Protein 3OA3 (pdb70)

Structure (mmCIF, N/CA/C/O backbone):
data_3OA3
#
_entry.id   3OA3
#
_cell.length_a   47.690
_cell.length_b   80.810
_cell.length_c   71.670
_cell.angle_alpha   90.000
_cell.angle_beta   102.990
_cell.angle_gamma   90.000
#
_symmetry.space_group_name_H-M   'P 1 21 1'
#
loop_
_entity.id
_entity.type
_entity.pdbx_description
1 polymer aldolase
2 non-polymer 'ACETATE ION'
3 water water
#
loop_
_atom_site.group_PDB
_atom_site.id
_atom_site.type_symbol
_atom_site.label_atom_id
_atom_site.label_alt_id
_atom_site.label_comp_id
_atom_site.label_asym_id
_atom_site.label_entity_id
_atom_site.label_seq_id
_atom_site.pdbx_PDB_ins_code
_atom_site.Cartn_x
_atom_site.Cartn_y
_atom_site.Cartn_z
_atom_site.occupancy
_atom_site.B_iso_or_equiv
_atom_site.auth_seq_id
_atom_site.auth_comp_id
_atom_site.auth_asym_id
_atom_site.auth_atom_id
_atom_site.pdbx_PDB_model_num
ATOM 1 N N . MET A 1 22 ? 21.464 47.610 15.901 1.00 36.46 1 MET A N 1
ATOM 2 C CA . MET A 1 22 ? 22.197 47.848 14.621 1.00 35.83 1 MET A CA 1
ATOM 3 C C . MET A 1 22 ? 21.266 48.141 13.436 1.00 35.53 1 MET A C 1
ATOM 4 O O . MET A 1 22 ? 21.479 49.113 12.709 1.00 35.43 1 MET A O 1
ATOM 6 N N . SER A 1 23 ? 20.239 47.310 13.245 1.00 35.09 2 SER A N 1
ATOM 7 C CA . SER A 1 23 ? 19.284 47.502 12.137 1.00 34.34 2 SER A CA 1
ATOM 8 C C . SER A 1 23 ? 18.464 48.801 12.249 1.00 33.49 2 SER A C 1
ATOM 9 O O . SER A 1 23 ? 17.923 49.296 11.253 1.00 33.96 2 SER A O 1
ATOM 12 N N . SER A 1 24 ? 18.396 49.351 13.461 1.00 32.05 3 SER A N 1
ATOM 13 C CA . SER A 1 24 ? 17.654 50.577 13.743 1.00 30.63 3 SER A CA 1
ATOM 14 C C . SER A 1 24 ? 18.306 51.847 13.169 1.00 28.27 3 SER A C 1
ATOM 15 O O . SER A 1 24 ? 17.612 52.818 12.871 1.00 28.51 3 SER A O 1
ATOM 18 N N . LEU A 1 25 ? 19.630 51.831 13.005 1.00 25.30 4 LEU A N 1
ATOM 19 C CA . LEU A 1 25 ? 20.414 53.064 12.755 1.00 21.97 4 LEU A CA 1
ATOM 20 C C . LEU A 1 25 ? 20.248 53.703 11.363 1.00 20.20 4 LEU A C 1
ATOM 21 O O . LEU A 1 25 ? 20.280 53.004 10.348 1.00 19.11 4 LEU A O 1
ATOM 26 N N . ASN A 1 26 ? 20.089 55.036 11.327 1.00 18.30 5 ASN A N 1
ATOM 27 C CA . ASN A 1 26 ? 20.155 55.813 10.071 1.00 16.65 5 ASN A CA 1
ATOM 28 C C . ASN A 1 26 ? 21.626 56.121 9.704 1.00 15.76 5 ASN A C 1
ATOM 29 O O . ASN A 1 26 ? 22.535 55.759 10.467 1.00 14.43 5 ASN A O 1
ATOM 34 N N . ASN A 1 27 ? 21.873 56.753 8.552 1.00 15.06 6 ASN A N 1
ATOM 35 C CA . ASN A 1 27 ? 23.264 56.985 8.091 1.00 15.19 6 ASN A CA 1
ATOM 36 C C . ASN A 1 27 ? 24.101 57.879 9.019 1.00 15.77 6 ASN A C 1
ATOM 37 O O . ASN A 1 27 ? 25.309 57.636 9.214 1.00 14.93 6 ASN A O 1
ATOM 42 N N . GLU A 1 28 ? 23.469 58.918 9.577 1.00 16.68 7 GLU A N 1
ATOM 43 C CA . GLU A 1 28 ? 24.129 59.809 10.536 1.00 17.47 7 GLU A CA 1
ATOM 44 C C . GLU A 1 28 ? 24.506 59.074 11.849 1.00 17.00 7 GLU A C 1
ATOM 45 O O . GLU A 1 28 ? 25.602 59.271 12.390 1.00 16.76 7 GLU A O 1
ATOM 51 N N . GLU A 1 29 ? 23.612 58.212 12.338 1.00 16.27 8 GLU A N 1
ATOM 52 C CA . GLU A 1 29 ? 23.893 57.381 13.517 1.00 16.63 8 GLU A CA 1
ATOM 53 C C . GLU A 1 29 ? 25.037 56.374 13.276 1.00 16.01 8 GLU A C 1
ATOM 54 O O . GLU A 1 29 ? 25.874 56.186 14.161 1.00 16.49 8 GLU A O 1
ATOM 60 N N . TRP A 1 30 ? 25.074 55.743 12.096 1.00 15.77 9 TRP A N 1
ATOM 61 C CA . TRP A 1 30 ? 26.231 54.893 11.712 1.00 14.84 9 TRP A CA 1
ATOM 62 C C . TRP A 1 30 ? 27.551 55.696 11.698 1.00 15.19 9 TRP A C 1
ATOM 63 O O . TRP A 1 30 ? 28.574 55.219 12.202 1.00 14.32 9 TRP A O 1
ATOM 74 N N . ASP A 1 31 ? 27.515 56.914 11.142 1.00 15.03 10 ASP A N 1
ATOM 75 C CA . ASP A 1 31 ? 28.712 57.791 11.062 1.00 16.07 10 ASP A CA 1
ATOM 76 C C . ASP A 1 31 ? 29.270 58.098 12.464 1.00 16.60 10 ASP A C 1
ATOM 77 O O . ASP A 1 31 ? 30.491 58.013 12.687 1.00 16.41 10 ASP A O 1
ATOM 82 N N . LEU A 1 32 ? 28.378 58.410 13.412 1.00 16.82 11 LEU A N 1
ATOM 83 C CA . LEU A 1 32 ? 28.773 58.672 14.810 1.00 17.60 11 LEU A CA 1
ATOM 84 C C . LEU A 1 32 ? 29.352 57.434 15.510 1.00 17.22 11 LEU A C 1
ATOM 85 O O . LEU A 1 32 ? 30.362 57.540 16.241 1.00 17.60 11 LEU A O 1
ATOM 90 N N . LEU A 1 33 ? 28.741 56.259 15.278 1.00 17.08 12 LEU A N 1
ATOM 91 C CA A LEU A 1 33 ? 29.234 55.003 15.844 0.50 17.10 12 LEU A CA 1
ATOM 92 C CA B LEU A 1 33 ? 29.239 55.013 15.855 0.50 17.25 12 LEU A CA 1
ATOM 93 C C . LEU A 1 33 ? 30.646 54.685 15.339 1.00 16.92 12 LEU A C 1
ATOM 94 O O . LEU A 1 33 ? 31.533 54.337 16.127 1.00 17.10 12 LEU A O 1
ATOM 103 N N . ILE A 1 34 ? 30.841 54.794 14.024 1.00 16.08 13 ILE A N 1
ATOM 104 C CA . ILE A 1 34 ? 32.147 54.531 13.398 1.00 16.04 13 ILE A CA 1
ATOM 105 C C . ILE A 1 34 ? 33.251 55.485 13.908 1.00 16.23 13 ILE A C 1
ATOM 106 O O . ILE A 1 34 ? 34.367 55.021 14.217 1.00 15.40 13 ILE A O 1
ATOM 111 N N . SER A 1 35 ? 32.942 56.783 14.022 1.00 16.59 14 SER A N 1
ATOM 112 C CA A SER A 1 35 ? 33.888 57.804 14.530 0.70 17.11 14 SER A CA 1
ATOM 113 C CA B SER A 1 35 ? 33.936 57.750 14.505 0.30 16.82 14 SER A CA 1
ATOM 114 C C . SER A 1 35 ? 34.314 57.469 15.961 1.00 17.29 14 SER A C 1
ATOM 115 O O . SER A 1 35 ? 35.486 57.655 16.355 1.00 17.28 14 SER A O 1
ATOM 120 N N . GLY A 1 36 ? 33.348 56.997 16.751 1.00 17.57 15 GLY A N 1
ATOM 121 C CA . GLY A 1 36 ? 33.614 56.543 18.124 1.00 18.75 15 GLY A CA 1
ATOM 122 C C . GLY A 1 36 ? 34.595 55.378 18.194 1.00 18.93 15 GLY A C 1
ATOM 123 O O . GLY A 1 36 ? 35.486 55.366 19.051 1.00 19.76 15 GLY A O 1
ATOM 124 N N . LYS A 1 37 ? 34.457 54.407 17.283 1.00 18.52 16 LYS A N 1
ATOM 125 C CA . LYS A 1 37 ? 35.396 53.283 17.213 1.00 18.43 16 LYS A CA 1
ATOM 126 C C . LYS A 1 37 ? 36.805 53.738 16.778 1.00 18.13 16 LYS A C 1
ATOM 127 O O . LYS A 1 37 ? 37.804 53.267 17.342 1.00 18.66 16 LYS A O 1
ATOM 133 N N . LYS A 1 38 ? 36.897 54.649 15.800 1.00 17.28 17 LYS A N 1
ATOM 134 C CA . LYS A 1 38 ? 38.206 55.216 15.392 1.00 17.20 17 LYS A CA 1
ATOM 135 C C . LYS A 1 38 ? 38.951 55.878 16.573 1.00 18.26 17 LYS A C 1
ATOM 136 O O . LYS A 1 38 ? 40.190 55.759 16.703 1.00 17.68 17 LYS A O 1
ATOM 142 N N . ALA A 1 39 ? 38.178 56.555 17.427 1.00 18.72 18 ALA A N 1
ATOM 143 C CA . ALA A 1 39 ? 38.726 57.295 18.579 1.00 19.86 18 ALA A CA 1
ATOM 144 C C . ALA A 1 39 ? 39.432 56.412 19.623 1.00 20.74 18 ALA A C 1
ATOM 145 O O . ALA A 1 39 ? 40.233 56.936 20.416 1.00 22.17 18 ALA A O 1
ATOM 147 N N . THR A 1 40 ? 39.160 55.101 19.611 1.00 20.48 19 THR A N 1
ATOM 148 C CA A THR A 1 40 ? 39.788 54.134 20.531 0.50 21.03 19 THR A CA 1
ATOM 149 C CA B THR A 1 40 ? 39.826 54.193 20.559 0.50 21.34 19 THR A CA 1
ATOM 150 C C . THR A 1 40 ? 41.137 53.582 20.042 1.00 20.88 19 THR A C 1
ATOM 151 O O . THR A 1 40 ? 41.866 52.928 20.804 1.00 21.71 19 THR A O 1
ATOM 158 N N . LEU A 1 41 ? 41.462 53.813 18.766 1.00 19.99 20 LEU A N 1
ATOM 159 C CA . LEU A 1 41 ? 42.681 53.233 18.164 1.00 19.41 20 LEU A CA 1
ATOM 160 C C . LEU A 1 41 ? 43.961 53.993 18.524 1.00 19.57 20 LEU A C 1
ATOM 161 O O . LEU A 1 41 ? 43.946 55.219 18.640 1.00 20.66 20 LEU A O 1
ATOM 166 N N . GLN A 1 42 ? 45.063 53.256 18.682 1.00 19.64 21 GLN A N 1
ATOM 167 C CA . GLN A 1 42 ? 46.385 53.851 18.876 1.00 20.48 21 GLN A CA 1
ATOM 168 C C . GLN A 1 42 ? 47.002 54.293 17.535 1.00 19.96 21 GLN A C 1
ATOM 169 O O . GLN A 1 42 ? 47.129 53.478 16.623 1.00 19.18 21 GLN A O 1
ATOM 175 N N . TYR A 1 43 ? 47.376 55.576 17.425 1.00 20.19 22 TYR A N 1
ATOM 176 C CA . TYR A 1 43 ? 48.080 56.098 16.229 1.00 20.74 22 TYR A CA 1
ATOM 177 C C . TYR A 1 43 ? 49.488 56.596 16.586 1.00 21.52 22 TYR A C 1
ATOM 178 O O . TYR A 1 43 ? 49.672 57.191 17.656 1.00 23.66 22 TYR A O 1
ATOM 187 N N . PRO A 1 44 ? 50.484 56.349 15.707 1.00 21.96 23 PRO A N 1
ATOM 188 C CA . PRO A 1 44 ? 50.391 55.582 14.454 1.00 21.18 23 PRO A CA 1
ATOM 189 C C . PRO A 1 44 ? 50.026 54.101 14.712 1.00 20.61 23 PRO A C 1
ATOM 190 O O . PRO A 1 44 ? 50.400 53.557 15.754 1.00 20.78 23 PRO A O 1
ATOM 194 N N . ILE A 1 45 ? 49.270 53.491 13.792 1.00 20.09 24 ILE A N 1
ATOM 195 C CA A ILE A 1 45 ? 48.828 52.085 13.920 0.70 19.75 24 ILE A CA 1
ATOM 196 C CA B ILE A 1 45 ? 48.834 52.094 13.935 0.30 19.98 24 ILE A CA 1
ATOM 197 C C . ILE A 1 45 ? 50.037 51.154 14.119 1.00 20.10 24 ILE A C 1
ATOM 198 O O . ILE A 1 45 ? 50.964 51.163 13.305 1.00 20.50 24 ILE A O 1
ATOM 207 N N . PRO A 1 46 ? 50.035 50.338 15.208 1.00 20.33 25 PRO A N 1
ATOM 208 C CA . PRO A 1 46 ? 51.158 49.412 15.404 1.00 20.97 25 PRO A CA 1
ATOM 209 C C . PRO A 1 46 ? 51.185 48.290 14.361 1.00 20.39 25 PRO A C 1
ATOM 210 O O . PRO A 1 46 ? 50.142 47.685 14.065 1.00 20.53 25 PRO A O 1
ATOM 214 N N . LEU A 1 47 ? 52.368 48.043 13.799 1.00 20.58 26 LEU A N 1
ATOM 215 C CA . LEU A 1 47 ? 52.539 47.092 12.696 1.00 20.26 26 LEU A CA 1
ATOM 216 C C . LEU A 1 47 ? 53.242 45.800 13.103 1.00 20.87 26 LEU A C 1
ATOM 217 O O . LEU A 1 47 ? 54.187 45.825 13.898 1.00 21.21 26 LEU A O 1
ATOM 222 N N . LEU A 1 48 ? 52.798 44.677 12.531 1.00 20.40 27 LEU A N 1
ATOM 223 C CA . LEU A 1 48 ? 53.458 43.360 12.704 1.00 21.13 27 LEU A CA 1
ATOM 224 C C . LEU A 1 48 ? 53.430 42.850 14.156 1.00 21.75 27 LEU A C 1
ATOM 225 O O . LEU A 1 48 ? 54.440 42.366 14.689 1.00 23.03 27 LEU A O 1
ATOM 230 N N . CYS A 1 49 ? 52.251 42.911 14.765 1.00 22.39 28 CYS A N 1
ATOM 231 C CA . CYS A 1 49 ? 52.075 42.600 16.189 1.00 22.99 28 CYS A CA 1
ATOM 232 C C . CYS A 1 49 ? 52.045 41.107 16.568 1.00 23.56 28 CYS A C 1
ATOM 233 O O . CYS A 1 49 ? 52.307 40.754 17.727 1.00 24.93 28 CYS A O 1
ATOM 236 N N . TYR A 1 50 ? 51.756 40.234 15.603 1.00 21.94 29 TYR A N 1
ATOM 237 C CA . TYR A 1 50 ? 51.400 38.836 15.891 1.00 22.41 29 TYR A CA 1
ATOM 238 C C . TYR A 1 50 ? 52.542 37.849 15.597 1.00 21.61 29 TYR A C 1
ATOM 239 O O . TYR A 1 50 ? 53.435 38.160 14.801 1.00 20.37 29 TYR A O 1
ATOM 248 N N . PRO A 1 51 ? 52.525 36.649 16.231 1.00 21.69 30 PRO A N 1
ATOM 249 C CA . PRO A 1 51 ? 53.625 35.707 15.968 1.00 22.00 30 PRO A CA 1
ATOM 250 C C . PRO A 1 51 ? 53.670 35.124 14.547 1.00 21.74 30 PRO A C 1
ATOM 251 O O . PRO A 1 51 ? 52.652 35.067 13.849 1.00 21.47 30 PRO A O 1
ATOM 255 N N . ALA A 1 52 ? 54.862 34.699 14.140 1.00 21.94 31 ALA A N 1
ATOM 256 C CA . ALA A 1 52 ? 55.066 33.995 12.871 1.00 21.97 31 ALA A CA 1
ATOM 257 C C . ALA A 1 52 ? 54.327 32.653 12.834 1.00 22.31 31 ALA A C 1
ATOM 258 O O . ALA A 1 52 ? 54.146 32.017 13.885 1.00 22.96 31 ALA A O 1
ATOM 260 N N . PRO A 1 53 ? 53.892 32.212 11.631 1.00 22.10 32 PRO A N 1
ATOM 261 C CA . PRO A 1 53 ? 53.263 30.891 11.525 1.00 22.60 32 PRO A CA 1
ATOM 262 C C . PRO A 1 53 ? 54.308 29.768 11.548 1.00 23.77 32 PRO A C 1
ATOM 263 O O . PRO A 1 53 ? 55.492 30.021 11.305 1.00 24.12 32 PRO A O 1
ATOM 267 N N . GLU A 1 54 ? 53.868 28.544 11.838 1.00 25.12 33 GLU A N 1
ATOM 268 C CA . GLU A 1 54 ? 54.718 27.364 11.655 1.00 26.53 33 GLU A CA 1
ATOM 269 C C . GLU A 1 54 ? 54.773 27.032 10.156 1.00 25.99 33 GLU A C 1
ATOM 270 O O . GLU A 1 54 ? 53.780 26.558 9.592 1.00 25.20 33 GLU A O 1
ATOM 276 N N . VAL A 1 55 ? 55.917 27.287 9.519 1.00 26.04 34 VAL A N 1
ATOM 277 C CA . VAL A 1 55 ? 56.005 27.227 8.048 1.00 26.19 34 VAL A CA 1
ATOM 278 C C . VAL A 1 55 ? 55.751 25.847 7.436 1.00 26.38 34 VAL A C 1
ATOM 279 O O . VAL A 1 55 ? 55.183 25.747 6.351 1.00 26.38 34 VAL A O 1
ATOM 283 N N . VAL A 1 56 ? 56.166 24.782 8.119 1.00 26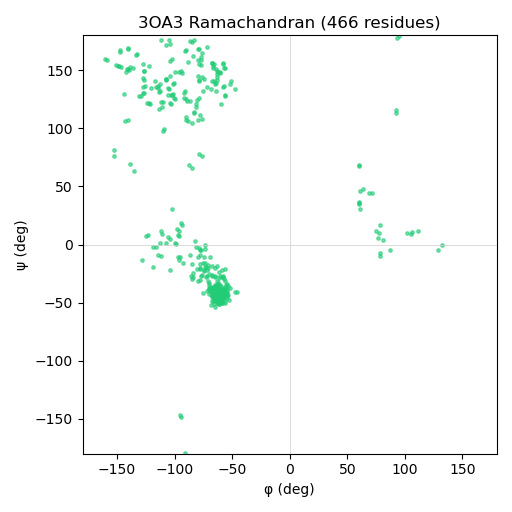.83 35 VAL A N 1
ATOM 284 C CA . VAL A 1 56 ? 55.920 23.427 7.595 1.00 26.99 35 VAL A CA 1
ATOM 285 C C . VAL A 1 56 ? 54.427 23.071 7.435 1.00 25.74 35 VAL A C 1
ATOM 286 O O . VAL A 1 56 ? 54.088 22.220 6.604 1.00 26.29 35 VAL A O 1
ATOM 290 N N . SER A 1 57 ? 53.556 23.747 8.198 1.00 24.62 36 SER A N 1
ATOM 291 C CA A SER A 1 57 ? 52.113 23.496 8.201 0.70 23.86 36 SER A CA 1
ATOM 292 C CA B SER A 1 57 ? 52.116 23.468 8.141 0.30 23.42 36 SER A CA 1
ATOM 293 C C . SER A 1 57 ? 51.308 24.604 7.503 1.00 22.40 36 SER A C 1
ATOM 294 O O . SER A 1 57 ? 50.086 24.702 7.700 1.00 22.14 36 SER A O 1
ATOM 299 N N . ILE A 1 58 ? 51.986 25.426 6.698 1.00 20.60 37 ILE A N 1
ATOM 300 C CA . ILE A 1 58 ? 51.358 26.612 6.066 1.00 19.06 37 ILE A CA 1
ATOM 301 C C . ILE A 1 58 ? 50.149 26.278 5.171 1.00 17.76 37 ILE A C 1
ATOM 302 O O . ILE A 1 58 ? 49.234 27.103 5.024 1.00 16.83 37 ILE A O 1
ATOM 307 N N . ALA A 1 59 ? 50.120 25.080 4.591 1.00 16.86 38 ALA A N 1
ATOM 308 C CA . ALA A 1 59 ? 48.992 24.699 3.713 1.00 15.80 38 ALA A CA 1
ATOM 309 C C . ALA A 1 59 ? 47.618 24.825 4.389 1.00 15.74 38 ALA A C 1
ATOM 310 O O . ALA A 1 59 ? 46.627 25.177 3.731 1.00 14.56 38 ALA A O 1
ATOM 312 N N . GLN A 1 60 ? 47.558 24.542 5.696 1.00 16.20 39 GLN A N 1
ATOM 313 C CA A GLN A 1 60 ? 46.307 24.497 6.469 0.70 16.87 39 GLN A CA 1
ATOM 314 C CA B GLN A 1 60 ? 46.266 24.487 6.389 0.30 16.28 39 GLN A CA 1
ATOM 315 C C . GLN A 1 60 ? 45.568 25.845 6.568 1.00 15.88 39 GLN A C 1
ATOM 316 O O . GLN A 1 60 ? 44.393 25.881 6.958 1.00 16.55 39 GLN A O 1
ATOM 327 N N . ILE A 1 61 ? 46.268 26.948 6.255 1.00 14.93 40 ILE A N 1
ATOM 328 C CA . ILE A 1 61 ? 45.646 28.296 6.250 1.00 14.00 40 ILE A CA 1
ATOM 329 C C . ILE A 1 61 ? 45.478 28.937 4.854 1.00 13.00 40 ILE A C 1
ATOM 330 O O . ILE A 1 61 ? 45.103 30.121 4.759 1.00 12.42 40 ILE A O 1
ATOM 335 N N . ILE A 1 62 ? 45.731 28.167 3.786 1.00 12.63 41 ILE A N 1
ATOM 336 C CA . ILE A 1 62 ? 45.608 28.671 2.383 1.00 12.12 41 ILE A CA 1
ATOM 337 C C . ILE A 1 62 ? 44.303 28.228 1.676 1.00 12.01 41 ILE A C 1
ATOM 338 O O . ILE A 1 62 ? 43.959 27.042 1.687 1.00 11.80 41 ILE A O 1
ATOM 343 N N . ASP A 1 63 ? 43.594 29.200 1.090 1.00 10.90 42 ASP A N 1
ATOM 344 C CA . ASP A 1 63 ? 42.489 28.961 0.140 1.00 10.49 42 ASP A CA 1
ATOM 345 C C . ASP A 1 63 ? 43.094 28.915 -1.293 1.00 10.30 42 ASP A C 1
ATOM 346 O O . ASP A 1 63 ? 43.532 29.957 -1.836 1.00 10.56 42 ASP A O 1
ATOM 351 N N . HIS A 1 64 ? 43.115 27.713 -1.896 1.00 10.06 43 HIS A N 1
ATOM 352 C CA . HIS A 1 64 ? 43.809 27.424 -3.195 1.00 10.72 43 HIS A CA 1
ATOM 353 C C . HIS A 1 64 ? 42.891 27.819 -4.366 1.00 10.74 43 HIS A C 1
ATOM 354 O O . HIS A 1 64 ? 41.830 27.195 -4.572 1.00 10.90 43 HIS A O 1
ATOM 361 N N . THR A 1 65 ? 43.305 28.853 -5.121 1.00 10.62 44 THR A N 1
ATOM 362 C CA . THR A 1 65 ? 42.364 29.643 -5.950 1.00 11.06 44 THR A CA 1
ATOM 363 C C . THR A 1 65 ? 42.585 29.577 -7.477 1.00 11.59 44 THR A C 1
ATOM 364 O O . THR A 1 65 ? 43.719 29.688 -7.941 1.00 12.62 44 THR A O 1
ATOM 368 N N . GLN A 1 66 ? 41.489 29.420 -8.241 1.00 11.60 45 GLN A N 1
ATOM 369 C CA . GLN A 1 66 ? 41.500 29.564 -9.721 1.00 12.55 45 GLN A CA 1
ATOM 370 C C . GLN A 1 66 ? 40.188 30.216 -10.169 1.00 12.28 45 GLN A C 1
ATOM 371 O O . GLN A 1 66 ? 39.136 29.573 -10.156 1.00 13.10 45 GLN A O 1
ATOM 377 N N . LEU A 1 67 ? 40.277 31.492 -10.552 1.00 12.15 46 LEU A N 1
ATOM 378 C CA . LEU A 1 67 ? 39.099 32.316 -10.928 1.00 12.41 46 LEU A CA 1
ATOM 379 C C . LEU A 1 67 ? 39.160 32.924 -12.338 1.00 13.06 46 LEU A C 1
ATOM 380 O O . LEU A 1 67 ? 38.276 33.720 -12.699 1.00 13.21 46 LEU A O 1
ATOM 385 N N . SER A 1 68 ? 40.154 32.548 -13.154 1.00 12.97 47 SER A N 1
ATOM 386 C CA A SER A 1 68 ? 40.238 33.046 -14.538 0.51 13.33 47 SER A CA 1
ATOM 387 C CA B SER A 1 68 ? 40.227 33.053 -14.529 0.30 13.40 47 SER A CA 1
ATOM 388 C CA C SER A 1 68 ? 40.222 33.066 -14.525 0.19 13.36 47 SER A CA 1
ATOM 389 C C . SER A 1 68 ? 38.979 32.676 -15.331 1.00 13.42 47 SER A C 1
ATOM 390 O O . SER A 1 68 ? 38.486 31.545 -15.231 1.00 13.71 47 SER A O 1
ATOM 397 N N . LEU A 1 69 ? 38.477 33.619 -16.144 1.00 13.92 48 LEU A N 1
ATOM 398 C CA . LEU A 1 69 ? 37.290 33.328 -16.985 1.00 14.60 48 LEU A CA 1
ATOM 399 C C . LEU A 1 69 ? 37.538 32.125 -17.908 1.00 14.78 48 LEU A C 1
ATOM 400 O O . LEU A 1 69 ? 36.645 31.286 -18.102 1.00 15.36 48 LEU A O 1
ATOM 405 N N . SER A 1 70 ? 38.761 32.027 -18.435 1.00 15.24 49 SER A N 1
ATOM 406 C CA . SER A 1 70 ? 39.149 30.966 -19.380 1.00 15.61 49 SER A CA 1
ATOM 407 C C . SER A 1 70 ? 39.374 29.553 -18.798 1.00 15.26 49 SER A C 1
ATOM 408 O O . SER A 1 70 ? 39.530 28.604 -19.565 1.00 14.92 49 SER A O 1
ATOM 411 N N . ALA A 1 71 ? 39.418 29.423 -17.466 1.00 14.82 50 ALA A N 1
ATOM 412 C CA . ALA A 1 71 ? 39.736 28.136 -16.814 1.00 14.86 50 ALA A CA 1
ATOM 413 C C . ALA A 1 71 ? 38.781 27.012 -17.255 1.00 15.06 50 ALA A C 1
ATOM 414 O O . ALA A 1 71 ? 37.557 27.194 -17.210 1.00 15.54 50 ALA A O 1
ATOM 416 N N . THR A 1 72 ? 39.342 25.874 -17.689 1.00 15.68 51 THR A N 1
ATOM 417 C CA . THR A 1 72 ? 38.554 24.701 -18.152 1.00 16.28 51 THR A CA 1
ATOM 418 C C . THR A 1 72 ? 38.217 23.708 -17.015 1.00 15.91 51 THR A C 1
ATOM 419 O O . THR A 1 72 ? 38.789 23.779 -15.923 1.00 15.27 51 THR A O 1
ATOM 423 N N . GLY A 1 73 ? 37.304 22.769 -17.280 1.00 16.40 52 GLY A N 1
ATOM 424 C CA . GLY A 1 73 ? 37.023 21.685 -16.326 1.00 16.35 52 GLY A CA 1
ATOM 425 C C . GLY A 1 73 ? 38.262 20.884 -15.909 1.00 16.57 52 GLY A C 1
ATOM 426 O O . GLY A 1 73 ? 38.433 20.565 -14.720 1.00 15.78 52 GLY A O 1
ATOM 427 N N . SER A 1 74 ? 39.133 20.578 -16.875 1.00 16.72 53 SER A N 1
ATOM 428 C CA . SER A 1 74 ? 40.400 19.872 -16.574 1.00 17.38 53 SER A CA 1
ATOM 429 C C . SER A 1 74 ? 41.319 20.655 -15.627 1.00 16.27 53 SER A C 1
ATOM 430 O O . SER A 1 74 ? 41.950 20.056 -14.752 1.00 15.88 53 SER A O 1
ATOM 433 N N . GLN A 1 75 ? 41.377 21.982 -15.792 1.00 15.77 54 GLN A N 1
ATOM 434 C CA . GLN A 1 75 ? 42.160 22.843 -14.895 1.00 14.54 54 GLN A CA 1
ATOM 435 C C . GLN A 1 75 ? 41.594 22.837 -13.467 1.00 14.29 54 GLN A C 1
ATOM 436 O O . GLN A 1 75 ? 42.359 22.821 -12.487 1.00 13.65 54 GLN A O 1
ATOM 442 N N . ILE A 1 76 ? 40.266 22.852 -13.348 1.00 13.64 55 ILE A N 1
ATOM 443 C CA . ILE A 1 76 ? 39.611 22.715 -12.037 1.00 13.65 55 ILE A CA 1
ATOM 444 C C . ILE A 1 76 ? 39.873 21.342 -11.376 1.00 13.76 55 ILE A C 1
ATOM 445 O O . ILE A 1 76 ? 40.095 21.263 -10.158 1.00 13.08 55 ILE A O 1
ATOM 450 N N . ASP A 1 77 ? 39.871 20.267 -12.171 1.00 13.96 56 ASP A N 1
ATOM 451 C CA . ASP A 1 77 ? 40.229 18.938 -11.656 1.00 14.38 56 ASP A CA 1
ATOM 452 C C . ASP A 1 77 ? 41.650 18.916 -11.051 1.00 13.87 56 ASP A C 1
ATOM 453 O O . ASP A 1 77 ? 41.858 18.347 -9.963 1.00 13.70 56 ASP A O 1
ATOM 458 N N . VAL A 1 78 ? 42.606 19.558 -11.736 1.00 13.69 57 VAL A N 1
ATOM 459 C CA . VAL A 1 78 ? 44.005 19.661 -11.236 1.00 13.69 57 VAL A CA 1
ATOM 460 C C . VAL A 1 78 ? 44.094 20.472 -9.923 1.00 12.81 57 VAL A C 1
ATOM 461 O O . VAL A 1 78 ? 44.771 20.042 -8.969 1.00 12.78 57 VAL A O 1
ATOM 465 N N . LEU A 1 79 ? 43.387 21.612 -9.859 1.00 11.79 58 LEU A N 1
ATOM 466 C CA . LEU A 1 79 ? 43.276 22.403 -8.620 1.00 11.23 58 LEU A CA 1
ATOM 467 C C . LEU A 1 79 ? 42.807 21.540 -7.423 1.00 11.62 58 LEU A C 1
ATOM 468 O O . LEU A 1 79 ? 43.414 21.579 -6.339 1.00 11.74 58 LEU A O 1
ATOM 473 N N . CYS A 1 80 ? 41.744 20.753 -7.638 1.00 11.59 59 CYS A N 1
ATOM 474 C CA . CYS A 1 80 ? 41.201 19.862 -6.599 1.00 12.14 59 CYS A CA 1
ATOM 475 C C . CYS A 1 80 ? 42.174 18.728 -6.186 1.00 12.70 59 CYS A C 1
ATOM 476 O O . CYS A 1 80 ? 42.333 18.455 -4.987 1.00 13.43 59 CYS A O 1
ATOM 479 N N . ALA A 1 81 ? 42.852 18.118 -7.166 1.00 12.84 60 ALA A N 1
ATOM 480 C CA . ALA A 1 81 ? 43.866 17.088 -6.874 1.00 13.65 60 ALA A CA 1
ATOM 481 C C . ALA A 1 81 ? 45.013 17.643 -6.003 1.00 13.72 60 ALA A C 1
ATOM 482 O O . ALA A 1 81 ? 45.442 16.988 -5.023 1.00 14.28 60 ALA A O 1
ATOM 484 N N . GLU A 1 82 ? 45.476 18.858 -6.334 1.00 13.45 61 GLU A N 1
ATOM 485 C CA . GLU A 1 82 ? 46.545 19.535 -5.568 1.00 13.22 61 GLU A CA 1
ATOM 486 C C . GLU A 1 82 ? 46.100 19.821 -4.117 1.00 13.47 61 GLU A C 1
ATOM 487 O O . GLU A 1 82 ? 46.879 19.645 -3.179 1.00 13.92 61 GLU A O 1
ATOM 493 N N . ALA A 1 83 ? 44.852 20.256 -3.927 1.00 13.40 62 ALA A N 1
ATOM 494 C CA . ALA A 1 83 ? 44.330 20.540 -2.580 1.00 13.10 62 ALA A CA 1
ATOM 495 C C . ALA A 1 83 ? 44.224 19.285 -1.701 1.00 14.33 62 ALA A C 1
ATOM 496 O O . ALA A 1 83 ? 44.603 19.320 -0.522 1.00 14.58 62 ALA A O 1
ATOM 498 N N . LYS A 1 84 ? 43.748 18.182 -2.286 1.00 14.97 63 LYS A N 1
ATOM 499 C CA . LYS A 1 84 ? 43.696 16.874 -1.586 1.00 16.68 63 LYS A CA 1
ATOM 500 C C . LYS A 1 84 ? 45.107 16.385 -1.176 1.00 17.48 63 LYS A C 1
ATOM 501 O O . LYS A 1 84 ? 45.302 15.867 -0.062 1.00 18.94 63 LYS A O 1
ATOM 507 N N . GLU A 1 85 ? 46.074 16.543 -2.079 1.00 16.82 64 GLU A N 1
ATOM 508 C CA . GLU A 1 85 ? 47.482 16.133 -1.871 1.00 17.44 64 GLU A CA 1
ATOM 509 C C . GLU A 1 85 ? 48.201 16.931 -0.768 1.00 17.19 64 GLU A C 1
ATOM 510 O O . GLU A 1 85 ? 48.831 16.350 0.132 1.00 18.41 64 GLU A O 1
ATOM 516 N N . TYR A 1 86 ? 48.134 18.260 -0.862 1.00 15.61 65 TYR A N 1
ATOM 517 C CA . TYR A 1 86 ? 48.846 19.175 0.045 1.00 15.17 65 TYR A CA 1
ATOM 518 C C . TYR A 1 86 ? 48.093 19.476 1.347 1.00 15.39 65 TYR A C 1
ATOM 519 O O . TYR A 1 86 ? 48.691 19.977 2.310 1.00 16.39 65 TYR A O 1
ATOM 528 N N . GLY A 1 87 ?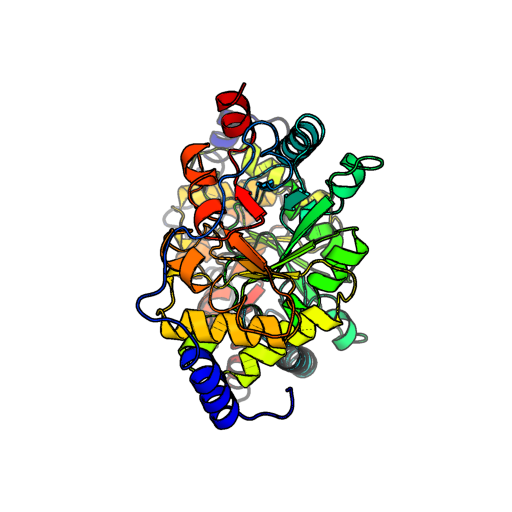 46.793 19.192 1.376 1.00 15.45 66 GLY A N 1
ATOM 529 C CA . GLY A 1 87 ? 45.934 19.578 2.503 1.00 15.39 66 GLY A CA 1
ATOM 530 C C . GLY A 1 87 ? 45.647 21.074 2.698 1.00 15.10 66 GLY A C 1
ATOM 531 O O . GLY A 1 87 ? 45.694 21.577 3.835 1.00 16.06 66 GLY A O 1
ATOM 532 N N . PHE A 1 88 ? 45.345 21.784 1.607 1.00 14.01 67 PHE A N 1
ATOM 533 C CA . PHE A 1 88 ? 44.911 23.193 1.705 1.00 13.11 67 PHE A CA 1
ATOM 534 C C . PHE A 1 88 ? 43.537 23.281 2.427 1.00 13.38 67 PHE A C 1
ATOM 535 O O . PHE A 1 88 ? 42.765 22.295 2.448 1.00 14.37 67 PHE A O 1
ATOM 543 N N . ALA A 1 89 ? 43.246 24.431 3.043 1.00 13.31 68 ALA A N 1
ATOM 544 C CA . ALA A 1 89 ? 41.972 24.608 3.791 1.00 13.26 68 ALA A CA 1
ATOM 545 C C . ALA A 1 89 ? 40.724 24.403 2.899 1.00 12.93 68 ALA A C 1
ATOM 546 O O . ALA A 1 89 ? 39.776 23.665 3.274 1.00 13.81 68 ALA A O 1
ATOM 548 N N . THR A 1 90 ? 40.720 25.090 1.753 1.00 12.87 69 THR A N 1
ATOM 549 C CA . THR A 1 90 ? 39.634 25.002 0.750 1.00 12.40 69 THR A CA 1
ATOM 550 C C . THR A 1 90 ? 40.208 25.178 -0.671 1.00 12.07 69 THR A C 1
ATOM 551 O O . THR A 1 90 ? 41.369 25.600 -0.836 1.00 12.07 69 THR A O 1
ATOM 555 N N . VAL A 1 91 ? 39.408 24.829 -1.688 1.00 11.69 70 VAL A N 1
ATOM 556 C CA . VAL A 1 91 ? 39.559 25.405 -3.054 1.00 11.65 70 VAL A CA 1
ATOM 557 C C . VAL A 1 91 ? 38.586 26.584 -3.209 1.00 11.31 70 VAL A C 1
ATOM 558 O O . VAL A 1 91 ? 37.504 26.575 -2.593 1.00 11.81 70 VAL A O 1
ATOM 562 N N . CYS A 1 92 ? 38.970 27.591 -4.006 1.00 10.80 71 CYS A N 1
ATOM 563 C CA A CYS A 1 92 ? 38.105 28.756 -4.253 0.80 10.56 71 CYS A CA 1
ATOM 564 C CA B CYS A 1 92 ? 38.153 28.789 -4.271 0.20 11.45 71 CYS A CA 1
ATOM 565 C C . CYS A 1 92 ? 37.834 28.906 -5.757 1.00 11.02 71 CYS A C 1
ATOM 566 O O . CYS A 1 92 ? 38.774 29.041 -6.571 1.00 11.70 71 CYS A O 1
ATOM 571 N N . VAL A 1 93 ? 36.534 28.871 -6.109 1.00 10.70 72 VAL A N 1
ATOM 572 C CA . VAL A 1 93 ? 36.049 28.803 -7.523 1.00 11.15 72 VAL A CA 1
ATOM 573 C C . VAL A 1 93 ? 34.794 29.671 -7.779 1.00 11.02 72 VAL A C 1
ATOM 574 O O . VAL A 1 93 ? 34.150 30.162 -6.824 1.00 10.95 72 VAL A O 1
ATOM 578 N N . ARG A 1 94 ? 34.441 29.837 -9.058 1.00 11.52 73 ARG A N 1
ATOM 579 C CA . ARG A 1 94 ? 33.208 30.550 -9.465 1.00 11.65 73 ARG A CA 1
ATOM 580 C C . ARG A 1 94 ? 31.938 29.656 -9.336 1.00 12.35 73 ARG A C 1
ATOM 581 O O . ARG A 1 94 ? 32.054 28.415 -9.310 1.00 12.73 73 ARG A O 1
ATOM 589 N N . PRO A 1 95 ? 30.728 30.266 -9.241 1.00 12.55 74 PRO A N 1
ATOM 590 C CA . PRO A 1 95 ? 29.465 29.484 -9.083 1.00 13.20 74 PRO A CA 1
ATOM 591 C C . PRO A 1 95 ? 29.272 28.262 -10.002 1.00 14.09 74 PRO A C 1
ATOM 592 O O . PRO A 1 95 ? 28.805 27.192 -9.539 1.00 13.63 74 PRO A O 1
ATOM 596 N N . ASP A 1 96 ? 29.639 28.380 -11.279 1.00 14.51 75 ASP A N 1
ATOM 597 C CA . ASP A 1 96 ? 29.431 27.265 -12.220 1.00 15.67 75 ASP A CA 1
ATOM 598 C C . ASP A 1 96 ? 30.384 26.045 -12.074 1.00 14.93 75 ASP A C 1
ATOM 599 O O . ASP A 1 96 ? 30.207 25.030 -12.770 1.00 15.99 75 ASP A O 1
ATOM 604 N N . TYR A 1 97 ? 31.366 26.133 -11.167 1.00 14.10 76 TYR A N 1
ATOM 605 C CA . TYR A 1 97 ? 32.281 25.007 -10.881 1.00 13.53 76 TYR A CA 1
ATOM 606 C C . TYR A 1 97 ? 32.106 24.418 -9.447 1.00 13.29 76 TYR A C 1
ATOM 607 O O . TYR A 1 97 ? 32.816 23.462 -9.071 1.00 13.02 76 TYR A O 1
ATOM 616 N N . VAL A 1 98 ? 31.159 24.951 -8.652 1.00 12.66 77 VAL A N 1
ATOM 617 C CA . VAL A 1 98 ? 30.938 24.441 -7.271 1.00 12.76 77 VAL A CA 1
ATOM 618 C C . VAL A 1 98 ? 30.577 22.934 -7.206 1.00 13.08 77 VAL A C 1
ATOM 619 O O . VAL A 1 98 ? 31.199 22.176 -6.450 1.00 13.22 77 VAL A O 1
ATOM 623 N N . SER A 1 99 ? 29.591 22.511 -8.002 1.00 13.78 78 SER A N 1
ATOM 624 C CA A SER A 1 99 ? 29.148 21.107 -8.049 0.50 14.58 78 SER A CA 1
ATOM 625 C CA B SER A 1 99 ? 29.150 21.103 -7.993 0.50 14.47 78 SER A CA 1
ATOM 626 C C . SER A 1 99 ? 30.261 20.117 -8.421 1.00 14.71 78 SER A C 1
ATOM 627 O O . SER A 1 99 ? 30.405 19.059 -7.798 1.00 15.75 78 SER A O 1
ATOM 632 N N . ARG A 1 100 ? 31.045 20.468 -9.445 1.00 14.55 79 ARG A N 1
ATOM 633 C CA . ARG A 1 100 ? 32.218 19.661 -9.892 1.00 15.48 79 ARG A CA 1
ATOM 634 C C . ARG A 1 100 ? 33.263 19.486 -8.763 1.00 15.07 79 ARG A C 1
ATOM 635 O O . ARG A 1 100 ? 33.742 18.362 -8.493 1.00 15.95 79 ARG A O 1
ATOM 643 N N . ALA A 1 101 ? 33.594 20.593 -8.084 1.00 14.10 80 ALA A N 1
ATOM 644 C CA . ALA A 1 101 ? 34.591 20.587 -7.010 1.00 14.04 80 ALA A CA 1
ATOM 645 C C . ALA A 1 101 ? 34.125 19.796 -5.772 1.00 14.41 80 ALA A C 1
ATOM 646 O O . ALA A 1 101 ? 34.909 19.025 -5.186 1.00 14.72 80 ALA A O 1
ATOM 648 N N . VAL A 1 102 ? 32.859 19.987 -5.372 1.00 14.34 81 VAL A N 1
ATOM 649 C CA . VAL A 1 102 ? 32.249 19.215 -4.274 1.00 15.61 81 VAL A CA 1
ATOM 650 C C . VAL A 1 102 ? 32.293 17.684 -4.542 1.00 16.14 81 VAL A C 1
ATOM 651 O O . VAL A 1 102 ? 32.671 16.908 -3.656 1.00 16.20 81 VAL A O 1
ATOM 655 N N . GLN A 1 103 ? 31.948 17.266 -5.762 1.00 16.82 82 GLN A N 1
ATOM 656 C CA . GLN A 1 103 ? 32.041 15.845 -6.150 1.00 17.51 82 GLN A CA 1
ATOM 657 C C . GLN A 1 103 ? 33.483 15.316 -6.060 1.00 17.65 82 GLN A C 1
ATOM 658 O O . GLN A 1 103 ? 33.724 14.225 -5.504 1.00 18.85 82 GLN A O 1
ATOM 664 N N . TYR A 1 104 ? 34.435 16.093 -6.584 1.00 16.98 83 TYR A N 1
ATOM 665 C CA . TYR A 1 104 ? 35.843 15.683 -6.599 1.00 17.25 83 TYR A CA 1
ATOM 666 C C . TYR A 1 104 ? 36.389 15.451 -5.179 1.00 17.37 83 TYR A C 1
ATOM 667 O O . TYR A 1 104 ? 37.158 14.501 -4.948 1.00 19.35 83 TYR A O 1
ATOM 676 N N . LEU A 1 105 ? 35.967 16.295 -4.231 1.00 17.25 84 LEU A N 1
ATOM 677 C CA . LEU A 1 105 ? 36.532 16.296 -2.874 1.00 17.37 84 LEU A CA 1
ATOM 678 C C . LEU A 1 105 ? 35.754 15.491 -1.800 1.00 19.34 84 LEU A C 1
ATOM 679 O O . LEU A 1 105 ? 36.063 15.585 -0.604 1.00 19.02 84 LEU A O 1
ATOM 684 N N . GLN A 1 106 ? 34.782 14.680 -2.222 1.00 20.81 85 GLN A N 1
ATOM 685 C CA . GLN A 1 106 ? 34.039 13.828 -1.277 1.00 23.24 85 GLN A CA 1
ATOM 686 C C . GLN A 1 106 ? 34.983 12.909 -0.496 1.00 24.00 85 GLN A C 1
ATOM 687 O O . GLN A 1 106 ? 35.914 12.325 -1.069 1.00 24.36 85 GLN A O 1
ATOM 693 N N . GLY A 1 107 ? 34.737 12.797 0.810 1.00 25.15 86 GLY A N 1
ATOM 694 C CA . GLY A 1 107 ? 35.534 11.930 1.690 1.00 25.94 86 GLY A CA 1
ATOM 695 C C . GLY A 1 107 ? 36.788 12.563 2.279 1.00 25.96 86 GLY A C 1
ATOM 696 O O . GLY A 1 107 ? 37.485 11.929 3.084 1.00 27.19 86 GLY A O 1
ATOM 697 N N . THR A 1 108 ? 37.090 13.799 1.873 1.00 24.61 87 THR A N 1
ATOM 698 C CA . THR A 1 108 ? 38.271 14.524 2.358 1.00 23.70 87 THR A CA 1
ATOM 699 C C . THR A 1 108 ? 37.889 15.612 3.365 1.00 23.45 87 THR A C 1
ATOM 700 O O . THR A 1 108 ? 36.712 15.859 3.607 1.00 24.63 87 THR A O 1
ATOM 704 N N . GLN A 1 109 ? 38.893 16.273 3.933 1.00 23.44 88 GLN A N 1
ATOM 705 C CA . GLN A 1 109 ? 38.653 17.411 4.828 1.00 23.09 88 GLN A CA 1
ATOM 706 C C . GLN A 1 109 ? 38.793 18.779 4.135 1.00 21.32 88 GLN A C 1
ATOM 707 O O . GLN A 1 109 ? 38.857 19.813 4.813 1.00 22.10 88 GLN A O 1
ATOM 713 N N . VAL A 1 110 ? 38.826 18.787 2.800 1.00 19.01 89 VAL A N 1
ATOM 714 C CA . VAL A 1 110 ? 38.978 20.039 2.020 1.00 16.82 89 VAL A CA 1
ATOM 715 C C . VAL A 1 110 ? 37.594 20.645 1.717 1.00 15.94 89 VAL A C 1
ATOM 716 O O . VAL A 1 110 ? 36.743 19.978 1.116 1.00 16.54 89 VAL A O 1
ATOM 720 N N . GLY A 1 111 ? 37.372 21.900 2.125 1.00 14.37 90 GLY A N 1
ATOM 721 C CA . GLY A 1 111 ? 36.098 22.597 1.812 1.00 13.55 90 GLY A CA 1
ATOM 722 C C . GLY A 1 111 ? 36.074 23.274 0.444 1.00 12.84 90 GLY A C 1
ATOM 723 O O . GLY A 1 111 ? 37.087 23.285 -0.262 1.00 12.94 90 GLY A O 1
ATOM 724 N N . VAL A 1 112 ? 34.909 23.815 0.062 1.00 12.70 91 VAL A N 1
ATOM 725 C CA . VAL A 1 112 ? 34.734 24.583 -1.191 1.00 12.28 91 VAL A CA 1
ATOM 726 C C . VAL A 1 112 ? 34.224 26.002 -0.873 1.00 12.31 91 VAL A C 1
ATOM 727 O O . VAL A 1 112 ? 33.164 26.161 -0.243 1.00 13.00 91 VAL A O 1
ATOM 731 N N . THR A 1 113 ? 35.002 27.010 -1.296 1.00 11.88 92 THR A N 1
ATOM 732 C CA . THR A 1 113 ? 34.640 28.437 -1.189 1.00 11.48 92 THR A CA 1
ATOM 733 C C . THR A 1 113 ? 34.121 28.935 -2.555 1.00 11.12 92 THR A C 1
ATOM 734 O O . THR A 1 113 ? 34.817 28.750 -3.572 1.00 12.09 92 THR A O 1
ATOM 738 N N . CYS A 1 114 ? 32.916 29.531 -2.585 1.00 10.78 93 CYS A N 1
ATOM 739 C CA . CYS A 1 114 ? 32.342 30.145 -3.810 1.00 10.97 93 CYS A CA 1
ATOM 740 C C . CYS A 1 114 ? 32.414 31.670 -3.734 1.00 11.00 93 CYS A C 1
ATOM 741 O O . CYS A 1 114 ? 32.021 32.253 -2.713 1.00 11.23 93 CYS A O 1
ATOM 744 N N . VAL A 1 115 ? 32.868 32.318 -4.816 1.00 10.43 94 VAL A N 1
ATOM 745 C CA . VAL A 1 115 ? 32.810 33.809 -4.893 1.00 10.05 94 VAL A CA 1
ATOM 746 C C . VAL A 1 115 ? 31.393 34.338 -5.253 1.00 10.25 94 VAL A C 1
ATOM 747 O O . VAL A 1 115 ? 30.703 33.739 -6.090 1.00 11.18 94 VAL A O 1
ATOM 751 N N . ILE A 1 116 ? 30.979 35.448 -4.616 1.00 10.17 95 ILE A N 1
ATOM 752 C CA . ILE A 1 116 ? 29.602 36.010 -4.757 1.00 11.01 95 ILE A CA 1
ATOM 753 C C . ILE A 1 116 ? 29.648 37.503 -5.160 1.00 11.02 95 ILE A C 1
ATOM 754 O O . ILE A 1 116 ? 30.365 38.290 -4.531 1.00 11.31 95 ILE A O 1
ATOM 759 N N . GLY A 1 117 ? 28.890 37.885 -6.198 1.00 10.95 96 GLY A N 1
ATOM 760 C CA . GLY A 1 117 ? 28.944 39.271 -6.740 1.00 11.58 96 GLY A CA 1
ATOM 761 C C . GLY A 1 117 ? 30.317 39.699 -7.264 1.00 11.49 96 GLY A C 1
ATOM 762 O O . GLY A 1 117 ? 30.712 40.871 -7.135 1.00 11.67 96 GLY A O 1
ATOM 763 N N . PHE A 1 118 ? 31.034 38.752 -7.873 1.00 11.70 97 PHE A N 1
ATOM 764 C CA . PHE A 1 118 ? 32.475 38.873 -8.197 1.00 11.66 97 PHE A CA 1
ATOM 765 C C . PHE A 1 118 ? 32.699 39.226 -9.680 1.00 12.23 97 PHE A C 1
ATOM 766 O O . PHE A 1 118 ? 32.006 38.659 -10.550 1.00 13.54 97 PHE A O 1
ATOM 774 N N . HIS A 1 119 ? 33.642 40.122 -10.027 1.00 11.85 98 HIS A N 1
ATOM 775 C CA . HIS A 1 119 ? 34.528 40.903 -9.115 1.00 11.84 98 HIS A CA 1
ATOM 776 C C . HIS A 1 119 ? 34.017 42.316 -8.761 1.00 11.91 98 HIS A C 1
ATOM 777 O O . HIS A 1 119 ? 34.562 42.960 -7.854 1.00 11.45 98 HIS A O 1
ATOM 784 N N . GLU A 1 120 ? 32.976 42.775 -9.459 1.00 12.54 99 GLU A N 1
ATOM 785 C CA . GLU A 1 120 ? 32.566 44.199 -9.448 1.00 12.54 99 GLU A CA 1
ATOM 786 C C . GLU A 1 120 ? 31.941 44.701 -8.134 1.00 12.17 99 GLU A C 1
ATOM 787 O O . GLU A 1 120 ? 32.084 45.896 -7.790 1.00 12.91 99 GLU A O 1
ATOM 793 N N . GLY A 1 121 ? 31.215 43.835 -7.420 1.00 11.72 100 GLY A N 1
ATOM 794 C CA . GLY A 1 121 ? 30.546 44.262 -6.176 1.00 11.76 100 GLY A CA 1
ATOM 795 C C . GLY A 1 121 ? 29.244 45.045 -6.307 1.00 11.62 100 GLY A C 1
ATOM 796 O O . GLY A 1 121 ? 28.549 45.245 -5.304 1.00 12.66 100 GLY A O 1
ATOM 797 N N . THR A 1 122 ? 28.895 45.473 -7.528 1.00 12.56 101 THR A N 1
ATOM 798 C CA . THR A 1 122 ? 27.735 46.366 -7.739 1.00 13.22 101 THR A CA 1
ATOM 799 C C . THR A 1 122 ? 26.468 45.619 -8.217 1.00 13.04 101 THR A C 1
ATOM 800 O O . THR A 1 122 ? 25.432 46.248 -8.477 1.00 13.97 101 THR A O 1
ATOM 804 N N . TYR A 1 123 ? 26.561 44.290 -8.352 1.00 13.29 102 TYR A N 1
ATOM 805 C CA . TYR A 1 123 ? 25.368 43.432 -8.539 1.00 13.40 102 TYR A CA 1
ATOM 806 C C . TYR A 1 123 ? 24.333 43.744 -7.450 1.00 13.68 102 TYR A C 1
ATOM 807 O O . TYR A 1 123 ? 24.708 43.969 -6.282 1.00 14.24 102 TYR A O 1
ATOM 816 N N . SER A 1 124 ? 23.048 43.760 -7.820 1.00 13.63 103 SER A N 1
ATOM 817 C CA . SER A 1 124 ? 21.964 44.018 -6.845 1.00 13.53 103 SER A CA 1
ATOM 818 C C . SER A 1 124 ? 21.968 43.014 -5.693 1.00 13.53 103 SER A C 1
ATOM 819 O O . SER A 1 124 ? 22.450 41.885 -5.848 1.00 13.14 103 SER A O 1
ATOM 822 N N . THR A 1 125 ? 21.414 43.422 -4.548 1.00 13.10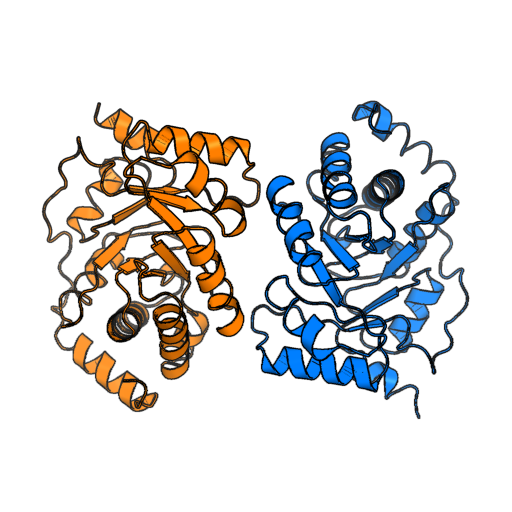 104 THR A N 1
ATOM 823 C CA . THR A 1 125 ? 21.210 42.485 -3.424 1.00 13.02 104 THR A CA 1
ATOM 824 C C . THR A 1 125 ? 20.425 41.212 -3.834 1.00 13.29 104 THR A C 1
ATOM 825 O O . THR A 1 125 ? 20.822 40.095 -3.467 1.00 13.29 104 THR A O 1
ATOM 829 N N . ASP A 1 126 ? 19.358 41.360 -4.628 1.00 13.76 105 ASP A N 1
ATOM 830 C CA . ASP A 1 126 ? 18.585 40.194 -5.111 1.00 14.37 105 ASP A CA 1
ATOM 831 C C . ASP A 1 126 ? 19.442 39.159 -5.877 1.00 14.25 105 ASP A C 1
ATOM 832 O O . ASP A 1 126 ? 19.277 37.938 -5.687 1.00 14.13 105 ASP A O 1
ATOM 837 N N . GLN A 1 127 ? 20.360 39.644 -6.723 1.00 13.79 106 GLN A N 1
ATOM 838 C CA . GLN A 1 127 ? 21.281 38.754 -7.454 1.00 13.67 106 GLN A CA 1
ATOM 839 C C . GLN A 1 127 ? 22.292 38.047 -6.531 1.00 13.26 106 GLN A C 1
ATOM 840 O O . GLN A 1 127 ? 22.511 36.830 -6.669 1.00 12.87 106 GLN A O 1
ATOM 846 N N . LYS A 1 128 ? 22.873 38.788 -5.578 1.00 12.51 107 LYS A N 1
ATOM 847 C CA . LYS A 1 128 ? 23.819 38.208 -4.599 1.00 11.83 107 LYS A CA 1
ATOM 848 C C . LYS A 1 128 ? 23.163 37.091 -3.755 1.00 11.90 107 LYS A C 1
ATOM 849 O O . LYS A 1 128 ? 23.774 36.040 -3.519 1.00 12.04 107 LYS A O 1
ATOM 855 N N . VAL A 1 129 ? 21.922 37.327 -3.312 1.00 11.96 108 VAL A N 1
ATOM 856 C CA . VAL A 1 129 ? 21.131 36.334 -2.540 1.00 12.80 108 VAL A CA 1
ATOM 857 C C . VAL A 1 129 ? 20.836 35.050 -3.357 1.00 13.16 108 VAL A C 1
ATOM 858 O O . VAL A 1 129 ? 20.988 33.924 -2.830 1.00 13.05 108 VAL A O 1
ATOM 862 N N . SER A 1 130 ? 20.431 35.212 -4.626 1.00 13.96 109 SER A N 1
ATOM 863 C CA A SER A 1 130 ? 20.203 34.068 -5.535 0.70 14.44 109 SER A CA 1
ATOM 864 C CA B SER A 1 130 ? 20.201 34.067 -5.514 0.30 13.98 109 SER A CA 1
ATOM 865 C C . SER A 1 130 ? 21.458 33.200 -5.668 1.00 14.08 109 SER A C 1
ATOM 866 O O . SER A 1 130 ? 21.378 31.948 -5.575 1.00 14.45 109 SER A O 1
ATOM 871 N N . GLU A 1 131 ? 22.616 33.848 -5.888 1.00 13.87 110 GLU A N 1
ATOM 872 C CA . GLU A 1 131 ? 23.916 33.135 -5.975 1.00 13.85 110 GLU A CA 1
ATOM 873 C C . GLU A 1 131 ? 24.288 32.390 -4.684 1.00 13.47 110 GLU A C 1
ATOM 874 O O . GLU A 1 131 ? 24.739 31.227 -4.741 1.00 13.48 110 GLU A O 1
ATOM 880 N N . ALA A 1 132 ? 24.096 33.044 -3.528 1.00 12.81 111 ALA A N 1
ATOM 881 C CA . ALA A 1 132 ? 24.414 32.442 -2.223 1.00 12.84 111 ALA A CA 1
ATOM 882 C C . ALA A 1 132 ? 23.583 31.177 -1.973 1.00 13.58 111 ALA A C 1
ATOM 883 O O . ALA A 1 132 ? 24.132 30.134 -1.573 1.00 13.55 111 ALA A O 1
ATOM 885 N N . LYS A 1 133 ? 22.278 31.255 -2.245 1.00 13.71 112 LYS A N 1
ATOM 886 C CA . LYS A 1 133 ? 21.384 30.098 -2.054 1.00 13.71 112 LYS A CA 1
ATOM 887 C C . LYS A 1 133 ? 21.775 28.912 -2.948 1.00 13.64 112 LYS A C 1
ATOM 888 O O . LYS A 1 133 ? 21.849 27.760 -2.474 1.00 13.79 112 LYS A O 1
ATOM 894 N N . ARG A 1 134 ? 22.044 29.190 -4.225 1.00 13.56 113 ARG A N 1
ATOM 895 C CA . ARG A 1 134 ? 22.479 28.131 -5.168 1.00 13.60 113 ARG A CA 1
ATOM 896 C C . ARG A 1 134 ? 23.803 27.465 -4.741 1.00 13.54 113 ARG A C 1
ATOM 897 O O . ARG A 1 134 ? 23.938 26.220 -4.792 1.00 13.15 113 ARG A O 1
ATOM 905 N N . ALA A 1 135 ? 24.768 28.272 -4.296 1.00 12.88 114 ALA A N 1
ATOM 906 C CA . ALA A 1 135 ? 26.059 27.713 -3.841 1.00 13.15 114 ALA A CA 1
ATOM 907 C C . ALA A 1 135 ? 25.921 26.758 -2.642 1.00 13.38 114 ALA A C 1
ATOM 908 O O . ALA A 1 135 ? 26.549 25.688 -2.620 1.00 13.89 114 ALA A O 1
ATOM 910 N N . MET A 1 136 ? 25.116 27.146 -1.645 1.00 13.80 115 MET A N 1
ATOM 911 C CA . MET A 1 136 ? 24.893 26.282 -0.477 1.00 14.48 115 MET A CA 1
ATOM 912 C C . MET A 1 136 ? 24.152 24.996 -0.869 1.00 15.13 115 MET A C 1
ATOM 913 O O . MET A 1 136 ? 24.502 23.912 -0.379 1.00 16.01 115 MET A O 1
ATOM 918 N N . GLN A 1 137 ? 23.162 25.106 -1.760 1.00 15.57 116 GLN A N 1
ATOM 919 C CA A GLN A 1 137 ? 22.427 23.937 -2.272 0.70 16.65 116 GLN A CA 1
ATOM 920 C CA B GLN A 1 137 ? 22.450 23.908 -2.219 0.30 16.26 116 GLN A CA 1
ATOM 921 C C . GLN A 1 137 ? 23.369 22.962 -2.990 1.00 16.75 116 GLN A C 1
ATOM 922 O O . GLN A 1 137 ? 23.174 21.734 -2.939 1.00 17.93 116 GLN A O 1
ATOM 933 N N . ASN A 1 138 ? 24.383 23.515 -3.668 1.00 15.74 117 ASN A N 1
ATOM 934 C CA . ASN A 1 138 ? 25.394 22.707 -4.396 1.00 16.06 117 ASN A CA 1
ATOM 935 C C . ASN A 1 138 ? 26.523 22.144 -3.496 1.00 16.17 117 ASN A C 1
ATOM 936 O O . ASN A 1 138 ? 27.400 21.421 -3.982 1.00 17.11 117 ASN A O 1
ATOM 941 N N . GLY A 1 139 ? 26.511 22.472 -2.198 1.00 15.38 118 GLY A N 1
ATOM 942 C CA . GLY A 1 139 ? 27.468 21.892 -1.231 1.00 15.41 118 GLY A CA 1
ATOM 943 C C . GLY A 1 139 ? 28.669 22.735 -0.784 1.00 14.58 118 GLY A C 1
ATOM 944 O O . GLY A 1 139 ? 29.569 22.206 -0.107 1.00 15.35 118 GLY A O 1
ATOM 945 N N . ALA A 1 140 ? 28.693 24.026 -1.130 1.00 14.62 119 ALA A N 1
ATOM 946 C CA . ALA A 1 140 ? 29.763 24.920 -0.656 1.00 13.46 119 ALA A CA 1
ATOM 947 C C . ALA A 1 140 ? 29.769 25.010 0.880 1.00 13.67 119 ALA A C 1
ATOM 948 O O . ALA A 1 140 ? 28.693 24.931 1.512 1.00 14.68 119 ALA A O 1
ATOM 950 N N . SER A 1 141 ? 30.960 25.186 1.468 1.00 13.02 120 SER A N 1
ATOM 951 C CA A SER A 1 141 ? 31.082 25.386 2.917 0.70 12.67 120 SER A CA 1
ATOM 952 C CA B SER A 1 141 ? 31.093 25.383 2.916 0.30 13.07 120 SER A CA 1
ATOM 953 C C . SER A 1 141 ? 31.372 26.838 3.304 1.00 12.44 120 SER A C 1
ATOM 954 O O . SER A 1 141 ? 31.126 27.226 4.457 1.00 12.96 120 SER A O 1
ATOM 959 N N . GLU A 1 142 ? 31.902 27.627 2.359 1.00 11.56 121 GLU A N 1
ATOM 960 C CA . GLU A 1 142 ? 32.268 29.060 2.598 1.00 11.25 121 GLU A CA 1
ATOM 961 C C . GLU A 1 142 ? 31.873 29.954 1.411 1.00 11.07 121 GLU A C 1
ATOM 962 O O . GLU A 1 142 ? 31.794 29.469 0.282 1.00 10.83 121 GLU A O 1
ATOM 968 N N . LEU A 1 143 ? 31.608 31.244 1.681 1.00 11.14 122 LEU A N 1
ATOM 969 C CA . LEU A 1 143 ? 31.249 32.235 0.634 1.00 10.73 122 LEU A CA 1
ATOM 970 C C . LEU A 1 143 ? 32.138 33.479 0.784 1.00 10.93 122 LEU A C 1
ATOM 971 O O . LEU A 1 143 ? 32.238 34.013 1.895 1.00 12.21 122 LEU A O 1
ATOM 976 N N . ASP A 1 144 ? 32.796 33.920 -0.302 1.00 10.85 123 ASP A N 1
ATOM 977 C CA . ASP A 1 144 ? 33.576 35.196 -0.319 1.00 10.44 123 ASP A CA 1
ATOM 978 C C . ASP A 1 144 ? 32.802 36.210 -1.204 1.00 10.15 123 ASP A C 1
ATOM 979 O O . ASP A 1 144 ? 32.868 36.131 -2.448 1.00 10.13 123 ASP A O 1
ATOM 984 N N . MET A 1 145 ? 32.035 37.116 -0.576 1.00 10.15 124 MET A N 1
ATOM 985 C CA . MET A 1 145 ? 31.223 38.119 -1.322 1.00 10.73 124 MET A CA 1
ATOM 986 C C . MET A 1 145 ? 31.992 39.437 -1.481 1.00 11.04 124 MET A C 1
ATOM 987 O O . MET A 1 145 ? 32.775 39.801 -0.603 1.00 11.73 124 MET A O 1
ATOM 992 N N . VAL A 1 146 ? 31.767 40.156 -2.585 1.00 10.64 125 VAL A N 1
ATOM 993 C CA . VAL A 1 146 ? 32.345 41.512 -2.769 1.00 10.89 125 VAL A CA 1
ATOM 994 C C . VAL A 1 146 ? 31.388 42.591 -2.218 1.00 11.08 125 VAL A C 1
ATOM 995 O O . VAL A 1 146 ? 30.213 42.625 -2.623 1.00 12.66 125 VAL A O 1
ATOM 999 N N . MET A 1 147 ? 31.884 43.456 -1.312 1.00 11.49 126 MET A N 1
ATOM 1000 C CA . MET A 1 147 ? 31.105 44.639 -0.815 1.00 11.99 126 MET A CA 1
ATOM 1001 C C . MET A 1 147 ? 30.747 45.580 -1.975 1.00 12.30 126 MET A C 1
ATOM 1002 O O . MET A 1 147 ? 31.496 45.661 -2.950 1.00 11.81 126 MET A O 1
ATOM 1007 N N . ASN A 1 148 ? 29.594 46.257 -1.874 1.00 12.00 127 ASN A N 1
ATOM 1008 C CA . ASN A 1 148 ? 29.268 47.395 -2.757 1.00 13.21 127 ASN A CA 1
ATOM 1009 C C . ASN A 1 148 ? 30.082 48.622 -2.281 1.00 13.43 127 ASN A C 1
ATOM 1010 O O . ASN A 1 148 ? 29.573 49.531 -1.607 1.00 13.24 127 ASN A O 1
ATOM 1015 N N . TYR A 1 149 ? 31.370 48.611 -2.616 1.00 14.46 128 TYR A N 1
ATOM 1016 C CA . TYR A 1 149 ? 32.309 49.638 -2.118 1.00 14.87 128 TYR A CA 1
ATOM 1017 C C . TYR A 1 149 ? 32.062 51.071 -2.651 1.00 15.34 128 TYR A C 1
ATOM 1018 O O . TYR A 1 149 ? 32.409 52.039 -1.943 1.00 15.28 128 TYR A O 1
ATOM 1027 N N . PRO A 1 150 ? 31.462 51.234 -3.861 1.00 15.18 129 PRO A N 1
ATOM 1028 C CA . PRO A 1 150 ? 31.058 52.617 -4.201 1.00 15.77 129 PRO A CA 1
ATOM 1029 C C . PRO A 1 150 ? 30.041 53.231 -3.216 1.00 16.64 129 PRO A C 1
ATOM 1030 O O . PRO A 1 150 ? 30.155 54.426 -2.887 1.00 16.76 129 PRO A O 1
ATOM 1034 N N . TRP A 1 151 ? 29.069 52.449 -2.742 1.00 16.83 130 TRP A N 1
ATOM 1035 C CA . TRP A 1 151 ? 28.125 52.945 -1.717 1.00 17.73 130 TRP A CA 1
ATOM 1036 C C . TRP A 1 151 ? 28.865 53.335 -0.435 1.00 18.18 130 TRP A C 1
ATOM 1037 O O . TRP A 1 151 ? 28.518 54.326 0.248 1.00 17.82 130 TRP A O 1
ATOM 1048 N N . LEU A 1 152 ? 29.873 52.533 -0.083 1.00 18.43 131 LEU A N 1
ATOM 1049 C CA . LEU A 1 152 ? 30.661 52.773 1.117 1.00 19.22 131 LEU A CA 1
ATOM 1050 C C . LEU A 1 152 ? 31.314 54.163 1.081 1.00 20.10 131 LEU A C 1
ATOM 1051 O O . LEU A 1 152 ? 31.247 54.904 2.067 1.00 20.86 131 LEU A O 1
ATOM 1056 N N . SER A 1 153 ? 31.875 54.530 -0.078 1.00 21.37 132 SER A N 1
ATOM 1057 C CA A SER A 1 153 ? 32.516 55.842 -0.276 0.70 22.14 132 SER A CA 1
ATOM 1058 C CA B SER A 1 153 ? 32.519 55.833 -0.264 0.30 21.65 132 SER A CA 1
ATOM 1059 C C . SER A 1 153 ? 31.531 57.005 -0.226 1.00 22.51 132 SER A C 1
ATOM 1060 O O . SER A 1 153 ? 31.882 58.105 0.218 1.00 23.03 132 SER A O 1
ATOM 1065 N N . GLU A 1 154 ? 30.299 56.767 -0.688 1.00 22.38 133 GLU A N 1
ATOM 1066 C CA . GLU A 1 154 ? 29.208 57.761 -0.649 1.00 22.31 133 GLU A CA 1
ATOM 1067 C C . GLU A 1 154 ? 28.527 57.904 0.732 1.00 21.13 133 GLU A C 1
ATOM 1068 O O . GLU A 1 154 ? 27.628 58.738 0.898 1.00 21.50 133 GLU A O 1
ATOM 1074 N N . LYS A 1 155 ? 28.943 57.085 1.702 1.00 19.70 134 LYS A N 1
ATOM 1075 C CA . LYS A 1 155 ? 28.323 57.000 3.045 1.00 18.54 134 LYS A CA 1
ATOM 1076 C C . LYS A 1 155 ? 26.838 56.583 3.028 1.00 17.61 134 LYS A C 1
ATOM 1077 O O . LYS A 1 155 ? 26.030 57.014 3.869 1.00 17.86 134 LYS A O 1
ATOM 1083 N N . ARG A 1 156 ? 26.505 55.707 2.075 1.00 16.72 135 ARG A N 1
ATOM 1084 C CA . ARG A 1 156 ? 25.198 55.027 2.029 1.00 15.60 135 ARG A CA 1
ATOM 1085 C C . ARG A 1 156 ? 25.254 53.773 2.926 1.00 14.78 135 ARG A C 1
ATOM 1086 O O . ARG A 1 156 ? 25.163 52.615 2.454 1.00 14.78 135 ARG A O 1
ATOM 1094 N N . TYR A 1 157 ? 25.399 54.028 4.227 1.00 13.84 136 TYR A N 1
ATOM 1095 C CA . TYR A 1 157 ? 25.739 52.992 5.209 1.00 13.38 136 TYR A CA 1
ATOM 1096 C C . TYR A 1 157 ? 24.595 51.983 5.429 1.00 13.98 136 TYR A C 1
ATOM 1097 O O . TYR A 1 157 ? 24.865 50.770 5.583 1.00 13.58 136 TYR A O 1
ATOM 1106 N N . THR A 1 158 ? 23.341 52.454 5.424 1.00 14.21 137 THR A N 1
ATOM 1107 C CA . THR A 1 158 ? 22.195 51.531 5.574 1.00 14.91 137 THR A CA 1
ATOM 1108 C C . THR A 1 158 ? 22.079 50.549 4.388 1.00 14.88 137 THR A C 1
ATOM 1109 O O . THR A 1 158 ? 21.685 49.392 4.576 1.00 15.67 137 THR A O 1
ATOM 1113 N N . ASP A 1 159 ? 22.416 51.012 3.184 1.00 14.57 138 ASP A N 1
ATOM 1114 C CA . ASP A 1 159 ? 22.428 50.156 1.979 1.00 14.66 138 ASP A CA 1
ATOM 1115 C C . ASP A 1 159 ? 23.541 49.085 2.061 1.00 14.11 138 ASP A C 1
ATOM 1116 O O . ASP A 1 159 ? 23.288 47.910 1.774 1.00 14.29 138 ASP A O 1
ATOM 1121 N N . VAL A 1 160 ? 24.753 49.478 2.473 1.00 13.47 139 VAL A N 1
ATOM 1122 C CA . VAL A 1 160 ? 25.878 48.514 2.653 1.00 12.84 139 VAL A CA 1
ATOM 1123 C C . VAL A 1 160 ? 25.529 47.434 3.696 1.00 13.05 139 VAL A C 1
ATOM 1124 O O . VAL A 1 160 ? 25.750 46.228 3.453 1.00 12.98 139 VAL A O 1
ATOM 1128 N N . PHE A 1 161 ? 24.992 47.867 4.838 1.00 13.02 140 PHE A N 1
ATOM 1129 C CA . PHE A 1 161 ? 24.589 46.972 5.934 1.00 13.11 140 PHE A CA 1
ATOM 1130 C C . PHE A 1 161 ? 23.523 45.951 5.498 1.00 13.08 140 PHE A C 1
ATOM 1131 O O . PHE A 1 161 ? 23.662 44.744 5.756 1.00 13.14 140 PHE A O 1
ATOM 1139 N N . GLN A 1 162 ? 22.469 46.438 4.844 1.00 13.32 141 GLN A N 1
ATOM 1140 C CA . GLN A 1 162 ? 21.373 45.569 4.411 1.00 14.45 141 GLN A CA 1
ATOM 1141 C C . GLN A 1 162 ? 21.808 44.537 3.348 1.00 14.07 141 GLN A C 1
ATOM 1142 O O . GLN A 1 162 ? 21.318 43.397 3.350 1.00 13.49 141 GLN A O 1
ATOM 1148 N N . ASP A 1 163 ? 22.715 44.935 2.452 1.00 13.52 142 ASP A N 1
ATOM 1149 C CA . ASP A 1 163 ? 23.283 44.045 1.418 1.00 12.91 142 ASP A CA 1
ATOM 1150 C C . ASP A 1 163 ? 24.016 42.845 2.065 1.00 12.57 142 ASP A C 1
ATOM 1151 O O . ASP A 1 163 ? 23.780 41.685 1.695 1.00 13.24 142 ASP A O 1
ATOM 1156 N N . ILE A 1 164 ? 24.880 43.116 3.043 1.00 11.97 143 ILE A N 1
ATOM 1157 C CA . ILE A 1 164 ? 25.582 42.039 3.787 1.00 12.05 143 ILE A CA 1
ATOM 1158 C C . ILE A 1 164 ? 24.626 41.178 4.654 1.00 12.40 143 ILE A C 1
ATOM 1159 O O . ILE A 1 164 ? 24.734 39.932 4.657 1.00 12.40 143 ILE A O 1
ATOM 1164 N N . ARG A 1 165 ? 23.699 41.820 5.373 1.00 12.58 144 ARG A N 1
ATOM 1165 C CA A ARG A 1 165 ? 22.722 41.095 6.213 0.70 12.77 144 ARG A CA 1
ATOM 1166 C CA B ARG A 1 165 ? 22.735 41.098 6.211 0.30 12.62 144 ARG A CA 1
ATOM 1167 C C . ARG A 1 165 ? 21.895 40.102 5.398 1.00 12.62 144 ARG A C 1
ATOM 1168 O O . ARG A 1 165 ? 21.615 38.990 5.862 1.00 12.45 144 ARG A O 1
ATOM 1183 N N . ALA A 1 166 ? 21.489 40.501 4.191 1.00 11.82 145 ALA A N 1
ATOM 1184 C CA . ALA A 1 166 ? 20.654 39.628 3.339 1.00 12.12 145 ALA A CA 1
ATOM 1185 C C . ALA A 1 166 ? 21.375 38.337 2.936 1.00 12.64 145 ALA A C 1
ATOM 1186 O O . ALA A 1 166 ? 20.784 37.235 2.955 1.00 12.94 145 ALA A O 1
ATOM 1188 N N . VAL A 1 167 ? 22.655 38.461 2.574 1.00 12.08 146 VAL A N 1
ATOM 1189 C CA . VAL A 1 167 ? 23.480 37.284 2.255 1.00 12.03 146 VAL A CA 1
ATOM 1190 C C . VAL A 1 167 ? 23.691 36.418 3.518 1.00 12.30 146 VAL A C 1
ATOM 1191 O O . VAL A 1 167 ? 23.561 35.191 3.467 1.00 12.80 146 VAL A O 1
ATOM 1195 N N . ARG A 1 168 ? 23.997 37.061 4.651 1.00 11.86 147 ARG A N 1
ATOM 1196 C CA . ARG A 1 168 ? 24.211 36.355 5.937 1.00 12.58 147 ARG A CA 1
ATOM 1197 C C . ARG A 1 168 ? 23.010 35.473 6.336 1.00 13.11 147 ARG A C 1
ATOM 1198 O O . ARG A 1 168 ? 23.201 34.322 6.787 1.00 13.97 147 ARG A O 1
ATOM 1206 N N . LEU A 1 169 ? 21.797 36.010 6.160 1.00 14.41 148 LEU A N 1
ATOM 1207 C CA . LEU A 1 169 ? 20.547 35.299 6.513 1.00 15.68 148 LEU A CA 1
ATOM 1208 C C . LEU A 1 169 ? 20.140 34.223 5.502 1.00 16.24 148 LEU A C 1
ATOM 1209 O O . LEU A 1 169 ? 19.457 33.255 5.870 1.00 17.55 148 LEU A O 1
ATOM 1214 N N . ALA A 1 170 ? 20.539 34.391 4.241 1.00 16.28 149 ALA A N 1
ATOM 1215 C CA . ALA A 1 170 ? 20.273 33.396 3.195 1.00 17.31 149 ALA A CA 1
ATOM 1216 C C . ALA A 1 170 ? 21.177 32.160 3.318 1.00 17.74 149 ALA A C 1
ATOM 1217 O O . ALA A 1 170 ? 20.834 31.083 2.812 1.00 19.40 149 ALA A O 1
ATOM 1219 N N . ALA A 1 171 ? 22.322 32.317 3.988 1.00 17.30 150 ALA A N 1
ATOM 1220 C CA . ALA A 1 171 ? 23.336 31.257 4.149 1.00 17.02 150 ALA A CA 1
ATOM 1221 C C . ALA A 1 171 ? 23.855 31.178 5.597 1.00 17.35 150 ALA A C 1
ATOM 1222 O O . ALA A 1 171 ? 25.047 31.400 5.863 1.00 16.38 150 ALA A O 1
ATOM 1224 N N . LYS A 1 172 ? 22.959 30.852 6.532 1.00 18.42 151 LYS A N 1
ATOM 1225 C CA . LYS A 1 172 ? 23.279 30.886 7.976 1.00 19.29 151 LYS A CA 1
ATOM 1226 C C . LYS A 1 172 ? 24.416 29.958 8.434 1.00 19.41 151 LYS A C 1
ATOM 1227 O O . LYS A 1 172 ? 25.074 30.258 9.432 1.00 19.58 151 LYS A O 1
ATOM 1233 N N . ASP A 1 173 ? 24.620 28.852 7.701 1.00 19.19 152 ASP A N 1
ATOM 1234 C CA A ASP A 1 173 ? 25.623 27.843 8.065 0.70 19.86 152 ASP A CA 1
ATOM 1235 C CA B ASP A 1 173 ? 25.611 27.826 8.036 0.30 19.26 152 ASP A CA 1
ATOM 1236 C C . ASP A 1 173 ? 26.994 28.017 7.388 1.00 18.72 152 ASP A C 1
ATOM 1237 O O . ASP A 1 173 ? 27.943 27.282 7.694 1.00 19.87 152 ASP A O 1
ATOM 1246 N N . ALA A 1 174 ? 27.119 28.984 6.483 1.00 16.75 153 ALA A N 1
ATOM 1247 C CA . ALA A 1 174 ? 28.421 29.226 5.820 1.00 15.36 153 ALA A CA 1
ATOM 1248 C C . ALA A 1 174 ? 29.427 29.979 6.710 1.00 14.80 153 ALA A C 1
ATOM 1249 O O . ALA A 1 174 ? 29.030 30.724 7.611 1.00 14.67 153 ALA A O 1
ATOM 1251 N N . ILE A 1 175 ? 30.723 29.784 6.444 1.00 14.10 154 ILE A N 1
ATOM 1252 C CA A ILE A 1 175 ? 31.740 30.770 6.830 0.50 13.57 154 ILE A CA 1
ATOM 1253 C CA B ILE A 1 175 ? 31.727 30.775 6.843 0.50 13.57 154 ILE A CA 1
ATOM 1254 C C . ILE A 1 175 ? 31.630 31.898 5.794 1.00 12.95 154 ILE A C 1
ATOM 1255 O O . ILE A 1 175 ? 31.877 31.659 4.599 1.00 13.39 154 ILE A O 1
ATOM 1264 N N . LEU A 1 176 ? 31.240 33.107 6.230 1.00 11.72 155 LEU A N 1
ATOM 1265 C CA . LEU A 1 176 ? 31.038 34.274 5.332 1.00 11.05 155 LEU A CA 1
ATOM 1266 C C . LEU A 1 176 ? 32.204 35.283 5.415 1.00 10.57 155 LEU A C 1
ATOM 1267 O O . LEU A 1 176 ? 32.493 35.822 6.505 1.00 10.95 155 LEU A O 1
ATOM 1272 N N . LYS A 1 177 ? 32.863 35.531 4.273 1.00 9.98 156 LYS A N 1
ATOM 1273 C CA . LYS A 1 177 ? 33.952 36.536 4.179 1.00 9.65 156 LYS A CA 1
ATOM 1274 C C . LYS A 1 177 ? 33.492 37.710 3.284 1.00 9.66 156 LYS A C 1
ATOM 1275 O O . LYS A 1 177 ? 32.858 37.478 2.255 1.00 10.58 156 LYS A O 1
ATOM 1281 N N . VAL A 1 178 ? 33.790 38.958 3.677 1.00 9.56 157 VAL A N 1
ATOM 1282 C CA . VAL A 1 178 ? 33.406 40.168 2.886 1.00 9.27 157 VAL A CA 1
ATOM 1283 C C . VAL A 1 178 ? 34.664 40.877 2.334 1.00 9.07 157 VAL A C 1
ATOM 1284 O O . VAL A 1 178 ? 35.511 41.347 3.126 1.00 9.53 157 VAL A O 1
ATOM 1288 N N . ILE A 1 179 ? 34.790 40.932 0.997 1.00 9.58 158 ILE A N 1
ATOM 1289 C CA . ILE A 1 179 ? 35.932 41.592 0.301 1.00 10.43 158 ILE A CA 1
ATOM 1290 C C . ILE A 1 179 ? 35.737 43.127 0.202 1.00 10.25 158 ILE A C 1
ATOM 1291 O O . ILE A 1 179 ? 34.781 43.588 -0.438 1.00 10.86 158 ILE A O 1
ATOM 1296 N N . LEU A 1 180 ? 36.641 43.907 0.809 1.00 10.16 159 LEU A N 1
ATOM 1297 C CA . LEU A 1 180 ? 36.520 45.381 0.807 1.00 10.19 159 LEU A CA 1
ATOM 1298 C C . LEU A 1 180 ? 36.962 46.060 -0.515 1.00 10.60 159 LEU A C 1
ATOM 1299 O O . LEU A 1 180 ? 36.425 47.114 -0.881 1.00 10.89 159 LEU A O 1
ATOM 1304 N N . GLU A 1 181 ? 37.931 45.441 -1.211 1.00 10.57 160 GLU A N 1
ATOM 1305 C CA . GLU A 1 181 ? 38.712 46.063 -2.324 1.00 11.11 160 GLU A CA 1
ATOM 1306 C C . GLU A 1 181 ? 39.495 47.315 -1.866 1.00 11.19 160 GLU A C 1
ATOM 1307 O O . GLU A 1 181 ? 39.199 48.454 -2.275 1.00 12.17 160 GLU A O 1
ATOM 1313 N N . THR A 1 182 ? 40.497 47.070 -1.012 1.00 11.84 161 THR A N 1
ATOM 1314 C CA . THR A 1 182 ? 41.280 48.132 -0.346 1.00 12.86 161 THR A CA 1
ATOM 1315 C C . THR A 1 182 ? 41.973 49.098 -1.323 1.00 13.40 161 THR A C 1
ATOM 1316 O O . THR A 1 182 ? 42.191 50.270 -0.977 1.00 13.80 161 THR A O 1
ATOM 1320 N N . SER A 1 183 ? 42.302 48.630 -2.533 1.00 14.00 162 SER A N 1
ATOM 1321 C CA . SER A 1 183 ? 42.891 49.499 -3.576 1.00 15.13 162 SER A CA 1
ATOM 1322 C C . SER A 1 183 ? 42.048 50.734 -3.940 1.00 15.29 162 SER A C 1
ATOM 1323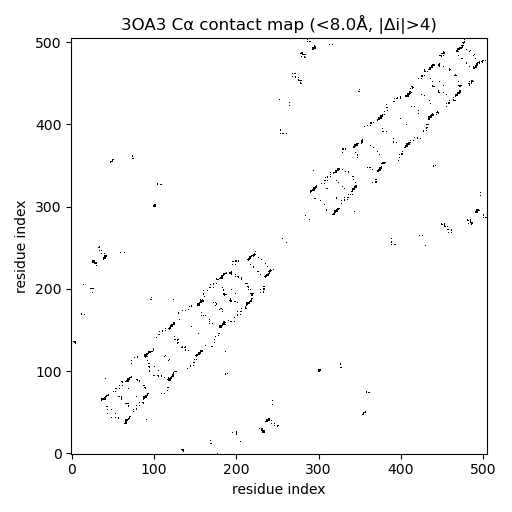 O O . SER A 1 183 ? 42.583 51.727 -4.479 1.00 16.65 162 SER A O 1
ATOM 1326 N N . GLN A 1 184 ? 40.746 50.673 -3.647 1.00 14.65 163 GLN A N 1
ATOM 1327 C CA . GLN A 1 184 ? 39.791 51.730 -4.001 1.00 14.85 163 GLN A CA 1
ATOM 1328 C C . GLN A 1 184 ? 39.351 52.588 -2.794 1.00 14.61 163 GLN A C 1
ATOM 1329 O O . GLN A 1 184 ? 38.472 53.465 -2.945 1.00 16.36 163 GLN A O 1
ATOM 1335 N N . LEU A 1 185 ? 39.967 52.365 -1.621 1.00 13.96 164 LEU A N 1
ATOM 1336 C CA . LEU A 1 185 ? 39.497 52.965 -0.348 1.00 14.00 164 LEU A CA 1
ATOM 1337 C C . LEU A 1 185 ? 40.568 53.741 0.441 1.00 14.07 164 LEU A C 1
ATOM 1338 O O . LEU A 1 185 ? 41.762 53.395 0.399 1.00 15.24 164 LEU A O 1
ATOM 1343 N N . THR A 1 186 ? 40.134 54.772 1.169 1.00 14.16 165 THR A N 1
ATOM 1344 C CA . THR A 1 186 ? 40.969 55.429 2.193 1.00 14.44 165 THR A CA 1
ATOM 1345 C C . THR A 1 186 ? 40.983 54.624 3.508 1.00 14.20 165 THR A C 1
ATOM 1346 O O . THR A 1 186 ? 40.145 53.727 3.715 1.00 12.94 165 THR A O 1
ATOM 1350 N N . ALA A 1 187 ? 41.883 54.972 4.432 1.00 13.60 166 ALA A N 1
ATOM 1351 C CA . ALA A 1 187 ? 41.884 54.303 5.746 1.00 13.59 166 ALA A CA 1
ATOM 1352 C C . ALA A 1 187 ? 40.572 54.498 6.527 1.00 13.94 166 ALA A C 1
ATOM 1353 O O . ALA A 1 187 ? 40.069 53.539 7.139 1.00 14.59 166 ALA A O 1
ATOM 1355 N N . ASP A 1 188 ? 40.013 55.718 6.499 1.00 14.61 167 ASP A N 1
ATOM 1356 C CA . ASP A 1 188 ? 38.692 55.989 7.123 1.00 14.38 167 ASP A CA 1
ATOM 1357 C C . ASP A 1 188 ? 37.576 55.073 6.557 1.00 13.94 167 ASP A C 1
ATOM 1358 O O . ASP A 1 188 ? 36.742 54.553 7.314 1.00 14.15 167 ASP A O 1
ATOM 1363 N N . GLU A 1 189 ? 37.588 54.870 5.235 1.00 13.16 168 GLU A N 1
ATOM 1364 C CA . GLU A 1 189 ? 36.625 53.976 4.549 1.00 13.31 168 GLU A CA 1
ATOM 1365 C C . GLU A 1 189 ? 36.835 52.484 4.930 1.00 13.01 168 GLU A C 1
ATOM 1366 O O . GLU A 1 189 ? 35.845 51.733 5.110 1.00 12.51 168 GLU A O 1
ATOM 1372 N N . ILE A 1 190 ? 38.100 52.050 5.048 1.00 12.84 169 ILE A N 1
ATOM 1373 C CA . ILE A 1 190 ? 38.433 50.703 5.544 1.00 12.28 169 ILE A CA 1
ATOM 1374 C C . ILE A 1 190 ? 37.882 50.457 6.977 1.00 12.21 169 ILE A C 1
ATOM 1375 O O . ILE A 1 190 ? 37.288 49.381 7.239 1.00 12.14 169 ILE A O 1
ATOM 1380 N N . ILE A 1 191 ? 38.058 51.433 7.889 1.00 11.86 170 ILE A N 1
ATOM 1381 C CA . ILE A 1 191 ? 37.479 51.342 9.252 1.00 12.59 170 ILE A CA 1
ATOM 1382 C C . ILE A 1 191 ? 35.951 51.134 9.182 1.00 11.92 170 ILE A C 1
ATOM 1383 O O . ILE A 1 191 ? 35.411 50.192 9.804 1.00 12.44 170 ILE A O 1
ATOM 1388 N N . ALA A 1 192 ? 35.264 51.976 8.405 1.00 12.11 171 ALA A N 1
ATOM 1389 C CA . ALA A 1 192 ? 33.800 51.860 8.225 1.00 11.85 171 ALA A CA 1
ATOM 1390 C C . ALA A 1 192 ? 33.386 50.481 7.694 1.00 11.63 171 ALA A C 1
ATOM 1391 O O . ALA A 1 192 ? 32.426 49.862 8.193 1.00 11.69 171 ALA A O 1
ATOM 1393 N N . GLY A 1 193 ? 34.102 50.000 6.679 1.00 11.15 172 GLY A N 1
ATOM 1394 C CA . GLY A 1 193 ? 33.821 48.670 6.096 1.00 11.54 172 GLY A CA 1
ATOM 1395 C C . GLY A 1 193 ? 33.980 47.506 7.082 1.00 11.54 172 GLY A C 1
ATOM 1396 O O . GLY A 1 193 ? 33.168 46.568 7.070 1.00 12.12 172 GLY A O 1
ATOM 1397 N N . CYS A 1 194 ? 35.015 47.559 7.933 1.00 11.67 173 CYS A N 1
ATOM 1398 C CA . CYS A 1 194 ? 35.233 46.535 8.986 1.00 12.08 173 CYS A CA 1
ATOM 1399 C C . CYS A 1 194 ? 34.102 46.543 10.033 1.00 12.10 173 CYS A C 1
ATOM 1400 O O . CYS A 1 194 ? 33.581 45.482 10.416 1.00 12.37 173 CYS A O 1
ATOM 1403 N N . VAL A 1 195 ? 33.706 47.742 10.474 1.00 12.22 174 VAL A N 1
ATOM 1404 C CA . VAL A 1 195 ? 32.640 47.883 11.492 1.00 12.61 174 VAL A CA 1
ATOM 1405 C C . VAL A 1 195 ? 31.289 47.351 10.968 1.00 12.44 174 VAL A C 1
ATOM 1406 O O . VAL A 1 195 ? 30.633 46.539 11.651 1.00 13.09 174 VAL A O 1
ATOM 1410 N N . LEU A 1 196 ? 30.894 47.767 9.760 1.00 12.61 175 LEU A N 1
ATOM 1411 C CA . LEU A 1 196 ? 29.621 47.314 9.165 1.00 12.40 175 LEU A CA 1
ATOM 1412 C C . LEU A 1 196 ? 29.606 45.801 8.894 1.00 12.40 175 LEU A C 1
ATOM 1413 O O . LEU A 1 196 ? 28.598 45.124 9.183 1.00 12.96 175 LEU A O 1
ATOM 1418 N N . SER A 1 197 ? 30.715 45.262 8.376 1.00 12.15 176 SER A N 1
ATOM 1419 C CA . SER A 1 197 ? 30.803 43.811 8.116 1.00 12.67 176 SER A CA 1
ATOM 1420 C C . SER A 1 197 ? 30.684 42.966 9.397 1.00 12.93 176 SER A C 1
ATOM 1421 O O . SER A 1 197 ? 29.913 41.968 9.457 1.00 13.63 176 SER A O 1
ATOM 1424 N N . SER A 1 198 ? 31.422 43.368 10.436 1.00 12.97 177 SER A N 1
ATOM 1425 C CA . SER A 1 198 ? 31.425 42.624 11.707 1.00 14.34 177 SER A CA 1
ATOM 1426 C C . SER A 1 198 ? 30.051 42.652 12.396 1.00 14.88 177 SER A C 1
ATOM 1427 O O . SER A 1 198 ? 29.556 41.612 12.860 1.00 14.98 177 SER A O 1
ATOM 1430 N N . LEU A 1 199 ? 29.430 43.834 12.454 1.00 15.27 178 LEU A N 1
ATOM 1431 C CA . LEU A 1 199 ? 28.123 43.957 13.127 1.00 16.24 178 LEU A CA 1
ATOM 1432 C C . LEU A 1 199 ? 26.972 43.302 12.352 1.00 16.78 178 LEU A C 1
ATOM 1433 O O . LEU A 1 199 ? 25.937 42.949 12.947 1.00 17.94 178 LEU A O 1
ATOM 1438 N N . ALA A 1 200 ? 27.161 43.094 11.047 1.00 15.42 179 ALA A N 1
ATOM 1439 C CA . ALA A 1 200 ? 26.195 42.346 10.225 1.00 15.17 179 ALA A CA 1
ATOM 1440 C C . ALA A 1 200 ? 26.316 40.813 10.368 1.00 15.22 179 ALA A C 1
ATOM 1441 O O . ALA A 1 200 ? 25.452 40.080 9.885 1.00 16.11 179 ALA A O 1
ATOM 1443 N N . GLY A 1 201 ? 27.385 40.345 11.010 1.00 14.76 180 GLY A N 1
ATOM 1444 C CA . GLY A 1 201 ? 27.591 38.899 11.241 1.00 15.41 180 GLY A CA 1
ATOM 1445 C C . GLY A 1 201 ? 28.654 38.177 10.410 1.00 14.75 180 GLY A C 1
ATOM 1446 O O . GLY A 1 201 ? 28.716 36.936 10.442 1.00 14.80 180 GLY A O 1
ATOM 1447 N N . ALA A 1 202 ? 29.492 38.916 9.676 1.00 13.99 181 ALA A N 1
ATOM 1448 C CA . ALA A 1 202 ? 30.579 38.274 8.889 1.00 13.36 181 ALA A CA 1
ATOM 1449 C C . ALA A 1 202 ? 31.606 37.545 9.770 1.00 13.32 181 ALA A C 1
ATOM 1450 O O . ALA A 1 202 ? 31.962 38.027 10.860 1.00 14.18 181 ALA A O 1
ATOM 1452 N N . ASP A 1 203 ? 32.112 36.414 9.268 1.00 12.36 182 ASP A N 1
ATOM 1453 C CA . ASP A 1 203 ? 33.170 35.645 9.950 1.00 12.84 182 ASP A CA 1
ATOM 1454 C C . ASP A 1 203 ? 34.588 36.172 9.637 1.00 12.27 182 ASP A C 1
ATOM 1455 O O . ASP A 1 203 ? 35.499 36.048 10.485 1.00 12.83 182 ASP A O 1
ATOM 1460 N N . TYR A 1 204 ? 34.750 36.753 8.438 1.00 11.69 183 TYR A N 1
ATOM 1461 C CA . TYR A 1 204 ? 36.014 37.375 7.957 1.00 11.25 183 TYR A CA 1
ATOM 1462 C C . TYR A 1 204 ? 35.768 38.681 7.188 1.00 11.27 183 TYR A C 1
ATOM 1463 O O . TYR A 1 204 ? 34.727 38.833 6.531 1.00 11.36 183 TYR A O 1
ATOM 1472 N N . VAL A 1 205 ? 36.745 39.599 7.259 1.00 11.02 184 VAL A N 1
ATOM 1473 C CA . VAL A 1 205 ? 36.945 40.646 6.234 1.00 11.28 184 VAL A CA 1
ATOM 1474 C C . VAL A 1 205 ? 38.199 40.325 5.399 1.00 11.17 184 VAL A C 1
ATOM 1475 O O . VAL A 1 205 ? 39.194 39.850 5.954 1.00 11.71 184 VAL A O 1
ATOM 1479 N N . LYS A 1 206 ? 38.156 40.587 4.083 1.00 11.08 185 LYS A N 1
ATOM 1480 C CA . LYS A 1 206 ? 39.206 40.152 3.138 1.00 11.25 185 LYS A CA 1
ATOM 1481 C C . LYS A 1 206 ? 39.691 41.367 2.322 1.00 11.53 185 LYS A C 1
ATOM 1482 O O . LYS A 1 206 ? 38.891 42.249 2.000 1.00 11.60 185 LYS A O 1
ATOM 1488 N N . THR A 1 207 ? 40.988 41.443 1.998 1.00 11.30 186 THR A N 1
ATOM 1489 C CA . THR A 1 207 ? 41.513 42.667 1.367 1.00 11.52 186 THR A CA 1
ATOM 1490 C C . THR A 1 207 ? 41.040 42.956 -0.078 1.00 11.24 186 THR A C 1
ATOM 1491 O O . THR A 1 207 ? 40.555 44.079 -0.353 1.00 11.52 186 THR A O 1
ATOM 1495 N N . SER A 1 208 ? 41.170 41.978 -0.986 1.00 12.03 187 SER A N 1
ATOM 1496 C CA . SER A 1 208 ? 41.231 42.276 -2.439 1.00 11.80 187 SER A CA 1
ATOM 1497 C C . SER A 1 208 ? 40.651 41.184 -3.343 1.00 12.04 187 SER A C 1
ATOM 1498 O O . SER A 1 208 ? 40.659 40.011 -2.970 1.00 12.74 187 SER A O 1
ATOM 1501 N N . THR A 1 209 ? 40.175 41.556 -4.538 1.00 12.03 188 THR A N 1
ATOM 1502 C CA . THR A 1 209 ? 39.749 40.541 -5.549 1.00 12.09 188 THR A CA 1
ATOM 1503 C C . THR A 1 209 ? 40.877 39.974 -6.425 1.00 13.27 188 THR A C 1
ATOM 1504 O O . THR A 1 209 ? 40.752 38.862 -6.987 1.00 12.54 188 THR A O 1
ATOM 1508 N N . GLY A 1 210 ? 41.959 40.742 -6.578 1.00 13.54 189 GLY A N 1
ATOM 1509 C CA . GLY A 1 210 ? 42.981 40.453 -7.591 1.00 15.23 189 GLY A CA 1
ATOM 1510 C C . GLY A 1 210 ? 42.601 40.834 -9.023 1.00 16.06 189 GLY A C 1
ATOM 1511 O O . GLY A 1 210 ? 43.373 40.541 -9.963 1.00 18.19 189 GLY A O 1
ATOM 1512 N N . PHE A 1 211 ? 41.441 41.492 -9.206 1.00 15.99 190 PHE A N 1
ATOM 1513 C CA . PHE A 1 211 ? 40.919 41.896 -10.543 1.00 16.15 190 PHE A CA 1
ATOM 1514 C C . PHE A 1 211 ? 40.760 43.428 -10.721 1.00 16.52 190 PHE A C 1
ATOM 1515 O O . PHE A 1 211 ? 40.370 43.901 -11.814 1.00 17.36 190 PHE A O 1
ATOM 1523 N N . ASN A 1 212 ? 41.051 44.209 -9.670 1.00 16.03 191 ASN A N 1
ATOM 1524 C CA . ASN A 1 212 ? 40.926 45.681 -9.718 1.00 17.05 191 ASN A CA 1
ATOM 1525 C C . ASN A 1 212 ? 41.889 46.394 -8.748 1.00 17.40 191 ASN A C 1
ATOM 1526 O O . ASN A 1 212 ? 41.494 46.807 -7.646 1.00 18.65 191 ASN A O 1
ATOM 1531 N N . GLY A 1 213 ? 43.141 46.544 -9.172 1.00 17.41 192 GLY A N 1
ATOM 1532 C CA . GLY A 1 213 ? 44.158 47.280 -8.406 1.00 17.51 192 GLY A CA 1
ATOM 1533 C C . GLY A 1 213 ? 45.003 46.411 -7.490 1.00 16.64 192 GLY A C 1
ATOM 1534 O O . GLY A 1 213 ? 44.778 45.196 -7.398 1.00 17.13 192 GLY A O 1
ATOM 1535 N N . PRO A 1 214 ? 45.986 47.025 -6.797 1.00 16.45 193 PRO A N 1
ATOM 1536 C CA . PRO A 1 214 ? 46.910 46.314 -5.896 1.00 16.33 193 PRO A CA 1
ATOM 1537 C C . PRO A 1 214 ? 46.228 45.516 -4.775 1.00 15.87 193 PRO A C 1
ATOM 1538 O O . PRO A 1 214 ? 45.112 45.863 -4.343 1.00 16.14 193 PRO A O 1
ATOM 1542 N N . GLY A 1 215 ? 46.904 44.457 -4.328 1.00 15.84 194 GLY A N 1
ATOM 1543 C CA . GLY A 1 215 ? 46.391 43.560 -3.271 1.00 14.61 194 GLY A CA 1
ATOM 1544 C C . GLY A 1 215 ? 46.835 43.872 -1.844 1.00 14.15 194 GLY A C 1
ATOM 1545 O O . GLY A 1 215 ? 47.033 45.032 -1.483 1.00 14.79 194 GLY A O 1
ATOM 1546 N N . ALA A 1 216 ? 46.973 42.830 -1.020 1.00 13.27 195 ALA A N 1
ATOM 1547 C CA . ALA A 1 216 ? 47.297 42.993 0.416 1.00 13.35 195 ALA A CA 1
ATOM 1548 C C . ALA A 1 216 ? 48.606 43.762 0.693 1.00 13.71 195 ALA A C 1
ATOM 1549 O O . ALA A 1 216 ? 49.627 43.519 0.025 1.00 13.89 195 ALA A O 1
ATOM 1551 N N . SER A 1 217 ? 48.551 44.685 1.658 1.00 13.81 196 SER A N 1
ATOM 1552 C CA . SER A 1 217 ? 49.742 45.352 2.236 1.00 14.11 196 SER A CA 1
ATOM 1553 C C . SER A 1 217 ? 49.810 45.122 3.755 1.00 14.43 196 SER A C 1
ATOM 1554 O O . SER A 1 217 ? 48.769 44.930 4.397 1.00 14.28 196 SER A O 1
ATOM 1557 N N . ILE A 1 218 ? 51.017 45.168 4.332 1.00 15.12 197 ILE A N 1
ATOM 1558 C CA . ILE A 1 218 ? 51.149 45.016 5.797 1.00 15.80 197 ILE A CA 1
ATOM 1559 C C . ILE A 1 218 ? 50.408 46.155 6.545 1.00 15.08 197 ILE A C 1
ATOM 1560 O O . ILE A 1 218 ? 49.803 45.921 7.604 1.00 14.74 197 ILE A O 1
ATOM 1565 N N . GLU A 1 219 ? 50.387 47.353 5.957 1.00 15.37 198 GLU A N 1
ATOM 1566 C CA . GLU A 1 219 ? 49.658 48.496 6.542 1.00 15.90 198 GLU A CA 1
ATOM 1567 C C . GLU A 1 219 ? 48.135 48.266 6.632 1.00 15.10 198 GLU A C 1
ATOM 1568 O O . GLU A 1 219 ? 47.522 48.490 7.701 1.00 14.40 198 GLU A O 1
ATOM 1574 N N . ASN A 1 220 ? 47.523 47.817 5.529 1.00 14.04 199 ASN A N 1
ATOM 1575 C CA . ASN A 1 220 ? 46.060 47.589 5.531 1.00 13.50 199 ASN A CA 1
ATOM 1576 C C . ASN A 1 220 ? 45.629 46.391 6.392 1.00 13.06 199 ASN A C 1
ATOM 1577 O O . ASN A 1 220 ? 44.604 46.469 7.089 1.00 12.20 199 ASN A O 1
ATOM 1582 N N . VAL A 1 221 ? 46.405 45.301 6.367 1.00 12.29 200 VAL A N 1
ATOM 1583 C CA . VAL A 1 221 ? 46.124 44.130 7.231 1.00 12.77 200 VAL A CA 1
ATOM 1584 C C . VAL A 1 221 ? 46.233 44.466 8.738 1.00 12.87 200 VAL A C 1
ATOM 1585 O O . VAL A 1 221 ? 45.358 44.065 9.535 1.00 13.73 200 VAL A O 1
ATOM 1589 N N . SER A 1 222 ? 47.283 45.209 9.118 1.00 13.77 201 SER A N 1
ATOM 1590 C CA . SER A 1 222 ? 47.460 45.654 10.512 1.00 13.74 201 SER A CA 1
ATOM 1591 C C . SER A 1 222 ? 46.283 46.545 10.983 1.00 13.97 201 SER A C 1
ATOM 1592 O O . SER A 1 222 ? 45.781 46.380 12.109 1.00 14.30 201 SER A O 1
ATOM 1595 N N . LEU A 1 223 ? 45.813 47.449 10.116 1.00 13.19 202 LEU A N 1
ATOM 1596 C CA . LEU A 1 223 ? 44.654 48.306 10.446 1.00 13.07 202 LEU A CA 1
ATOM 1597 C C . LEU A 1 223 ? 43.352 47.484 10.599 1.00 12.77 202 LEU A C 1
ATOM 1598 O O . LEU A 1 223 ? 42.602 47.676 11.560 1.00 13.00 202 LEU A O 1
ATOM 1603 N N . MET A 1 224 ? 43.087 46.582 9.641 1.00 12.67 203 MET A N 1
ATOM 1604 C CA . MET A 1 224 ? 41.892 45.713 9.699 1.00 12.29 203 MET A CA 1
ATOM 1605 C C . MET A 1 224 ? 41.858 44.861 10.982 1.00 13.06 203 MET A C 1
ATOM 1606 O O . MET A 1 224 ? 40.794 44.716 11.605 1.00 13.27 203 MET A O 1
ATOM 1611 N N . SER A 1 225 ? 43.022 44.328 11.378 1.00 13.71 204 SER A N 1
ATOM 1612 C CA A SER A 1 225 ? 43.146 43.516 12.597 0.50 14.40 204 SER A CA 1
ATOM 1613 C CA B SER A 1 225 ? 43.112 43.510 12.590 0.50 14.47 204 SER A CA 1
ATOM 1614 C C . SER A 1 225 ? 42.862 44.335 13.857 1.00 14.83 204 SER A C 1
ATOM 1615 O O . SER A 1 225 ? 42.157 43.869 14.780 1.00 15.38 204 SER A O 1
ATOM 1620 N N . ALA A 1 226 ? 43.415 45.555 13.898 1.00 14.97 205 ALA A N 1
ATOM 1621 C CA . ALA A 1 226 ? 43.213 46.489 15.022 1.00 15.60 205 ALA A CA 1
ATOM 1622 C C . ALA A 1 226 ? 41.733 46.832 15.240 1.00 15.85 205 ALA A C 1
ATOM 1623 O O . ALA A 1 226 ? 41.253 46.849 16.392 1.00 17.07 205 ALA A O 1
ATOM 1625 N N . VAL A 1 227 ? 41.006 47.075 14.149 1.00 15.27 206 VAL A N 1
ATOM 1626 C CA . VAL A 1 227 ? 39.567 47.383 14.224 1.00 15.88 206 VAL A CA 1
ATOM 1627 C C . VAL A 1 227 ? 38.772 46.156 14.701 1.00 16.78 206 VAL A C 1
ATOM 1628 O O . VAL A 1 227 ? 37.952 46.260 15.621 1.00 16.79 206 VAL A O 1
ATOM 1632 N N . CYS A 1 228 ? 39.022 44.994 14.094 1.00 17.62 207 CYS A N 1
ATOM 1633 C CA . CYS A 1 228 ? 38.273 43.783 14.439 1.00 19.66 207 CYS A CA 1
ATOM 1634 C C . CYS A 1 228 ? 38.493 43.364 15.897 1.00 21.11 207 CYS A C 1
ATOM 1635 O O . CYS A 1 228 ? 37.547 42.962 16.590 1.00 21.64 207 CYS A O 1
ATOM 1638 N N . ASP A 1 229 ? 39.724 43.509 16.381 1.00 22.82 208 ASP A N 1
ATOM 1639 C CA . ASP A 1 229 ? 40.049 43.056 17.732 1.00 25.77 208 ASP A CA 1
ATOM 1640 C C . ASP A 1 229 ? 39.431 43.952 18.810 1.00 26.79 208 ASP A C 1
ATOM 1641 O O . ASP A 1 229 ? 39.225 43.511 19.947 1.00 28.36 208 ASP A O 1
ATOM 1646 N N . SER A 1 230 ? 39.108 45.190 18.441 1.00 27.07 209 SER A N 1
ATOM 1647 C CA . SER A 1 230 ? 38.490 46.151 19.364 1.00 28.32 209 SER A CA 1
ATOM 1648 C C . SER A 1 230 ? 36.976 45.949 19.538 1.00 28.76 209 SER A C 1
ATOM 1649 O O . SER A 1 230 ? 36.396 46.390 20.540 1.00 29.61 209 SER A O 1
ATOM 1652 N N . LEU A 1 231 ? 36.347 45.288 18.568 1.00 28.74 210 LEU A N 1
ATOM 1653 C CA . LEU A 1 231 ? 34.906 45.006 18.597 1.00 29.46 210 LEU A CA 1
ATOM 1654 C C . LEU A 1 231 ? 34.573 43.739 19.400 1.00 30.66 210 LEU A C 1
ATOM 1655 O O . LEU A 1 231 ? 35.447 42.902 19.657 1.00 31.49 210 LEU A O 1
ATOM 1660 N N . GLN A 1 232 ? 33.306 43.604 19.791 1.00 32.06 211 GLN A N 1
ATOM 1661 C CA . GLN A 1 232 ? 32.845 42.460 20.596 1.00 33.84 211 GLN A CA 1
ATOM 1662 C C . GLN A 1 232 ? 32.635 41.181 19.778 1.00 34.40 211 GLN A C 1
ATOM 1663 O O . GLN A 1 232 ? 32.614 40.082 20.337 1.00 35.79 211 GLN A O 1
ATOM 1665 N N . SER A 1 233 ? 32.475 41.334 18.462 1.00 34.32 212 SER A N 1
ATOM 1666 C CA . SER A 1 233 ? 32.257 40.214 17.535 1.00 33.65 212 SER A CA 1
ATOM 1667 C C . SER A 1 233 ? 33.534 39.374 17.325 1.00 32.88 212 SER A C 1
ATOM 1668 O O . SER A 1 233 ? 34.626 39.771 17.764 1.00 33.74 212 SER A O 1
ATOM 1671 N N . GLU A 1 234 ? 33.400 38.223 16.662 1.00 30.94 213 GLU A N 1
ATOM 1672 C CA . GLU A 1 234 ? 34.527 37.289 16.476 1.00 28.83 213 GLU A CA 1
ATOM 1673 C C . GLU A 1 234 ? 35.192 37.308 15.077 1.00 26.51 213 GLU A C 1
ATOM 1674 O O . GLU A 1 234 ? 35.743 36.288 14.629 1.00 27.16 213 GLU A O 1
ATOM 1676 N N . THR A 1 235 ? 35.180 38.468 14.417 1.00 22.69 214 THR A N 1
ATOM 1677 C CA . THR A 1 235 ? 35.586 38.593 13.001 1.00 18.85 214 THR A CA 1
ATOM 1678 C C . THR A 1 235 ? 37.120 38.534 12.819 1.00 17.72 214 THR A C 1
ATOM 1679 O O . THR A 1 235 ? 37.865 39.216 13.538 1.00 18.51 214 THR A O 1
ATOM 1683 N N . ARG A 1 236 ? 37.569 37.710 11.861 1.00 15.48 215 ARG A N 1
ATOM 1684 C CA . ARG A 1 236 ? 39.012 37.505 11.541 1.00 14.58 215 ARG A CA 1
ATOM 1685 C C . ARG A 1 236 ? 39.403 38.177 10.209 1.00 13.38 215 ARG A C 1
ATOM 1686 O O . ARG A 1 236 ? 38.522 38.650 9.491 1.00 13.04 215 ARG A O 1
ATOM 1694 N N . VAL A 1 237 ? 40.706 38.211 9.886 1.00 12.56 216 VAL A N 1
ATOM 1695 C CA . VAL A 1 237 ? 41.216 38.867 8.654 1.00 11.97 216 VAL A CA 1
ATOM 1696 C C . VAL A 1 237 ? 41.827 37.864 7.630 1.00 11.97 216 VAL A C 1
ATOM 1697 O O . VAL A 1 237 ? 42.617 36.988 8.023 1.00 12.87 216 VAL A O 1
ATOM 1701 N N . LYS A 1 238 ? 41.421 37.960 6.350 1.00 11.03 217 LYS A N 1
ATOM 1702 C CA . LYS A 1 238 ? 42.063 37.217 5.228 1.00 10.72 217 LYS A CA 1
ATOM 1703 C C . LYS A 1 238 ? 42.840 38.163 4.282 1.00 10.89 217 LYS A C 1
ATOM 1704 O O . LYS A 1 238 ? 42.267 39.127 3.739 1.00 11.50 217 LYS A O 1
ATOM 1710 N N . ALA A 1 239 ? 44.143 37.903 4.112 1.00 10.76 218 ALA A N 1
ATOM 1711 C CA . ALA A 1 239 ? 44.982 38.642 3.156 1.00 10.78 218 ALA A CA 1
ATOM 1712 C C . ALA A 1 239 ? 45.001 37.960 1.776 1.00 11.47 218 ALA A C 1
ATOM 1713 O O . ALA A 1 239 ? 45.219 36.748 1.701 1.00 12.35 218 ALA A O 1
ATOM 1715 N N . SER A 1 240 ? 44.784 38.738 0.708 1.00 11.58 219 SER A N 1
ATOM 1716 C CA . SER A 1 240 ? 44.665 38.208 -0.665 1.00 12.15 219 SER A CA 1
ATOM 1717 C C . SER A 1 240 ? 45.180 39.203 -1.723 1.00 12.37 219 SER A C 1
ATOM 1718 O O . SER A 1 240 ? 45.152 40.420 -1.502 1.00 12.32 219 SER A O 1
ATOM 1721 N N . GLY A 1 241 ? 45.631 38.674 -2.863 1.00 12.95 220 GLY A N 1
ATOM 1722 C CA . GLY A 1 241 ? 46.113 39.484 -3.995 1.00 14.06 220 GLY A CA 1
ATOM 1723 C C . GLY A 1 241 ? 47.611 39.685 -3.892 1.00 14.56 220 GLY A C 1
ATOM 1724 O O . GLY A 1 241 ? 48.102 40.292 -2.929 1.00 15.57 220 GLY A O 1
ATOM 1725 N N . GLY A 1 242 ? 48.353 39.150 -4.860 1.00 15.28 221 GLY A N 1
ATOM 1726 C CA . GLY A 1 242 ? 49.810 39.276 -4.879 1.00 15.68 221 GLY A CA 1
ATOM 1727 C C . GLY A 1 242 ? 50.671 38.450 -3.925 1.00 15.95 221 GLY A C 1
ATOM 1728 O O . GLY A 1 242 ? 51.869 38.712 -3.791 1.00 16.80 221 GLY A O 1
ATOM 1729 N N . ILE A 1 243 ? 50.076 37.460 -3.257 1.00 15.29 222 ILE A N 1
ATOM 1730 C CA . ILE A 1 243 ? 50.826 36.587 -2.340 1.00 15.66 222 ILE A CA 1
ATOM 1731 C C . ILE A 1 243 ? 51.482 35.429 -3.122 1.00 15.80 222 ILE A C 1
ATOM 1732 O O . ILE A 1 243 ? 50.796 34.482 -3.556 1.00 15.99 222 ILE A O 1
ATOM 1737 N N . ARG A 1 244 ? 52.800 35.527 -3.320 1.00 15.58 223 ARG A N 1
ATOM 1738 C CA . ARG A 1 244 ? 53.523 34.649 -4.256 1.00 16.66 223 ARG A CA 1
ATOM 1739 C C . ARG A 1 244 ? 54.619 33.770 -3.631 1.00 16.71 223 ARG A C 1
ATOM 1740 O O . ARG A 1 244 ? 55.030 32.779 -4.248 1.00 18.49 223 ARG A O 1
ATOM 1748 N N . THR A 1 245 ? 55.104 34.136 -2.436 1.00 16.72 224 THR A N 1
ATOM 1749 C CA . THR A 1 245 ? 56.258 33.479 -1.792 1.00 16.56 224 THR A CA 1
ATOM 1750 C C . THR A 1 245 ? 56.009 33.154 -0.305 1.00 16.55 224 THR A C 1
ATOM 1751 O O . THR A 1 245 ? 55.088 33.709 0.317 1.00 15.34 224 THR A O 1
ATOM 1755 N N . ILE A 1 246 ? 56.834 32.270 0.268 1.00 16.33 225 ILE A N 1
ATOM 1756 C CA . ILE A 1 246 ? 56.754 31.995 1.714 1.00 16.72 225 ILE A CA 1
ATOM 1757 C C . ILE A 1 246 ? 57.002 33.256 2.569 1.00 16.68 225 ILE A C 1
ATOM 1758 O O . ILE A 1 246 ? 56.352 33.443 3.618 1.00 15.93 225 ILE A O 1
ATOM 1763 N N . GLU A 1 247 ? 57.906 34.126 2.112 1.00 17.13 226 GLU A N 1
ATOM 1764 C CA . GLU A 1 247 ? 58.167 35.395 2.818 1.00 16.88 226 GLU A CA 1
ATOM 1765 C C . GLU A 1 247 ? 56.901 36.276 2.872 1.00 16.06 226 GLU A C 1
ATOM 1766 O O . GLU A 1 247 ? 56.603 36.874 3.926 1.00 16.52 226 GLU A O 1
ATOM 1772 N N . ASP A 1 248 ? 56.157 36.344 1.763 1.00 15.30 227 ASP A N 1
ATOM 1773 C CA . ASP A 1 248 ? 54.882 37.085 1.720 1.00 14.54 227 ASP A CA 1
ATOM 1774 C C . ASP A 1 248 ? 53.882 36.505 2.746 1.00 13.68 227 ASP A C 1
ATOM 1775 O O . ASP A 1 248 ? 53.197 37.263 3.449 1.00 13.14 227 ASP A O 1
ATOM 1780 N N . CYS A 1 249 ? 53.776 35.167 2.807 1.00 13.75 228 CYS A N 1
ATOM 1781 C CA . CYS A 1 249 ? 52.861 34.491 3.760 1.00 13.39 228 CYS A CA 1
ATOM 1782 C C . CYS A 1 249 ? 53.186 34.849 5.215 1.00 13.89 228 CYS A C 1
ATOM 1783 O O . CYS A 1 249 ? 52.275 35.192 6.004 1.00 13.67 228 CYS A O 1
ATOM 1786 N N . VAL A 1 250 ? 54.479 34.790 5.567 1.00 14.40 229 VAL A N 1
ATOM 1787 C CA . VAL A 1 250 ? 54.924 35.084 6.949 1.00 14.33 229 VAL A CA 1
ATOM 1788 C C . VAL A 1 250 ? 54.614 36.536 7.377 1.00 14.40 229 VAL A C 1
ATOM 1789 O O . VAL A 1 250 ? 54.060 36.782 8.473 1.00 14.05 229 VAL A O 1
ATOM 1793 N N . LYS A 1 251 ? 54.921 37.498 6.503 1.00 14.71 230 LYS A N 1
ATOM 1794 C CA . LYS A 1 251 ? 54.667 38.902 6.837 1.00 14.86 230 LYS A CA 1
ATOM 1795 C C . LYS A 1 251 ? 53.169 39.236 6.993 1.00 14.07 230 LYS A C 1
ATOM 1796 O O . LYS A 1 251 ? 52.799 40.010 7.881 1.00 13.85 230 LYS A O 1
ATOM 1802 N N . MET A 1 252 ? 52.311 38.627 6.172 1.00 13.13 231 MET A N 1
ATOM 1803 C CA . MET A 1 252 ? 50.868 38.876 6.316 1.00 12.87 231 MET A CA 1
ATOM 1804 C C . MET A 1 252 ? 50.267 38.269 7.594 1.00 12.69 231 MET A C 1
ATOM 1805 O O . MET A 1 252 ? 49.372 38.877 8.193 1.00 13.11 231 MET A O 1
ATOM 1810 N N . VAL A 1 253 ? 50.769 37.103 8.021 1.00 12.44 232 VAL A N 1
ATOM 1811 C CA . VAL A 1 253 ? 50.380 36.512 9.320 1.00 12.95 232 VAL A CA 1
ATOM 1812 C C . VAL A 1 253 ? 50.866 37.377 10.506 1.00 13.84 232 VAL A C 1
ATOM 1813 O O . VAL A 1 253 ? 50.092 37.633 11.448 1.00 14.02 232 VAL A O 1
ATOM 1817 N N . ARG A 1 254 ? 52.123 37.821 10.472 1.00 14.38 233 ARG A N 1
ATOM 1818 C CA . ARG A 1 254 ? 52.616 38.793 11.488 1.00 15.25 233 ARG A CA 1
ATOM 1819 C C . ARG A 1 254 ? 51.738 40.054 11.588 1.00 15.37 233 ARG A C 1
ATOM 1820 O O . ARG A 1 254 ? 51.550 40.597 12.681 1.00 15.66 233 ARG A O 1
ATOM 1828 N N . ALA A 1 255 ? 51.205 40.519 10.454 1.00 14.38 234 ALA A N 1
ATOM 1829 C CA . ALA A 1 255 ? 50.331 41.703 10.436 1.00 14.83 234 ALA A CA 1
ATOM 1830 C C . ALA A 1 255 ? 48.917 41.456 11.000 1.00 14.80 234 ALA A C 1
ATOM 1831 O O . ALA A 1 255 ? 48.204 42.417 11.295 1.00 15.84 234 ALA A O 1
ATOM 1833 N N . GLY A 1 256 ? 48.521 40.183 11.138 1.00 14.07 235 GLY A N 1
ATOM 1834 C CA . GLY A 1 256 ? 47.215 39.797 11.719 1.00 15.20 235 GLY A CA 1
ATOM 1835 C C . GLY A 1 256 ? 46.331 38.829 10.928 1.00 14.48 235 GLY A C 1
ATOM 1836 O O . GLY A 1 256 ? 45.277 38.412 11.427 1.00 15.75 235 GLY A O 1
ATOM 1837 N N . ALA A 1 257 ? 46.735 38.455 9.713 1.00 14.17 236 ALA A N 1
ATOM 1838 C CA . ALA A 1 257 ? 45.947 37.476 8.934 1.00 13.91 236 ALA A CA 1
ATOM 1839 C C . ALA A 1 257 ? 45.870 36.058 9.531 1.00 14.41 236 ALA A C 1
ATOM 1840 O O . ALA A 1 257 ? 46.875 35.522 10.021 1.00 15.64 236 ALA A O 1
ATOM 1842 N N . GLU A 1 258 ? 44.679 35.460 9.484 1.00 14.40 237 GLU A N 1
ATOM 1843 C CA . GLU A 1 258 ? 44.481 34.053 9.910 1.00 14.69 237 GLU A CA 1
ATOM 1844 C C . GLU A 1 258 ? 44.137 33.097 8.742 1.00 14.21 237 GLU A C 1
ATOM 1845 O O . GLU A 1 258 ? 44.141 31.867 8.915 1.00 14.62 237 GLU A O 1
ATOM 1851 N N . ARG A 1 259 ? 43.868 33.661 7.558 1.00 13.15 238 ARG A N 1
ATOM 1852 C CA . ARG A 1 259 ? 43.699 32.894 6.303 1.00 12.41 238 ARG A CA 1
ATOM 1853 C C . ARG A 1 259 ? 44.376 33.681 5.162 1.00 11.73 238 ARG A C 1
ATOM 1854 O O . ARG A 1 259 ? 44.480 34.927 5.229 1.00 11.06 238 ARG A O 1
ATOM 1862 N N . LEU A 1 260 ? 44.853 32.961 4.139 1.00 11.38 239 LEU A N 1
ATOM 1863 C CA . LEU A 1 260 ? 45.543 33.577 2.984 1.00 11.42 239 LEU A CA 1
ATOM 1864 C C . LEU A 1 260 ? 44.895 33.108 1.662 1.00 11.98 239 LEU A C 1
ATOM 1865 O O . LEU A 1 260 ? 44.600 31.924 1.519 1.00 13.11 239 LEU A O 1
ATOM 1870 N N . GLY A 1 261 ? 44.666 34.032 0.717 1.00 11.32 240 GLY A N 1
ATOM 1871 C CA . GLY A 1 261 ? 44.225 33.683 -0.657 1.00 11.05 240 GLY A CA 1
ATOM 1872 C C . GLY A 1 261 ? 45.373 33.766 -1.655 1.00 10.77 240 GLY A C 1
ATOM 1873 O O . GLY A 1 261 ? 46.063 34.793 -1.720 1.00 11.85 240 GLY A O 1
ATOM 1874 N N . ALA A 1 262 ? 45.577 32.693 -2.436 1.00 10.58 241 ALA A N 1
ATOM 1875 C CA . ALA A 1 262 ? 46.698 32.591 -3.405 1.00 10.44 241 ALA A CA 1
ATOM 1876 C C . ALA A 1 262 ? 46.437 31.554 -4.499 1.00 10.76 241 ALA A C 1
ATOM 1877 O O . ALA A 1 262 ? 45.615 30.647 -4.314 1.00 10.65 241 ALA A O 1
ATOM 1879 N N . SER A 1 263 ? 47.150 31.691 -5.621 1.00 11.32 242 SER A N 1
ATOM 1880 C CA A SER A 1 263 ? 47.171 30.643 -6.658 0.70 12.48 242 SER A CA 1
ATOM 1881 C CA B SER A 1 263 ? 47.181 30.660 -6.667 0.30 12.22 242 SER A CA 1
ATOM 1882 C C . SER A 1 263 ? 48.484 29.849 -6.665 1.00 12.75 242 SER A C 1
ATOM 1883 O O . SER A 1 263 ? 48.538 28.761 -7.256 1.00 13.46 242 SER A O 1
ATOM 188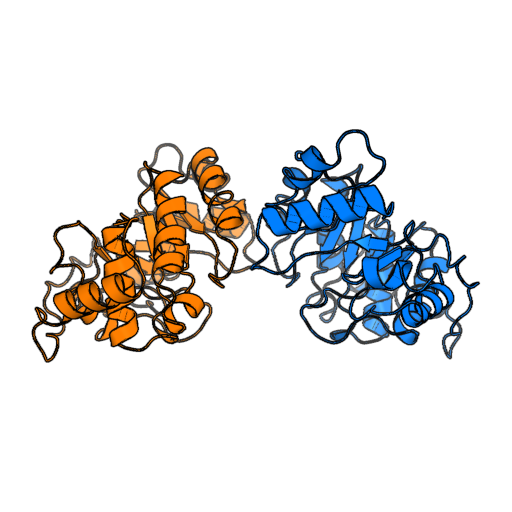8 N N . ALA A 1 264 ? 49.515 30.388 -5.995 1.00 13.05 243 ALA A N 1
ATOM 1889 C CA . ALA A 1 264 ? 50.899 29.839 -5.989 1.00 13.20 243 ALA A CA 1
ATOM 1890 C C . ALA A 1 264 ? 51.254 28.877 -4.836 1.00 13.73 243 ALA A C 1
ATOM 1891 O O . ALA A 1 264 ? 52.436 28.623 -4.575 1.00 13.66 243 ALA A O 1
ATOM 1893 N N . GLY A 1 265 ? 50.236 28.347 -4.156 1.00 12.90 244 GLY A N 1
ATOM 1894 C CA . GLY A 1 265 ? 50.442 27.488 -2.981 1.00 13.20 244 GLY A CA 1
ATOM 1895 C C . GLY A 1 265 ? 51.349 26.271 -3.152 1.00 13.42 244 GLY A C 1
ATOM 1896 O O . GLY A 1 265 ? 52.053 25.895 -2.215 1.00 13.44 244 GLY A O 1
ATOM 1897 N N . VAL A 1 266 ? 51.335 25.654 -4.333 1.00 13.40 245 VAL A N 1
ATOM 1898 C CA . VAL A 1 266 ? 52.209 24.496 -4.596 1.00 14.21 245 VAL A CA 1
ATOM 1899 C C . VAL A 1 266 ? 53.706 24.886 -4.527 1.00 14.53 245 VAL A C 1
ATOM 1900 O O . VAL A 1 266 ? 54.500 24.217 -3.842 1.00 14.89 245 VAL A O 1
ATOM 1904 N N . LYS A 1 267 ? 54.081 25.970 -5.209 1.00 14.59 246 LYS A N 1
ATOM 1905 C CA . LYS A 1 267 ? 55.462 26.482 -5.173 1.00 15.45 246 LYS A CA 1
ATOM 1906 C C . LYS A 1 267 ? 55.867 26.922 -3.762 1.00 14.69 246 LYS A C 1
ATOM 1907 O O . LYS A 1 267 ? 57.020 26.683 -3.345 1.00 14.85 246 LYS A O 1
ATOM 1913 N N . ILE A 1 268 ? 54.939 27.565 -3.040 1.00 13.69 247 ILE A N 1
ATOM 1914 C CA . ILE A 1 268 ? 55.180 28.028 -1.652 1.00 14.23 247 ILE A CA 1
ATOM 1915 C C . ILE A 1 268 ? 55.486 26.847 -0.697 1.00 14.59 247 ILE A C 1
ATOM 1916 O O . ILE A 1 268 ? 56.502 26.869 0.020 1.00 14.96 247 ILE A O 1
ATOM 1921 N N . VAL A 1 269 ? 54.633 25.818 -0.692 1.00 14.79 248 VAL A N 1
ATOM 1922 C CA . VAL A 1 269 ? 54.895 24.654 0.170 1.00 15.06 248 VAL A CA 1
ATOM 1923 C C . VAL A 1 269 ? 56.179 23.918 -0.252 1.00 15.43 248 VAL A C 1
ATOM 1924 O O . VAL A 1 269 ? 56.965 23.495 0.610 1.00 15.74 248 VAL A O 1
ATOM 1928 N N . ASN A 1 270 ? 56.409 23.781 -1.556 1.00 15.43 249 ASN A N 1
ATOM 1929 C CA . ASN A 1 270 ? 57.649 23.133 -2.027 1.00 16.72 249 ASN A CA 1
ATOM 1930 C C . ASN A 1 270 ? 58.925 23.793 -1.446 1.00 17.58 249 ASN A C 1
ATOM 1931 O O . ASN A 1 270 ? 59.872 23.075 -1.073 1.00 17.89 249 ASN A O 1
ATOM 1936 N N . GLU A 1 271 ? 58.929 25.131 -1.321 1.00 17.63 250 GLU A N 1
ATOM 1937 C CA A GLU A 1 271 ? 60.041 25.911 -0.710 0.50 19.07 250 GLU A CA 1
ATOM 1938 C CA B GLU A 1 271 ? 60.113 25.795 -0.761 0.50 18.81 250 GLU A CA 1
ATOM 1939 C C . GLU A 1 271 ? 60.340 25.436 0.716 1.00 19.99 250 GLU A C 1
ATOM 1940 O O . GLU A 1 271 ? 61.503 25.292 1.137 1.00 21.14 250 GLU A O 1
ATOM 1951 N N . THR A 1 272 ? 59.270 25.239 1.487 1.00 20.43 251 THR A N 1
ATOM 1952 C CA . THR A 1 272 ? 59.386 24.909 2.916 1.00 21.84 251 THR A CA 1
ATOM 1953 C C . THR A 1 272 ? 59.984 23.531 3.197 1.00 23.39 251 THR A C 1
ATOM 1954 O O . THR A 1 272 ? 60.453 23.266 4.311 1.00 24.63 251 THR A O 1
ATOM 1958 N N . ARG A 1 273 ? 59.975 22.656 2.199 1.00 23.96 252 ARG A N 1
ATOM 1959 C CA . ARG A 1 273 ? 60.383 21.267 2.425 1.00 25.32 252 ARG A CA 1
ATOM 1960 C C . ARG A 1 273 ? 61.897 21.062 2.293 1.00 26.74 252 ARG A C 1
ATOM 1961 O O . ARG A 1 273 ? 62.435 20.009 2.643 1.00 27.26 252 ARG A O 1
ATOM 1969 N N . LEU A 1 274 ? 62.580 22.102 1.827 1.00 28.34 253 LEU A N 1
ATOM 1970 C CA . LEU A 1 274 ? 64.033 22.082 1.675 1.00 29.87 253 LEU A CA 1
ATOM 1971 C C . LEU A 1 274 ? 64.765 22.584 2.917 1.00 31.25 253 LEU A C 1
ATOM 1972 O O . LEU A 1 274 ? 64.176 22.724 3.995 1.00 31.99 253 LEU A O 1
ATOM 1977 N N . MET B 1 22 ? 31.154 18.840 -40.516 1.00 49.93 1 MET B N 1
ATOM 1978 C CA . MET B 1 22 ? 31.947 20.104 -40.427 1.00 49.22 1 MET B CA 1
ATOM 1979 C C . MET B 1 22 ? 32.912 20.099 -39.233 1.00 48.92 1 MET B C 1
ATOM 1980 O O . MET B 1 22 ? 33.912 20.825 -39.228 1.00 48.81 1 MET B O 1
ATOM 1982 N N . SER B 1 23 ? 32.614 19.271 -38.233 1.00 48.65 2 SER B N 1
ATOM 1983 C CA . SER B 1 23 ? 33.477 19.117 -37.059 1.00 48.22 2 SER B CA 1
ATOM 1984 C C . SER B 1 23 ? 34.750 18.322 -37.398 1.00 48.56 2 SER B C 1
ATOM 1985 O O . SER B 1 23 ? 35.617 18.113 -36.543 1.00 48.73 2 SER B O 1
ATOM 1988 N N . SER B 1 24 ? 34.854 17.904 -38.658 1.00 48.46 3 SER B N 1
ATOM 1989 C CA . SER B 1 24 ? 35.998 17.148 -39.160 1.00 48.39 3 SER B CA 1
ATOM 1990 C C . SER B 1 24 ? 37.087 18.044 -39.775 1.00 47.51 3 SER B C 1
ATOM 1991 O O . SER B 1 24 ? 38.226 17.601 -39.963 1.00 48.22 3 SER B O 1
ATOM 1994 N N . LEU B 1 25 ? 36.737 19.297 -40.069 1.00 45.24 4 LEU B N 1
ATOM 1995 C CA . LEU B 1 25 ? 37.652 20.242 -40.726 1.00 43.84 4 LEU B CA 1
ATOM 1996 C C . LEU B 1 25 ? 38.757 20.781 -39.812 1.00 42.71 4 LEU B C 1
ATOM 1997 O O . LEU B 1 25 ? 38.529 21.030 -38.623 1.00 42.03 4 LEU B O 1
ATOM 2002 N N . ASN B 1 26 ? 39.953 20.954 -40.379 1.00 41.92 5 ASN B N 1
ATOM 2003 C CA . ASN B 1 26 ? 41.041 21.675 -39.710 1.00 40.50 5 ASN B CA 1
ATOM 2004 C C . ASN B 1 26 ? 41.018 23.172 -40.053 1.00 39.37 5 ASN B C 1
ATOM 2005 O O . ASN B 1 26 ? 40.144 23.621 -40.803 1.00 38.53 5 ASN B O 1
ATOM 2010 N N . ASN B 1 27 ? 41.966 23.936 -39.508 1.00 38.53 6 ASN B N 1
ATOM 2011 C CA . ASN B 1 27 ? 41.979 25.400 -39.657 1.00 37.67 6 ASN B CA 1
ATOM 2012 C C . ASN B 1 27 ? 42.233 25.910 -41.081 1.00 38.03 6 ASN B C 1
ATOM 2013 O O . ASN B 1 27 ? 41.639 26.910 -41.500 1.00 37.22 6 ASN B O 1
ATOM 2018 N N . GLU B 1 28 ? 43.107 25.221 -41.817 1.00 38.63 7 GLU B N 1
ATOM 2019 C CA . GLU B 1 28 ? 43.375 25.546 -43.220 1.00 39.30 7 GLU B CA 1
ATOM 2020 C C . GLU B 1 28 ? 42.148 25.312 -44.106 1.00 38.97 7 GLU B C 1
ATOM 2021 O O . GLU B 1 28 ? 41.892 26.086 -45.032 1.00 39.11 7 GLU B O 1
ATOM 2023 N N . GLU B 1 29 ? 41.393 24.252 -43.813 1.00 38.80 8 GLU B N 1
ATOM 2024 C CA . GLU B 1 29 ? 40.155 23.947 -44.539 1.00 38.58 8 GLU B CA 1
ATOM 2025 C C . GLU B 1 29 ? 39.026 24.938 -44.242 1.00 37.34 8 GLU B C 1
ATOM 2026 O O . GLU B 1 29 ? 38.253 25.272 -45.145 1.00 36.84 8 GLU B O 1
ATOM 2032 N N . TRP B 1 30 ? 38.924 25.399 -42.991 1.00 36.75 9 TRP B N 1
ATOM 2033 C CA . TRP B 1 30 ? 37.964 26.464 -42.646 1.00 35.87 9 TRP B CA 1
ATOM 2034 C C . TRP B 1 30 ? 38.284 27.750 -43.407 1.00 36.57 9 TRP B C 1
ATOM 2035 O O . TRP B 1 30 ? 37.385 28.404 -43.938 1.00 36.20 9 TRP B O 1
ATOM 2046 N N . ASP B 1 31 ? 39.569 28.093 -43.471 1.00 37.99 10 ASP B N 1
ATOM 2047 C CA . ASP B 1 31 ? 40.032 29.263 -44.215 1.00 39.07 10 ASP B CA 1
ATOM 2048 C C . ASP B 1 31 ? 39.609 29.210 -45.693 1.00 39.53 10 ASP B C 1
ATOM 2049 O O . ASP B 1 31 ? 39.117 30.209 -46.238 1.00 39.45 10 ASP B O 1
ATOM 2054 N N . LEU B 1 32 ? 39.781 28.046 -46.324 1.00 40.27 11 LEU B N 1
ATOM 2055 C CA . LEU B 1 32 ? 39.346 27.834 -47.715 1.00 40.79 11 LEU B CA 1
ATOM 2056 C C . LEU B 1 32 ? 37.826 27.943 -47.898 1.00 39.75 11 LEU B C 1
ATOM 2057 O O . LEU B 1 32 ? 37.358 28.560 -48.864 1.00 39.69 11 LEU B O 1
ATOM 2062 N N . LEU B 1 33 ? 37.065 27.343 -46.979 1.00 38.84 12 LEU B N 1
ATOM 2063 C CA . LEU B 1 33 ? 35.597 27.362 -47.048 1.00 37.91 12 LEU B CA 1
ATOM 2064 C C . LEU B 1 33 ? 35.062 28.786 -46.913 1.00 36.88 12 LEU B C 1
ATOM 2065 O O . LEU B 1 33 ? 34.193 29.201 -47.690 1.00 36.57 12 LEU B O 1
ATOM 2070 N N . ILE B 1 34 ? 35.589 29.527 -45.936 1.00 36.34 13 ILE B N 1
ATOM 2071 C CA . ILE B 1 34 ? 35.191 30.921 -45.698 1.00 35.59 13 ILE B CA 1
ATOM 2072 C C . ILE B 1 34 ? 35.514 31.808 -46.918 1.00 36.24 13 ILE B C 1
ATOM 2073 O O . ILE B 1 34 ? 34.674 32.613 -47.347 1.00 35.71 13 ILE B O 1
ATOM 2078 N N . SER B 1 35 ? 36.709 31.628 -47.487 1.00 37.08 14 SER B N 1
ATOM 2079 C CA . SER B 1 35 ? 37.114 32.312 -48.721 1.00 38.18 14 SER B CA 1
ATOM 2080 C C . SER B 1 35 ? 36.171 32.027 -49.892 1.00 37.92 14 SER B C 1
ATOM 2081 O O . SER B 1 35 ? 35.855 32.927 -50.675 1.00 38.20 14 SER B O 1
ATOM 2084 N N . GLY B 1 36 ? 35.727 30.775 -49.999 1.00 38.07 15 GLY B N 1
ATOM 2085 C CA . GLY B 1 36 ? 34.748 30.360 -51.001 1.00 38.18 15 GLY B CA 1
ATOM 2086 C C . GLY B 1 36 ? 33.433 31.118 -50.909 1.00 37.41 15 GLY B C 1
ATOM 2087 O O . GLY B 1 36 ? 32.881 31.534 -51.928 1.00 37.58 15 GLY B O 1
ATOM 2088 N N . LYS B 1 37 ? 32.937 31.312 -49.686 1.00 36.59 16 LYS B N 1
ATOM 2089 C CA . LYS B 1 37 ? 31.670 32.025 -49.477 1.00 35.72 16 LYS B CA 1
ATOM 2090 C C . LYS B 1 37 ? 31.806 33.514 -49.795 1.00 35.55 16 LYS B C 1
ATOM 2091 O O . LYS B 1 37 ? 30.898 34.117 -50.370 1.00 35.03 16 LYS B O 1
ATOM 2097 N N . LYS B 1 38 ? 32.948 34.096 -49.434 1.00 35.54 17 LYS B N 1
ATOM 2098 C CA . LYS B 1 38 ? 33.229 35.506 -49.710 1.00 35.60 17 LYS B CA 1
ATOM 2099 C C . LYS B 1 38 ? 33.221 35.815 -51.218 1.00 36.33 17 LYS B C 1
ATOM 2100 O O . LYS B 1 38 ? 32.779 36.892 -51.642 1.00 36.20 17 LYS B O 1
ATOM 2106 N N . ALA B 1 39 ? 33.698 34.858 -52.012 1.00 36.79 18 ALA B N 1
ATOM 2107 C CA . ALA B 1 39 ? 33.809 35.017 -53.463 1.00 37.41 18 ALA B CA 1
ATOM 2108 C C . ALA B 1 39 ? 32.457 35.065 -54.192 1.00 37.22 18 ALA B C 1
ATOM 2109 O O . ALA B 1 39 ? 32.414 35.396 -55.384 1.00 38.02 18 ALA B O 1
ATOM 2111 N N . THR B 1 40 ? 31.366 34.740 -53.488 1.00 36.36 19 THR B N 1
ATOM 2112 C CA A THR B 1 40 ? 30.034 34.767 -54.105 0.50 36.09 19 THR B CA 1
ATOM 2113 C CA B THR B 1 40 ? 30.018 34.746 -54.072 0.50 36.15 19 THR B CA 1
ATOM 2114 C C . THR B 1 40 ? 29.251 36.038 -53.780 1.00 35.51 19 THR B C 1
ATOM 2115 O O . THR B 1 40 ? 28.165 36.266 -54.335 1.00 35.46 19 THR B O 1
ATOM 2122 N N . LEU B 1 41 ? 29.805 36.871 -52.901 1.00 35.00 20 LEU B N 1
ATOM 2123 C CA . LEU B 1 41 ? 29.159 38.133 -52.520 1.00 34.78 20 LEU B CA 1
ATOM 2124 C C . LEU B 1 41 ? 29.300 39.208 -53.597 1.00 35.13 20 LEU B C 1
ATOM 2125 O O . LEU B 1 41 ? 30.330 39.294 -54.272 1.00 36.31 20 LEU B O 1
ATOM 2130 N N . GLN B 1 42 ? 28.256 40.018 -53.756 1.00 34.45 21 GLN B N 1
ATOM 2131 C CA . GLN B 1 42 ? 28.298 41.179 -54.643 1.00 34.71 21 GLN B CA 1
ATOM 2132 C C . GLN B 1 42 ? 29.027 42.331 -53.955 1.00 34.94 21 GLN B C 1
ATOM 2133 O O . GLN B 1 42 ? 28.682 42.715 -52.831 1.00 34.30 21 GLN B O 1
ATOM 2139 N N . TYR B 1 43 ? 30.042 42.861 -54.635 1.00 35.95 22 TYR B N 1
ATOM 2140 C CA . TYR B 1 43 ? 30.841 43.972 -54.130 1.00 36.68 22 TYR B CA 1
ATOM 2141 C C . TYR B 1 43 ? 30.775 45.178 -55.073 1.00 36.91 22 TYR B C 1
ATOM 2142 O O . TYR B 1 43 ? 30.884 45.013 -56.292 1.00 37.94 22 TYR B O 1
ATOM 2151 N N . PRO B 1 44 ? 30.581 46.395 -54.521 1.00 36.45 23 PRO B N 1
ATOM 2152 C CA . PRO B 1 44 ? 30.402 46.714 -53.101 1.00 35.40 23 PRO B CA 1
ATOM 2153 C C . PRO B 1 44 ? 29.089 46.151 -52.569 1.00 33.43 23 PRO B C 1
ATOM 2154 O O . PRO B 1 44 ? 28.143 45.965 -53.341 1.00 33.50 23 PRO B O 1
ATOM 2158 N N . ILE B 1 45 ? 29.048 45.881 -51.264 1.00 31.94 24 ILE B N 1
ATOM 2159 C CA . ILE B 1 45 ? 27.852 45.356 -50.596 1.00 29.92 24 ILE B CA 1
ATOM 2160 C C . ILE B 1 45 ? 26.662 46.323 -50.751 1.00 28.44 24 ILE B C 1
ATOM 2161 O O . ILE B 1 45 ? 26.742 47.482 -50.333 1.00 28.09 24 ILE B O 1
ATOM 2166 N N . PRO B 1 46 ? 25.553 45.852 -51.364 1.00 27.56 25 PRO B N 1
ATOM 2167 C CA . PRO B 1 46 ? 24.345 46.682 -51.471 1.00 26.77 25 PRO B CA 1
ATOM 2168 C C . PRO B 1 46 ? 23.724 47.020 -50.108 1.00 25.63 25 PRO B C 1
ATOM 2169 O O . PRO B 1 46 ? 23.541 46.128 -49.272 1.00 25.02 25 PRO B O 1
ATOM 2173 N N . LEU B 1 47 ? 23.410 48.300 -49.903 1.00 25.00 26 LEU B N 1
ATOM 2174 C CA . LEU B 1 47 ? 22.848 48.787 -48.635 1.00 24.47 26 LEU B CA 1
ATOM 2175 C C . LEU B 1 47 ? 21.345 49.080 -48.706 1.00 23.74 26 LEU B C 1
ATOM 2176 O O . LEU B 1 47 ? 20.841 49.538 -49.737 1.00 24.36 26 LEU B O 1
ATOM 2181 N N . LEU B 1 48 ? 20.643 48.816 -47.603 1.00 23.02 27 LEU B N 1
ATOM 2182 C CA . LEU B 1 48 ? 19.207 49.150 -47.438 1.00 22.47 27 LEU B CA 1
ATOM 2183 C C . LEU B 1 48 ? 18.277 48.456 -48.454 1.00 22.31 27 LEU B C 1
ATOM 2184 O O . LEU B 1 48 ? 17.373 49.070 -49.026 1.00 22.22 27 LEU B O 1
ATOM 2189 N N . CYS B 1 49 ? 18.494 47.157 -48.631 1.00 22.37 28 CYS B N 1
ATOM 2190 C CA . CYS B 1 49 ? 17.797 46.366 -49.653 1.00 22.93 28 CYS B CA 1
ATOM 2191 C C . CYS B 1 49 ? 16.313 46.074 -49.366 1.00 23.36 28 CYS B C 1
ATOM 2192 O O . CYS B 1 49 ? 15.518 45.929 -50.307 1.00 24.99 28 CYS B O 1
ATOM 2195 N N . TYR B 1 50 ? 15.936 46.026 -48.089 1.00 22.93 29 TYR B N 1
ATOM 2196 C CA . TYR B 1 50 ? 14.654 45.426 -47.668 1.00 23.22 29 TYR B CA 1
ATOM 2197 C C . TYR B 1 50 ? 13.545 46.443 -47.346 1.00 22.66 29 TYR B C 1
ATOM 2198 O O . TYR B 1 50 ? 13.836 47.610 -47.089 1.00 21.41 29 TYR B O 1
ATOM 2207 N N . PRO B 1 51 ? 12.259 46.004 -47.360 1.00 22.43 30 PRO B N 1
ATOM 2208 C CA . PRO B 1 51 ? 11.158 46.944 -47.085 1.00 22.96 30 PRO B CA 1
ATOM 2209 C C . PRO B 1 51 ? 11.123 47.496 -45.653 1.00 23.01 30 PRO B C 1
ATOM 2210 O O . PRO B 1 51 ? 11.576 46.826 -44.715 1.00 22.55 30 PRO B O 1
ATOM 2214 N N . ALA B 1 52 ? 10.586 48.707 -45.495 1.00 24.06 31 ALA B N 1
ATOM 2215 C CA . ALA B 1 52 ? 10.364 49.294 -44.168 1.00 24.31 31 ALA B CA 1
ATOM 2216 C C . ALA B 1 52 ? 9.339 48.468 -43.377 1.00 24.75 31 ALA B C 1
ATOM 2217 O O . ALA B 1 52 ? 8.460 47.836 -43.978 1.00 25.19 31 ALA B O 1
ATOM 2219 N N . PRO B 1 53 ? 9.448 48.459 -42.032 1.00 24.93 32 PRO B N 1
ATOM 2220 C CA . PRO B 1 53 ? 8.465 47.736 -41.224 1.00 25.35 32 PRO B CA 1
ATOM 2221 C C . PRO B 1 53 ? 7.140 48.499 -41.109 1.00 26.30 32 PRO B C 1
ATOM 2222 O O . PRO B 1 53 ? 7.084 49.692 -41.413 1.00 26.37 32 PRO B O 1
ATOM 2226 N N . GLU B 1 54 ? 6.086 47.806 -40.679 1.00 27.01 33 GLU B N 1
ATOM 2227 C CA . GLU B 1 54 ? 4.831 48.463 -40.305 1.00 27.90 33 GLU B CA 1
ATOM 2228 C C . GLU B 1 54 ? 4.989 49.036 -38.896 1.00 28.13 33 GLU B C 1
ATOM 2229 O O . GLU B 1 54 ? 5.013 48.287 -37.913 1.00 28.13 33 GLU B O 1
ATOM 2231 N N . VAL B 1 55 ? 5.111 50.360 -38.798 1.00 28.53 34 VAL B N 1
ATOM 2232 C CA . VAL B 1 55 ? 5.538 50.997 -37.536 1.00 28.70 34 VAL B CA 1
ATOM 2233 C C . VAL B 1 55 ? 4.580 50.847 -36.343 1.00 28.86 34 VAL B C 1
ATOM 2234 O O . VAL B 1 55 ? 5.028 50.848 -35.192 1.00 28.55 34 VAL B O 1
ATOM 2238 N N . VAL B 1 56 ? 3.282 50.698 -36.611 1.00 28.94 35 VAL B N 1
ATOM 2239 C CA . VAL B 1 56 ? 2.301 50.538 -35.523 1.00 29.11 35 VAL B CA 1
ATOM 2240 C C . VAL B 1 56 ? 2.397 49.183 -34.806 1.00 28.28 35 VAL B C 1
ATOM 2241 O O . VAL B 1 56 ? 1.890 49.034 -33.688 1.00 29.00 35 VAL B O 1
ATOM 2245 N N . SER B 1 57 ? 3.058 48.213 -35.446 1.00 27.42 36 SER B N 1
ATOM 2246 C CA A SER B 1 57 ? 3.231 46.881 -34.861 0.70 26.68 36 SER B CA 1
ATOM 2247 C CA B SER B 1 57 ? 3.230 46.874 -34.887 0.30 26.44 36 SER B CA 1
ATOM 2248 C C . SER B 1 57 ? 4.699 46.566 -34.567 1.00 25.60 36 SER B C 1
ATOM 2249 O O . SER B 1 57 ? 5.074 45.403 -34.431 1.00 25.47 36 SER B O 1
ATOM 2254 N N . ILE B 1 58 ? 5.523 47.609 -34.442 1.00 24.52 37 ILE B N 1
ATOM 2255 C CA . ILE B 1 58 ? 6.978 47.436 -34.189 1.00 22.82 37 ILE B CA 1
ATOM 2256 C C . ILE B 1 58 ? 7.336 46.624 -32.917 1.00 21.94 37 ILE B C 1
ATOM 2257 O O . ILE B 1 58 ? 8.375 45.959 -32.885 1.00 20.99 37 ILE B O 1
ATOM 2262 N N . ALA B 1 59 ? 6.482 46.665 -31.889 1.00 21.27 38 ALA B N 1
ATOM 2263 C CA . ALA B 1 59 ? 6.739 45.921 -30.642 1.00 20.66 38 ALA B CA 1
ATOM 2264 C C . ALA B 1 59 ? 6.951 44.424 -30.862 1.00 20.24 38 ALA B C 1
ATOM 2265 O O . ALA B 1 59 ? 7.733 43.795 -30.132 1.00 19.19 38 ALA B O 1
ATOM 2267 N N . GLN B 1 60 ? 6.294 43.868 -31.886 1.00 19.81 39 GLN B N 1
ATOM 2268 C CA A GLN B 1 60 ? 6.331 42.428 -32.178 0.70 20.04 39 GLN B CA 1
ATOM 2269 C CA B GLN B 1 60 ? 6.336 42.424 -32.125 0.30 19.58 39 GLN B CA 1
ATOM 2270 C C . GLN B 1 60 ? 7.724 41.899 -32.526 1.00 19.09 39 GLN B C 1
ATOM 2271 O O . GLN B 1 60 ? 7.962 40.694 -32.454 1.00 19.06 39 GLN B O 1
ATOM 2282 N N . ILE B 1 61 ? 8.634 42.798 -32.926 1.00 17.59 40 ILE B N 1
ATOM 2283 C CA . ILE B 1 61 ? 10.026 42.392 -33.274 1.00 16.56 40 ILE B CA 1
ATOM 2284 C C . ILE B 1 61 ? 11.098 42.895 -32.282 1.00 16.17 40 ILE B C 1
ATOM 2285 O O . ILE B 1 61 ? 12.293 42.786 -32.571 1.00 15.97 40 ILE B O 1
ATOM 2290 N N . ILE B 1 62 ? 10.673 43.406 -31.122 1.00 15.70 41 ILE B N 1
ATOM 2291 C CA . ILE B 1 62 ? 11.611 43.939 -30.100 1.00 15.25 41 ILE B CA 1
ATOM 2292 C C . ILE B 1 62 ? 11.815 42.976 -28.906 1.00 14.96 41 ILE B C 1
ATOM 2293 O O . ILE B 1 62 ? 10.837 42.494 -28.318 1.00 14.89 41 ILE B O 1
ATOM 2298 N N . ASP B 1 63 ? 13.085 42.699 -28.578 1.00 13.97 42 ASP B N 1
ATOM 2299 C CA . ASP B 1 63 ? 13.490 42.052 -27.302 1.00 14.31 42 ASP B CA 1
ATOM 2300 C C . ASP B 1 63 ? 13.711 43.158 -26.229 1.00 13.89 42 ASP B C 1
ATOM 2301 O O . ASP B 1 63 ? 14.707 43.910 -26.278 1.00 14.46 42 ASP B O 1
ATOM 2306 N N . HIS B 1 64 ? 12.775 43.263 -25.276 1.00 13.88 43 HIS B N 1
ATOM 2307 C CA . HIS B 1 64 ? 12.745 44.327 -24.234 1.00 13.93 43 HIS B CA 1
ATOM 2308 C C . HIS B 1 64 ? 13.760 44.011 -23.113 1.00 14.21 43 HIS B C 1
ATOM 2309 O O . HIS B 1 64 ? 13.572 43.055 -22.347 1.00 14.21 43 HIS B O 1
ATOM 2316 N N . THR B 1 65 ? 14.818 44.827 -23.021 1.00 14.41 44 THR B N 1
ATOM 2317 C CA . THR B 1 65 ? 16.079 44.437 -22.320 1.00 14.53 44 THR B CA 1
ATOM 2318 C C . THR B 1 65 ? 16.422 45.234 -21.047 1.00 14.98 44 THR B C 1
ATOM 2319 O O . THR B 1 65 ? 16.327 46.471 -21.036 1.00 15.75 44 THR B O 1
ATOM 2323 N N . GLN B 1 66 ? 16.814 44.521 -19.978 1.00 14.44 45 GLN B N 1
ATOM 2324 C CA . GLN B 1 66 ? 17.443 45.130 -18.783 1.00 15.40 45 GLN B CA 1
ATOM 2325 C C . GLN B 1 66 ? 18.579 44.248 -18.246 1.00 14.50 45 GLN B C 1
ATOM 2326 O O . GLN B 1 66 ? 18.325 43.202 -17.642 1.00 15.23 45 GLN B O 1
ATOM 2332 N N . LEU B 1 67 ? 19.818 44.700 -18.462 1.00 14.51 46 LEU B N 1
ATOM 2333 C CA . LEU B 1 67 ? 21.032 43.926 -18.125 1.00 14.29 46 LEU B CA 1
ATOM 2334 C C . LEU B 1 67 ? 22.017 44.666 -17.195 1.00 14.57 46 LEU B C 1
ATOM 2335 O O . LEU B 1 67 ? 23.128 44.181 -16.962 1.00 15.22 46 LEU B O 1
ATOM 2340 N N . SER B 1 68 ? 21.635 45.832 -16.661 1.00 14.90 47 SER B N 1
ATOM 2341 C CA A SER B 1 68 ? 22.507 46.559 -15.727 0.50 15.16 47 SER B CA 1
ATOM 2342 C CA B SER B 1 68 ? 22.500 46.564 -15.722 0.50 15.71 47 SER B CA 1
ATOM 2343 C C . SER B 1 68 ? 22.823 45.718 -14.486 1.00 15.17 47 SER B C 1
ATOM 2344 O O . SER B 1 68 ? 21.937 45.044 -13.946 1.00 15.26 47 SER B O 1
ATOM 2349 N N . LEU B 1 69 ? 24.080 45.766 -14.022 1.00 15.49 48 LEU B N 1
ATOM 2350 C CA . LEU B 1 69 ? 24.461 45.012 -12.804 1.00 15.87 48 LEU B CA 1
ATOM 2351 C C . LEU B 1 69 ? 23.581 45.395 -11.598 1.00 15.65 48 LEU B C 1
ATOM 2352 O O . LEU B 1 69 ? 23.191 44.529 -10.804 1.00 15.63 48 LEU B O 1
ATOM 2357 N N . SER B 1 70 ? 23.249 46.685 -11.496 1.00 15.88 49 SER B N 1
ATOM 2358 C CA . SER B 1 70 ? 22.490 47.221 -10.355 1.00 16.36 49 SER B CA 1
ATOM 2359 C C . SER B 1 70 ? 20.977 46.962 -10.374 1.00 16.11 49 SER B C 1
ATOM 2360 O O . SER B 1 70 ? 20.300 47.236 -9.378 1.00 16.47 49 SER B O 1
ATOM 2363 N N . ALA B 1 71 ? 20.449 46.443 -11.483 1.00 15.71 50 ALA B N 1
ATOM 2364 C CA . ALA B 1 71 ? 18.991 46.246 -11.630 1.00 15.64 50 ALA B CA 1
ATOM 2365 C C . ALA B 1 71 ? 18.404 45.378 -10.508 1.00 15.59 50 ALA B C 1
ATOM 2366 O O . ALA B 1 71 ? 18.908 44.283 -10.234 1.00 15.63 50 ALA B O 1
ATOM 2368 N N . THR B 1 72 ? 17.358 45.891 -9.853 1.00 15.83 51 THR B N 1
ATOM 2369 C CA . THR B 1 72 ? 16.705 45.217 -8.718 1.00 16.46 51 THR B CA 1
ATOM 2370 C C . THR B 1 72 ? 15.541 44.322 -9.164 1.00 16.33 51 THR B C 1
ATOM 2371 O O . THR B 1 72 ? 15.050 44.445 -10.288 1.00 16.16 51 THR B O 1
ATOM 2375 N N . GLY B 1 73 ? 15.066 43.458 -8.265 1.00 17.03 52 GLY B N 1
ATOM 2376 C CA . GLY B 1 73 ? 13.862 42.658 -8.538 1.00 17.03 52 GLY B CA 1
ATOM 2377 C C . GLY B 1 73 ? 12.643 43.498 -8.935 1.00 18.03 52 GLY B C 1
ATOM 2378 O O . GLY B 1 73 ? 11.892 43.115 -9.847 1.00 17.76 52 GLY B O 1
ATOM 2379 N N . SER B 1 74 ? 12.459 44.645 -8.272 1.00 18.98 53 SER B N 1
ATOM 2380 C CA . SER B 1 74 ? 11.353 45.577 -8.607 1.00 19.93 53 SER B CA 1
ATOM 2381 C C . SER B 1 74 ? 11.436 46.114 -10.049 1.00 19.31 53 SER B C 1
ATOM 2382 O O . SER B 1 74 ? 10.408 46.237 -10.742 1.00 19.21 53 SER B O 1
ATOM 2385 N N . GLN B 1 75 ? 12.658 46.414 -10.500 1.00 18.26 54 GLN B N 1
ATOM 2386 C CA . GLN B 1 75 ? 12.909 46.856 -11.878 1.00 17.84 54 GLN B CA 1
ATOM 2387 C C . GLN B 1 75 ? 12.615 45.766 -12.913 1.00 16.91 54 GLN B C 1
ATOM 2388 O O . GLN B 1 75 ? 12.127 46.069 -13.995 1.00 17.38 54 GLN B O 1
ATOM 2394 N N . ILE B 1 76 ? 12.907 44.505 -12.576 1.00 16.72 55 ILE B N 1
ATOM 2395 C CA . ILE B 1 76 ? 12.539 43.367 -13.448 1.00 16.26 55 ILE B CA 1
ATOM 2396 C C . ILE B 1 76 ? 11.005 43.139 -13.523 1.00 16.27 55 ILE B C 1
ATOM 2397 O O . ILE B 1 76 ? 10.462 42.837 -14.604 1.00 15.87 55 ILE B O 1
ATOM 2402 N N . ASP B 1 77 ? 10.305 43.306 -12.394 1.00 16.77 56 ASP B N 1
ATOM 2403 C CA . ASP B 1 77 ? 8.829 43.228 -12.384 1.00 17.23 56 ASP B CA 1
ATOM 2404 C C . ASP B 1 77 ? 8.206 44.270 -13.344 1.00 17.30 56 ASP B C 1
ATOM 2405 O O . ASP B 1 77 ? 7.282 43.954 -14.123 1.00 17.31 56 ASP B O 1
ATOM 2410 N N . VAL B 1 78 ? 8.725 45.501 -13.304 1.00 17.24 57 VAL B N 1
ATOM 2411 C CA . VAL B 1 78 ? 8.290 46.582 -14.228 1.00 18.00 57 VAL B CA 1
ATOM 2412 C C . VAL B 1 78 ? 8.567 46.241 -15.713 1.00 17.38 57 VAL B C 1
ATOM 2413 O O . VAL B 1 78 ? 7.701 46.470 -16.569 1.00 18.11 57 VAL B O 1
ATOM 2417 N N . LEU B 1 79 ? 9.749 45.686 -16.012 1.00 16.84 58 LEU B N 1
ATOM 2418 C CA . LEU B 1 79 ? 10.094 45.221 -17.369 1.00 16.32 58 LEU B CA 1
ATOM 2419 C C . LEU B 1 79 ? 9.052 44.236 -17.913 1.00 16.29 58 LEU B C 1
ATOM 2420 O O . LEU B 1 79 ? 8.599 44.354 -19.068 1.00 16.45 58 LEU B O 1
ATOM 2425 N N . CYS B 1 80 ? 8.663 43.275 -17.069 1.00 16.54 59 CYS B N 1
ATOM 2426 C CA . CYS B 1 80 ? 7.680 42.252 -17.446 1.00 16.62 59 CYS B CA 1
ATOM 2427 C C . CYS B 1 80 ? 6.254 42.815 -17.644 1.00 17.44 59 CYS B C 1
ATOM 2428 O O . CYS B 1 80 ? 5.563 42.421 -18.590 1.00 17.85 59 CYS B O 1
ATOM 2431 N N . ALA B 1 81 ? 5.830 43.727 -16.769 1.00 18.01 60 ALA B N 1
ATOM 2432 C CA . ALA B 1 81 ? 4.535 44.422 -16.922 1.00 18.82 60 ALA B CA 1
ATOM 2433 C C . ALA B 1 81 ? 4.442 45.255 -18.207 1.00 19.53 60 ALA B C 1
ATOM 2434 O O . ALA B 1 81 ? 3.401 45.260 -18.883 1.00 19.81 60 ALA B O 1
ATOM 2436 N N . GLU B 1 82 ? 5.525 45.953 -18.548 1.00 19.17 61 GLU B N 1
ATOM 2437 C CA . GLU B 1 82 ? 5.603 46.701 -19.818 1.00 19.38 61 GLU B CA 1
ATOM 2438 C C . GLU B 1 82 ? 5.514 45.772 -21.045 1.00 19.24 61 GLU B C 1
ATOM 2439 O O . GLU B 1 82 ? 4.861 46.099 -22.044 1.00 19.20 61 GLU B O 1
ATOM 2445 N N . ALA B 1 83 ? 6.179 44.618 -20.988 1.00 19.05 62 ALA B N 1
ATOM 2446 C CA . ALA B 1 83 ? 6.126 43.655 -22.098 1.00 19.44 62 ALA B CA 1
ATOM 2447 C C . ALA B 1 83 ? 4.716 43.085 -22.310 1.00 20.63 62 ALA B C 1
ATOM 2448 O O . ALA B 1 83 ? 4.268 42.929 -23.454 1.00 20.52 62 ALA B O 1
ATOM 2450 N N . LYS B 1 84 ? 4.029 42.769 -21.213 1.00 21.77 63 LYS B N 1
ATOM 2451 C CA . LYS B 1 84 ? 2.636 42.300 -21.278 1.00 23.93 63 LYS B CA 1
ATOM 2452 C C . LYS B 1 84 ? 1.702 43.368 -21.880 1.00 24.42 63 LYS B C 1
ATOM 2453 O O . LYS B 1 84 ? 0.853 43.046 -22.724 1.00 25.35 63 LYS B O 1
ATOM 2459 N N . GLU B 1 85 ? 1.872 44.626 -21.461 1.00 24.67 64 GLU B N 1
ATOM 2460 C CA A GLU B 1 85 ? 1.028 45.736 -21.923 0.70 25.45 64 GLU B CA 1
ATOM 2461 C CA B GLU B 1 85 ? 1.021 45.730 -21.927 0.30 25.13 64 GLU B CA 1
ATOM 2462 C C . GLU B 1 85 ? 1.217 46.065 -23.411 1.00 25.02 64 GLU B C 1
ATOM 2463 O O . GLU B 1 85 ? 0.235 46.295 -24.137 1.00 25.53 64 GLU B O 1
ATOM 2474 N N . TYR B 1 86 ? 2.472 46.084 -23.867 1.00 24.10 65 TYR B N 1
ATOM 2475 C CA . TYR B 1 86 ? 2.806 46.520 -25.236 1.00 23.48 65 TYR B CA 1
ATOM 2476 C C . TYR B 1 86 ? 2.965 45.390 -26.269 1.00 22.79 65 TYR B C 1
ATOM 2477 O O . TYR B 1 86 ? 3.006 45.656 -27.476 1.00 23.28 65 TYR B O 1
ATOM 2486 N N . GLY B 1 87 ? 3.054 44.149 -25.797 1.00 22.08 66 GLY B N 1
ATOM 2487 C CA . GLY B 1 87 ? 3.238 42.984 -26.676 1.00 21.36 66 GLY B CA 1
ATOM 2488 C C . GLY B 1 87 ? 4.616 42.860 -27.320 1.00 20.51 66 GLY B C 1
ATOM 2489 O O . GLY B 1 87 ? 4.733 42.570 -28.522 1.00 20.86 66 GLY B O 1
ATOM 2490 N N . PHE B 1 88 ? 5.671 43.071 -26.528 1.00 19.26 67 PHE B N 1
ATOM 2491 C CA . PHE B 1 88 ? 7.040 42.845 -27.011 1.00 18.21 67 PHE B CA 1
ATOM 2492 C C . PHE B 1 88 ? 7.284 41.344 -27.254 1.00 17.73 67 PHE B C 1
ATOM 2493 O O . PHE B 1 88 ? 6.607 40.492 -26.659 1.00 18.62 67 PHE B O 1
ATOM 2501 N N . ALA B 1 89 ? 8.244 41.023 -28.124 1.00 16.93 68 ALA B N 1
ATOM 2502 C CA . ALA B 1 89 ? 8.488 39.621 -28.515 1.00 16.61 68 ALA B CA 1
ATOM 2503 C C . ALA B 1 89 ? 8.967 38.762 -27.325 1.00 16.31 68 ALA B C 1
ATOM 2504 O O . ALA B 1 89 ? 8.450 37.651 -27.091 1.00 16.94 68 ALA B O 1
ATOM 2506 N N . THR B 1 90 ? 9.958 39.280 -26.598 1.00 15.99 69 THR B N 1
ATOM 2507 C CA . THR B 1 90 ? 10.502 38.652 -25.370 1.00 15.49 69 THR B CA 1
ATOM 2508 C C . THR B 1 90 ? 10.958 39.745 -24.386 1.00 15.05 69 THR B C 1
ATOM 2509 O O . THR B 1 90 ? 11.051 40.924 -24.766 1.00 14.91 69 THR B O 1
ATOM 2513 N N . VAL B 1 91 ? 11.220 39.350 -23.132 1.00 14.36 70 VAL B N 1
ATOM 2514 C CA . VAL B 1 91 ? 12.101 40.136 -22.242 1.00 14.10 70 VAL B CA 1
ATOM 2515 C C . VAL B 1 91 ? 13.497 39.486 -22.247 1.00 13.92 70 VAL B C 1
ATOM 2516 O O . VAL B 1 91 ? 13.616 38.264 -22.429 1.00 13.81 70 VAL B O 1
ATOM 2520 N N . CYS B 1 92 ? 14.544 40.298 -22.082 1.00 13.67 71 CYS B N 1
ATOM 2521 C CA . CYS B 1 92 ? 15.928 39.787 -22.074 1.00 13.52 71 CYS B CA 1
ATOM 2522 C C . CYS B 1 92 ? 16.614 40.169 -20.759 1.00 14.14 71 CYS B C 1
ATOM 2523 O O . CYS B 1 92 ? 16.709 41.360 -20.422 1.00 14.34 71 CYS B O 1
ATOM 2526 N N . VAL B 1 93 ? 17.076 39.145 -20.030 1.00 13.33 72 VAL B N 1
ATOM 2527 C CA . VAL B 1 93 ? 17.624 39.283 -18.656 1.00 13.44 72 VAL B CA 1
ATOM 2528 C C . VAL B 1 93 ? 18.861 38.390 -18.401 1.00 12.93 72 VAL B C 1
ATOM 2529 O O . VAL B 1 93 ? 19.173 37.512 -19.223 1.00 12.96 72 VAL B O 1
ATOM 2533 N N . ARG B 1 94 ? 19.562 38.625 -17.280 1.00 13.28 73 ARG B N 1
ATOM 2534 C CA . ARG B 1 94 ? 20.681 37.751 -16.816 1.00 13.53 73 ARG B CA 1
ATOM 2535 C C . ARG B 1 94 ? 20.195 36.427 -16.159 1.00 13.65 73 ARG B C 1
ATOM 2536 O O . ARG B 1 94 ? 19.039 36.355 -15.718 1.00 14.28 73 ARG B O 1
ATOM 2544 N N . PRO B 1 95 ? 21.070 35.382 -16.100 1.00 14.59 74 PRO B N 1
ATOM 2545 C CA . PRO B 1 95 ? 20.674 34.055 -15.593 1.00 15.18 74 PRO B CA 1
ATOM 2546 C C . PRO B 1 95 ? 19.890 34.036 -14.268 1.00 15.84 74 PRO B C 1
ATOM 2547 O O . PRO B 1 95 ? 18.925 33.266 -14.133 1.00 16.00 74 PRO B O 1
ATOM 2551 N N . ASP B 1 96 ? 20.277 34.874 -13.312 1.00 16.94 75 ASP B N 1
ATOM 2552 C CA . ASP B 1 96 ? 19.648 34.812 -11.995 1.00 18.46 75 ASP B CA 1
ATOM 2553 C C . ASP B 1 96 ? 18.251 35.453 -11.913 1.00 17.95 75 ASP B C 1
ATOM 2554 O O . ASP B 1 96 ? 17.593 35.352 -10.871 1.00 19.28 75 ASP B O 1
ATOM 2559 N N . TYR B 1 97 ? 17.792 36.075 -13.009 1.00 16.54 76 TYR B N 1
ATOM 2560 C CA . TYR B 1 97 ? 16.423 36.620 -13.105 1.00 15.90 76 TYR B CA 1
ATOM 2561 C C . TYR B 1 97 ? 15.451 35.818 -14.023 1.00 15.53 76 TYR B C 1
ATOM 2562 O O . TYR B 1 97 ? 14.276 36.193 -14.170 1.00 15.48 76 TYR B O 1
ATOM 2571 N N . VAL B 1 98 ? 15.917 34.707 -14.620 1.00 15.37 77 VAL B N 1
ATOM 2572 C CA . VAL B 1 98 ? 15.075 33.909 -15.546 1.00 15.70 77 VAL B CA 1
ATOM 2573 C C . VAL B 1 98 ? 13.784 33.367 -14.877 1.00 15.96 77 VAL B C 1
ATOM 2574 O O . VAL B 1 98 ? 12.678 33.538 -15.413 1.00 15.97 77 VAL B O 1
ATOM 2578 N N . SER B 1 99 ? 13.929 32.754 -13.701 1.00 16.38 78 SER B N 1
ATOM 2579 C CA A SER B 1 99 ? 12.785 32.171 -12.987 0.70 17.40 78 SER B CA 1
ATOM 2580 C CA B SER B 1 99 ? 12.791 32.173 -12.980 0.30 17.00 78 SER B CA 1
ATOM 2581 C C . SER B 1 99 ? 11.715 33.202 -12.618 1.00 17.56 78 SER B C 1
ATOM 2582 O O . SER B 1 99 ? 10.513 32.936 -12.783 1.00 17.71 78 SER B O 1
ATOM 2587 N N . ARG B 1 100 ? 12.154 34.371 -12.123 1.00 17.42 79 ARG B N 1
ATOM 2588 C CA A ARG B 1 100 ? 11.232 35.472 -11.783 0.70 17.74 79 ARG B CA 1
ATOM 2589 C CA B ARG B 1 100 ? 11.245 35.470 -11.778 0.30 17.45 79 ARG B CA 1
ATOM 2590 C C . ARG B 1 100 ? 10.413 35.914 -12.992 1.00 17.26 79 ARG B C 1
ATOM 2591 O O . ARG B 1 100 ? 9.185 36.074 -12.899 1.00 17.90 79 ARG B O 1
ATOM 2606 N N . ALA B 1 101 ? 11.088 36.102 -14.136 1.00 16.94 80 ALA B N 1
ATOM 2607 C CA . ALA B 1 101 ? 10.414 36.545 -15.361 1.00 16.64 80 ALA B CA 1
ATOM 2608 C C . ALA B 1 101 ? 9.432 35.524 -15.952 1.00 16.92 80 ALA B C 1
ATOM 2609 O O . ALA B 1 101 ? 8.317 35.887 -16.371 1.00 17.82 80 ALA B O 1
ATOM 2611 N N . VAL B 1 102 ? 9.849 34.256 -15.995 1.00 17.48 81 VAL B N 1
ATOM 2612 C CA . VAL B 1 102 ? 8.989 33.165 -16.489 1.00 18.47 81 VAL B CA 1
ATOM 2613 C C . VAL B 1 102 ? 7.687 33.057 -15.666 1.00 19.41 81 VAL B C 1
ATOM 2614 O O . VAL B 1 102 ? 6.592 32.944 -16.230 1.00 19.71 81 VAL B O 1
ATOM 2618 N N . GLN B 1 103 ? 7.814 33.126 -14.340 1.00 19.73 82 GLN B N 1
ATOM 2619 C CA . GLN B 1 103 ? 6.632 33.101 -13.447 1.00 21.28 82 GLN B CA 1
ATOM 2620 C C . GLN B 1 103 ? 5.683 34.291 -13.681 1.00 21.46 82 GLN B C 1
ATOM 2621 O O . GLN B 1 103 ? 4.454 34.127 -13.727 1.00 22.54 82 GLN B O 1
ATOM 2627 N N . TYR B 1 104 ? 6.252 35.486 -13.838 1.00 21.06 83 TYR B N 1
ATOM 2628 C CA . TYR B 1 104 ? 5.452 36.699 -14.069 1.00 21.90 83 TYR B CA 1
ATOM 2629 C C . TYR B 1 104 ? 4.619 36.600 -15.353 1.00 22.26 83 TYR B C 1
ATOM 2630 O O . TYR B 1 104 ? 3.454 37.020 -15.383 1.00 23.01 83 TYR B O 1
ATOM 2639 N N . LEU B 1 105 ? 5.208 36.014 -16.395 1.00 22.32 84 LEU B N 1
ATOM 2640 C CA . LEU B 1 105 ? 4.634 36.034 -17.744 1.00 23.31 84 LEU B CA 1
ATOM 2641 C C . LEU B 1 105 ? 3.826 34.782 -18.123 1.00 25.04 84 LEU B C 1
ATOM 2642 O O . LEU B 1 105 ? 3.407 34.629 -19.279 1.00 25.02 84 LEU B O 1
ATOM 2647 N N . GLN B 1 106 ? 3.597 33.902 -17.149 1.00 26.78 85 GLN B N 1
ATOM 2648 C CA . GLN B 1 106 ? 2.738 32.725 -17.335 1.00 29.10 85 GLN B CA 1
ATOM 2649 C C . GLN B 1 106 ? 1.405 33.056 -18.003 1.00 29.83 85 GLN B C 1
ATOM 2650 O O . GLN B 1 106 ? 0.727 34.016 -17.623 1.00 30.85 85 GLN B O 1
ATOM 2656 N N . GLY B 1 107 ? 1.034 32.253 -18.996 1.00 30.60 86 GLY B N 1
ATOM 2657 C CA . GLY B 1 107 ? -0.239 32.424 -19.700 1.00 31.51 86 GLY B CA 1
ATOM 2658 C C . GLY B 1 107 ? -0.304 33.547 -20.726 1.00 31.52 86 GLY B C 1
ATOM 2659 O O . GLY B 1 107 ? -1.391 33.878 -21.215 1.00 32.49 86 GLY B O 1
ATOM 2660 N N . THR B 1 108 ? 0.850 34.137 -21.046 1.00 30.54 87 THR B N 1
ATOM 2661 C CA . THR B 1 108 ? 0.960 35.182 -22.074 1.00 30.07 87 THR B CA 1
ATOM 2662 C C . THR B 1 108 ? 1.754 34.650 -23.268 1.00 29.52 87 THR B C 1
ATOM 2663 O O . THR B 1 108 ? 2.257 33.522 -23.229 1.00 30.12 87 THR B O 1
ATOM 2667 N N . GLN B 1 109 ? 1.868 35.468 -24.313 1.00 28.77 88 GLN B N 1
ATOM 2668 C CA . GLN B 1 109 ? 2.642 35.121 -25.507 1.00 27.72 88 GLN B CA 1
ATOM 2669 C C . GLN B 1 109 ? 4.077 35.682 -25.493 1.00 25.31 88 GLN B C 1
ATOM 2670 O O . GLN B 1 109 ? 4.793 35.574 -26.491 1.00 24.91 88 GLN B O 1
ATOM 2676 N N . VAL B 1 110 ? 4.489 36.269 -24.368 1.00 22.85 89 VAL B N 1
ATOM 2677 C CA . VAL B 1 110 ? 5.833 36.865 -24.221 1.00 20.56 89 VAL B CA 1
ATOM 2678 C C . VAL B 1 110 ? 6.861 35.809 -23.777 1.00 19.28 89 VAL B C 1
ATOM 2679 O O . VAL B 1 110 ? 6.676 35.158 -22.747 1.00 19.73 89 VAL B O 1
ATOM 2683 N N . GLY B 1 111 ? 7.935 35.637 -24.555 1.00 17.86 90 GLY B N 1
ATOM 2684 C CA . GLY B 1 111 ? 9.006 34.681 -24.214 1.00 16.62 90 GLY B CA 1
ATOM 2685 C C . GLY B 1 111 ? 10.064 35.300 -23.305 1.00 15.72 90 GLY B C 1
ATOM 2686 O O . GLY B 1 111 ? 10.002 36.491 -23.017 1.00 15.83 90 GLY B O 1
ATOM 2687 N N . VAL B 1 112 ? 11.023 34.484 -22.854 1.00 15.12 91 VAL B N 1
ATOM 2688 C CA . VAL B 1 112 ? 12.165 34.959 -22.027 1.00 14.70 91 VAL B CA 1
ATOM 2689 C C . VAL B 1 112 ? 13.503 34.579 -22.691 1.00 14.39 91 VAL B C 1
ATOM 2690 O O . VAL B 1 112 ? 13.755 33.386 -22.963 1.00 13.94 91 VAL B O 1
ATOM 2694 N N . THR B 1 113 ? 14.328 35.602 -22.973 1.00 12.86 92 THR B N 1
ATOM 2695 C CA . THR B 1 113 ? 15.700 35.456 -23.529 1.00 12.95 92 THR B CA 1
ATOM 2696 C C . THR B 1 113 ? 16.725 35.582 -22.385 1.00 12.74 92 THR B C 1
ATOM 2697 O O . THR B 1 113 ? 16.702 36.579 -21.654 1.00 13.44 92 THR B O 1
ATOM 2701 N N . CYS B 1 114 ? 17.610 34.586 -22.231 1.00 12.70 93 CYS B N 1
ATOM 2702 C CA . CYS B 1 114 ? 18.723 34.652 -21.259 1.00 12.33 93 CYS B CA 1
ATOM 2703 C C . CYS B 1 114 ? 20.076 34.902 -21.958 1.00 12.71 93 CYS B C 1
ATOM 2704 O O . CYS B 1 114 ? 20.387 34.232 -22.943 1.00 13.27 93 CYS B O 1
ATOM 2707 N N . VAL B 1 115 ? 20.888 35.825 -21.422 1.00 12.28 94 VAL B N 1
ATOM 2708 C CA . VAL B 1 115 ? 22.279 36.014 -21.914 1.00 12.59 94 VAL B CA 1
ATOM 2709 C C . VAL B 1 115 ? 23.250 34.938 -21.368 1.00 12.77 94 VAL B C 1
ATOM 2710 O O . VAL B 1 115 ? 23.144 34.523 -20.204 1.00 12.87 94 VAL B O 1
ATOM 2714 N N . ILE B 1 116 ? 24.173 34.488 -22.227 1.00 12.60 95 ILE B N 1
ATOM 2715 C CA . ILE B 1 116 ? 25.119 33.384 -21.936 1.00 13.14 95 ILE B CA 1
ATOM 2716 C C . ILE B 1 116 ? 26.582 33.820 -22.211 1.00 13.46 95 ILE B C 1
ATOM 2717 O O . ILE B 1 116 ? 26.896 34.358 -23.287 1.00 14.35 95 ILE B O 1
ATOM 2722 N N . GLY B 1 117 ? 27.480 33.591 -21.247 1.00 13.55 96 GLY B N 1
ATOM 2723 C CA . GLY B 1 117 ? 28.880 34.057 -21.361 1.00 13.29 96 GLY B CA 1
ATOM 2724 C C . GLY B 1 117 ? 29.060 35.570 -21.511 1.00 13.25 96 GLY B C 1
ATOM 2725 O O . GLY B 1 117 ? 29.979 36.019 -22.219 1.00 13.32 96 GLY B O 1
ATOM 2726 N N . PHE B 1 118 ? 28.195 36.342 -20.836 1.00 13.33 97 PHE B N 1
ATOM 2727 C CA . PHE B 1 118 ? 28.001 37.792 -21.075 1.00 13.66 97 PHE B CA 1
ATOM 2728 C C . PHE B 1 118 ? 28.726 38.645 -20.012 1.00 13.99 97 PHE B C 1
ATOM 2729 O O . PHE B 1 118 ? 28.676 38.292 -18.835 1.00 14.70 97 PHE B O 1
ATOM 2737 N N . HIS B 1 119 ? 29.398 39.747 -20.375 1.00 14.00 98 HIS B N 1
ATOM 2738 C CA . HIS B 1 119 ? 29.547 40.276 -21.736 1.00 14.02 98 HIS B CA 1
ATOM 2739 C C . HIS B 1 119 ? 30.860 39.876 -22.423 1.00 14.47 98 HIS B C 1
ATOM 2740 O O . HIS B 1 119 ? 31.011 40.089 -23.630 1.00 14.65 98 HIS B O 1
ATOM 2747 N N . GLU B 1 120 ? 31.800 39.296 -21.671 1.00 14.43 99 GLU B N 1
ATOM 2748 C CA . GLU B 1 120 ? 33.195 39.158 -22.159 1.00 15.09 99 GLU B CA 1
ATOM 2749 C C . GLU B 1 120 ? 33.425 38.129 -23.285 1.00 15.20 99 GLU B C 1
ATOM 2750 O O . GLU B 1 120 ? 34.346 38.302 -24.106 1.00 15.81 99 GLU B O 1
ATOM 2756 N N . GLY B 1 121 ? 32.640 37.047 -23.305 1.00 14.62 100 GLY B N 1
ATOM 2757 C CA . GLY B 1 121 ? 32.785 36.008 -24.341 1.00 15.11 100 GLY B CA 1
ATOM 2758 C C . GLY B 1 121 ? 33.929 35.011 -24.163 1.00 15.26 100 GLY B C 1
ATOM 2759 O O . GLY B 1 121 ? 34.002 34.011 -24.893 1.00 15.44 100 GLY B O 1
ATOM 2760 N N . THR B 1 122 ? 34.792 35.255 -23.178 1.00 15.77 101 THR B N 1
ATOM 2761 C CA . THR B 1 122 ? 36.000 34.442 -22.942 1.00 17.02 101 THR B CA 1
ATOM 2762 C C . THR B 1 122 ? 35.842 33.377 -21.834 1.00 16.30 101 THR B C 1
ATOM 2763 O O . THR B 1 122 ? 36.800 32.631 -21.530 1.00 17.19 101 THR B O 1
ATOM 2767 N N . TYR B 1 123 ? 34.657 33.305 -21.221 1.00 15.80 102 TYR B N 1
ATOM 2768 C CA . TYR B 1 123 ? 34.277 32.171 -20.361 1.00 15.58 102 TYR B CA 1
ATOM 2769 C C . TYR B 1 123 ? 34.499 30.833 -21.093 1.00 15.81 102 TYR B C 1
ATOM 2770 O O . TYR B 1 123 ? 34.196 30.719 -22.288 1.00 16.20 102 TYR B O 1
ATOM 2779 N N . SER B 1 124 ? 35.042 29.836 -20.387 1.00 15.91 103 SER B N 1
ATOM 2780 C CA . SER B 1 124 ? 35.294 28.505 -20.982 1.00 16.03 103 SER B CA 1
ATOM 2781 C C . SER B 1 124 ? 34.012 27.869 -21.543 1.00 15.66 103 SER B C 1
ATOM 2782 O O . SER B 1 124 ? 32.895 28.200 -21.107 1.00 15.16 103 SER B O 1
ATOM 2785 N N . THR B 1 125 ? 34.170 26.957 -22.507 1.00 16.47 104 THR B N 1
ATOM 2786 C CA . THR B 1 125 ? 33.023 26.222 -23.064 1.00 17.08 104 THR B CA 1
ATOM 2787 C C . THR B 1 125 ? 32.230 25.467 -21.976 1.00 16.86 104 THR B C 1
ATOM 2788 O O . THR B 1 125 ? 30.987 25.464 -21.998 1.00 16.38 104 THR B O 1
ATOM 2792 N N . ASP B 1 126 ? 32.936 24.842 -21.026 1.00 17.33 105 ASP B N 1
ATOM 2793 C CA . ASP B 1 126 ? 32.284 24.176 -19.893 1.00 17.29 105 ASP B CA 1
ATOM 2794 C C . ASP B 1 126 ? 31.328 25.103 -19.104 1.00 16.42 105 ASP B C 1
ATOM 2795 O O . ASP B 1 126 ? 30.207 24.697 -18.749 1.00 16.57 105 ASP B O 1
ATOM 2800 N N . GLN B 1 127 ? 31.769 26.336 -18.833 1.00 15.52 106 GLN B N 1
ATOM 2801 C CA . GLN B 1 127 ? 30.934 27.340 -18.137 1.00 14.90 106 GLN B CA 1
ATOM 2802 C C . GLN B 1 127 ? 29.700 27.802 -18.958 1.00 14.45 106 GLN B C 1
ATOM 2803 O O . GLN B 1 127 ? 28.586 27.881 -18.416 1.00 14.67 106 GLN B O 1
ATOM 2809 N N . LYS B 1 128 ? 29.884 28.060 -20.257 1.00 14.52 107 LYS B N 1
ATOM 2810 C CA . LYS B 1 128 ? 28.765 28.434 -21.156 1.00 13.82 107 LYS B CA 1
ATOM 2811 C C . LYS B 1 128 ? 27.698 27.334 -21.244 1.00 14.25 107 LYS B C 1
ATOM 2812 O O . LYS B 1 128 ? 26.491 27.617 -21.199 1.00 14.18 107 LYS B O 1
ATOM 2818 N N . VAL B 1 129 ? 28.141 26.078 -21.365 1.00 15.39 108 VAL B N 1
ATOM 2819 C CA . VAL B 1 129 ? 27.225 24.919 -21.412 1.00 16.13 108 VAL B CA 1
ATOM 2820 C C . VAL B 1 129 ? 26.405 24.771 -20.110 1.00 16.12 108 VAL B C 1
ATOM 2821 O O . VAL B 1 129 ? 25.179 24.525 -20.154 1.00 16.35 108 VAL B O 1
ATOM 2825 N N . SER B 1 130 ? 27.070 24.926 -18.958 1.00 16.23 109 SER B N 1
ATOM 2826 C CA A SER B 1 130 ? 26.390 24.863 -17.656 0.70 16.59 109 SER B CA 1
ATOM 2827 C CA B SER B 1 130 ? 26.386 24.870 -17.658 0.30 16.25 109 SER B CA 1
ATOM 2828 C C . SER B 1 130 ? 25.276 25.919 -17.551 1.00 16.05 109 SER B C 1
ATOM 2829 O O . SER B 1 130 ? 24.157 25.609 -17.105 1.00 15.75 109 SER B O 1
ATOM 2834 N N . GLU B 1 131 ? 25.588 27.157 -17.963 1.00 16.11 110 GLU B N 1
ATOM 2835 C CA . GLU B 1 131 ? 24.623 28.275 -17.963 1.00 16.07 110 GLU B CA 1
ATOM 2836 C C . GLU B 1 131 ? 23.439 28.026 -18.898 1.00 15.54 110 GLU B C 1
ATOM 2837 O O . GLU B 1 131 ? 22.290 28.345 -18.557 1.00 15.89 110 GLU B O 1
ATOM 2843 N N . ALA B 1 132 ? 23.719 27.492 -20.087 1.00 15.49 111 ALA B N 1
ATOM 2844 C CA . ALA B 1 132 ? 22.663 27.159 -21.047 1.00 15.67 111 ALA B CA 1
ATOM 2845 C C . ALA B 1 132 ? 21.674 26.110 -20.514 1.00 16.07 111 ALA B C 1
ATOM 2846 O O . ALA B 1 132 ? 20.450 26.311 -20.606 1.00 15.76 111 ALA B O 1
ATOM 2848 N N . LYS B 1 133 ? 22.189 25.009 -19.960 1.00 15.96 112 LYS B N 1
ATOM 2849 C CA . LYS B 1 133 ? 21.320 23.957 -19.406 1.00 16.71 112 LYS B CA 1
ATOM 2850 C C . LYS B 1 133 ? 20.435 24.471 -18.260 1.00 16.43 112 LYS B C 1
ATOM 2851 O O . LYS B 1 133 ? 19.232 24.150 -18.210 1.00 17.09 112 LYS B O 1
ATOM 2857 N N . ARG B 1 134 ? 21.012 25.274 -17.355 1.00 16.51 113 ARG B N 1
ATOM 2858 C CA . ARG B 1 134 ? 20.250 25.846 -16.228 1.00 16.52 113 ARG B CA 1
ATOM 2859 C C . ARG B 1 134 ? 19.156 26.831 -16.682 1.00 15.93 113 ARG B C 1
ATOM 2860 O O . ARG B 1 134 ? 18.047 26.816 -16.137 1.00 15.22 113 ARG B O 1
ATOM 2868 N N . ALA B 1 135 ? 19.459 27.673 -17.678 1.00 15.21 114 ALA B N 1
ATOM 2869 C CA . ALA B 1 135 ? 18.452 28.591 -18.233 1.00 14.62 114 ALA B CA 1
ATOM 2870 C C . ALA B 1 135 ? 17.223 27.861 -18.801 1.00 15.21 114 ALA B C 1
ATOM 2871 O O . ALA B 1 135 ? 16.078 28.275 -18.558 1.00 15.49 114 ALA B O 1
ATOM 2873 N N . MET B 1 136 ? 17.454 26.774 -19.539 1.00 15.68 115 MET B N 1
ATOM 2874 C CA . MET B 1 136 ? 16.339 25.994 -20.110 1.00 16.42 115 MET B CA 1
ATOM 2875 C C . MET B 1 136 ? 15.499 25.316 -19.007 1.00 17.06 115 MET B C 1
ATOM 2876 O O . MET B 1 136 ? 14.255 25.295 -19.082 1.00 17.47 115 MET B O 1
ATOM 2881 N N . GLN B 1 137 ? 16.175 24.783 -17.980 1.00 16.83 116 GLN B N 1
ATOM 2882 C CA . GLN B 1 137 ? 15.492 24.202 -16.800 1.00 17.34 116 GLN B CA 1
ATOM 2883 C C . GLN B 1 137 ? 14.580 25.232 -16.119 1.00 17.65 116 GLN B C 1
ATOM 2884 O O . GLN B 1 137 ? 13.470 24.889 -15.673 1.00 18.20 116 GLN B O 1
ATOM 2890 N N . ASN B 1 138 ? 15.048 26.480 -16.045 1.00 16.95 117 ASN B N 1
ATOM 2891 C CA . ASN B 1 138 ? 14.290 27.579 -15.436 1.00 17.16 117 ASN B CA 1
ATOM 2892 C C . ASN B 1 138 ? 13.169 28.161 -16.320 1.00 17.02 117 ASN B C 1
ATOM 2893 O O . ASN B 1 138 ? 12.399 29.017 -15.860 1.00 17.81 117 ASN B O 1
ATOM 2898 N N . GLY B 1 139 ? 13.069 27.685 -17.564 1.00 16.67 118 GLY B N 1
ATOM 2899 C CA . GLY B 1 139 ? 11.953 28.055 -18.461 1.00 16.71 118 GLY B CA 1
ATOM 2900 C C . GLY B 1 139 ? 12.219 29.027 -19.597 1.00 16.15 118 GLY B C 1
ATOM 2901 O O . GLY B 1 139 ? 11.270 29.483 -20.245 1.00 16.51 118 GLY B O 1
ATOM 2902 N N . ALA B 1 140 ? 13.483 29.362 -19.852 1.00 15.89 119 ALA B N 1
ATOM 2903 C CA . ALA B 1 140 ? 13.807 30.259 -20.973 1.00 15.23 119 ALA B CA 1
ATOM 2904 C C . ALA B 1 140 ? 13.413 29.665 -22.338 1.00 15.59 119 ALA B C 1
ATOM 2905 O O . ALA B 1 140 ? 13.437 28.440 -22.531 1.00 15.61 119 ALA B O 1
ATOM 2907 N N . 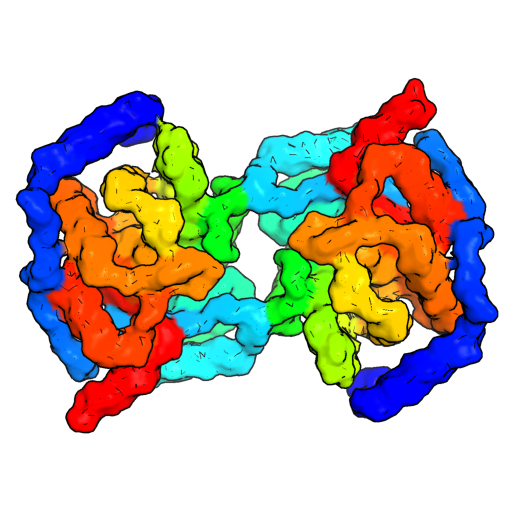SER B 1 141 ? 13.042 30.536 -23.277 1.00 15.51 120 SER B N 1
ATOM 2908 C CA . SER B 1 141 ? 12.741 30.097 -24.653 1.00 16.36 120 SER B CA 1
ATOM 2909 C C . SER B 1 141 ? 13.845 30.422 -25.683 1.00 16.05 120 SER B C 1
ATOM 2910 O O . SER B 1 141 ? 13.920 29.776 -26.749 1.00 16.62 120 SER B O 1
ATOM 2913 N N . GLU B 1 142 ? 14.686 31.414 -25.369 1.00 15.45 121 GLU B N 1
ATOM 2914 C CA . GLU B 1 142 ? 15.761 31.881 -26.276 1.00 14.43 121 GLU B CA 1
ATOM 2915 C C . GLU B 1 142 ? 17.076 32.108 -25.501 1.00 14.18 121 GLU B C 1
ATOM 2916 O O . GLU B 1 142 ? 17.039 32.405 -24.300 1.00 14.13 121 GLU B O 1
ATOM 2922 N N . LEU B 1 143 ? 18.219 31.957 -26.190 1.00 13.40 122 LEU B N 1
ATOM 2923 C CA . LEU B 1 143 ? 19.554 32.178 -25.586 1.00 13.70 122 LEU B CA 1
ATOM 2924 C C . LEU B 1 143 ? 20.385 33.090 -26.494 1.00 13.72 122 LEU B C 1
ATOM 2925 O O . LEU B 1 143 ? 20.514 32.791 -27.684 1.00 15.01 122 LEU B O 1
ATOM 2930 N N . ASP B 1 144 ? 20.945 34.176 -25.940 1.00 13.25 123 ASP B N 1
ATOM 2931 C CA . ASP B 1 144 ? 21.861 35.095 -26.675 1.00 13.40 123 ASP B CA 1
ATOM 2932 C C . ASP B 1 144 ? 23.288 34.912 -26.091 1.00 13.45 123 ASP B C 1
ATOM 2933 O O . ASP B 1 144 ? 23.608 35.479 -25.034 1.00 14.11 123 ASP B O 1
ATOM 2938 N N . MET B 1 145 ? 24.124 34.106 -26.752 1.00 13.10 124 MET B N 1
ATOM 2939 C CA . MET B 1 145 ? 25.500 33.822 -26.261 1.00 13.46 124 MET B CA 1
ATOM 2940 C C . MET B 1 145 ? 26.526 34.768 -26.895 1.00 13.64 124 MET B C 1
ATOM 2941 O O . MET B 1 145 ? 26.344 35.186 -28.043 1.00 14.80 124 MET B O 1
ATOM 2946 N N . VAL B 1 146 ? 27.606 35.095 -26.175 1.00 13.80 125 VAL B N 1
ATOM 2947 C CA . VAL B 1 146 ? 28.710 35.883 -26.764 1.00 14.01 125 VAL B CA 1
ATOM 2948 C C . VAL B 1 146 ? 29.789 34.949 -27.349 1.00 14.54 125 VAL B C 1
ATOM 2949 O O . VAL B 1 146 ? 30.276 34.056 -26.646 1.00 14.87 125 VAL B O 1
ATOM 2953 N N . MET B 1 147 ? 30.133 35.160 -28.632 1.00 15.21 126 MET B N 1
ATOM 2954 C CA A MET B 1 147 ? 31.241 34.455 -29.317 0.70 15.97 126 MET B CA 1
ATOM 2955 C CA B MET B 1 147 ? 31.224 34.425 -29.291 0.30 15.89 126 MET B CA 1
ATOM 2956 C C . MET B 1 147 ? 32.571 34.689 -28.603 1.00 16.32 126 MET B C 1
ATOM 2957 O O . MET B 1 147 ? 32.788 35.763 -28.031 1.00 16.31 126 MET B O 1
ATOM 2966 N N . ASN B 1 148 ? 33.475 33.699 -28.636 1.00 16.84 127 ASN B N 1
ATOM 2967 C CA . ASN B 1 148 ? 34.858 33.929 -28.170 1.00 17.92 127 ASN B CA 1
ATOM 2968 C C . ASN B 1 148 ? 35.607 34.670 -29.296 1.00 19.02 127 ASN B C 1
ATOM 2969 O O . ASN B 1 148 ? 36.387 34.068 -30.047 1.00 19.41 127 ASN B O 1
ATOM 2974 N N . TYR B 1 149 ? 35.354 35.977 -29.409 1.00 19.64 128 TYR B N 1
ATOM 2975 C CA . TYR B 1 149 ? 35.911 36.794 -30.509 1.00 21.04 128 TYR B CA 1
ATOM 2976 C C . TYR B 1 149 ? 37.444 36.997 -30.469 1.00 22.37 128 TYR B C 1
ATOM 2977 O O . TYR B 1 149 ? 38.051 37.213 -31.530 1.00 23.36 128 TYR B O 1
ATOM 2986 N N . PRO B 1 150 ? 38.081 36.939 -29.271 1.00 22.96 129 PRO B N 1
ATOM 2987 C CA . PRO B 1 150 ? 39.549 36.922 -29.301 1.00 24.15 129 PRO B CA 1
ATOM 2988 C C . PRO B 1 150 ? 40.140 35.708 -30.036 1.00 25.44 129 PRO B C 1
ATOM 2989 O O . PRO B 1 150 ? 41.112 35.873 -30.783 1.00 26.17 129 PRO B O 1
ATOM 2993 N N . TRP B 1 151 ? 39.555 34.519 -29.855 1.00 25.80 130 TRP B N 1
ATOM 2994 C CA . TRP B 1 151 ? 39.973 33.327 -30.610 1.00 27.14 130 TRP B CA 1
ATOM 2995 C C . TRP B 1 151 ? 39.795 33.509 -32.122 1.00 28.25 130 TRP B C 1
ATOM 2996 O O . TRP B 1 151 ? 40.628 33.038 -32.915 1.00 29.30 130 TRP B O 1
ATOM 3007 N N . LEU B 1 152 ? 38.704 34.169 -32.526 1.00 28.76 131 LEU B N 1
ATOM 3008 C CA . LEU B 1 152 ? 38.465 34.452 -33.945 1.00 29.71 131 LEU B CA 1
ATOM 3009 C C . LEU B 1 152 ? 39.561 35.340 -34.551 1.00 31.22 131 LEU B C 1
ATOM 3010 O O . LEU B 1 152 ? 40.010 35.103 -35.685 1.00 31.52 131 LEU B O 1
ATOM 3015 N N . SER B 1 153 ? 40.002 36.343 -33.786 1.00 31.96 132 SER B N 1
ATOM 3016 C CA . SER B 1 153 ? 41.100 37.223 -34.198 1.00 33.74 132 SER B CA 1
ATOM 3017 C C . SER B 1 153 ? 42.428 36.472 -34.365 1.00 34.28 132 SER B C 1
ATOM 3018 O O . SER B 1 153 ? 43.259 36.849 -35.199 1.00 35.53 132 SER B O 1
ATOM 3021 N N . GLU B 1 154 ? 42.621 35.417 -33.568 1.00 33.96 133 GLU B N 1
ATOM 3022 C CA . GLU B 1 154 ? 43.818 34.565 -33.644 1.00 34.37 133 GLU B CA 1
ATOM 3023 C C . GLU B 1 154 ? 43.740 33.492 -34.737 1.00 34.05 133 GLU B C 1
ATOM 3024 O O . GLU B 1 154 ? 44.654 32.673 -34.866 1.00 34.72 133 GLU B O 1
ATOM 3030 N N . LYS B 1 155 ? 42.648 33.494 -35.505 1.00 33.03 134 LYS B N 1
ATOM 3031 C CA . LYS B 1 155 ? 42.371 32.484 -36.538 1.00 32.33 134 LYS B CA 1
ATOM 3032 C C . LYS B 1 155 ? 42.253 31.040 -36.000 1.00 31.78 134 LYS B C 1
ATOM 3033 O O . LYS B 1 155 ? 42.553 30.073 -36.708 1.00 32.36 134 LYS B O 1
ATOM 3035 N N . ARG B 1 156 ? 41.787 30.904 -34.755 1.00 29.91 135 ARG B N 1
ATOM 3036 C CA . ARG B 1 156 ? 41.513 29.590 -34.149 1.00 29.49 135 ARG B CA 1
ATOM 3037 C C . ARG B 1 156 ? 40.072 29.129 -34.469 1.00 28.68 135 ARG B C 1
ATOM 3038 O O . ARG B 1 156 ? 39.208 29.043 -33.576 1.00 27.34 135 ARG B O 1
ATOM 3046 N N . TYR B 1 157 ? 39.832 28.829 -35.748 1.00 28.27 136 TYR B N 1
ATOM 3047 C CA . TYR B 1 157 ? 38.487 28.508 -36.259 1.00 27.85 136 TYR B CA 1
ATOM 3048 C C . TYR B 1 157 ? 37.852 27.235 -35.677 1.00 27.48 136 TYR B C 1
ATOM 3049 O O . TYR B 1 157 ? 36.643 27.210 -35.415 1.00 26.48 136 TYR B O 1
ATOM 3058 N N . THR B 1 158 ? 38.643 26.179 -35.475 1.00 27.56 137 THR B N 1
ATOM 3059 C CA . THR B 1 158 ? 38.105 24.941 -34.885 1.00 27.62 137 THR B CA 1
ATOM 3060 C C . THR B 1 158 ? 37.607 25.141 -33.442 1.00 26.43 137 THR B C 1
ATOM 3061 O O . THR B 1 158 ? 36.595 24.555 -33.044 1.00 26.37 137 THR B O 1
ATOM 3065 N N . ASP B 1 159 ? 38.304 25.986 -32.680 1.00 25.76 138 ASP B N 1
ATOM 3066 C CA . ASP B 1 159 ? 37.910 26.314 -31.298 1.00 24.60 138 ASP B CA 1
ATOM 3067 C C . ASP B 1 159 ? 36.628 27.170 -31.242 1.00 23.15 138 ASP B C 1
ATOM 3068 O O . ASP B 1 159 ? 35.760 26.920 -30.404 1.00 22.60 138 ASP B O 1
ATOM 3073 N N . VAL B 1 160 ? 36.511 28.169 -32.125 1.00 22.75 139 VAL B N 1
ATOM 3074 C CA . VAL B 1 160 ? 35.275 28.989 -32.221 1.00 22.04 139 VAL B CA 1
ATOM 3075 C C . VAL B 1 160 ? 34.056 28.124 -32.580 1.00 22.03 139 VAL B C 1
ATOM 3076 O O . VAL B 1 160 ? 32.980 28.248 -31.963 1.00 21.00 139 VAL B O 1
ATOM 3080 N N . PHE B 1 161 ? 34.230 27.252 -33.576 1.00 22.32 140 PHE B N 1
ATOM 3081 C CA . PHE B 1 161 ? 33.170 26.340 -34.017 1.00 22.38 140 PHE B CA 1
ATOM 3082 C C . PHE B 1 161 ? 32.715 25.389 -32.900 1.00 22.00 140 PHE B C 1
ATOM 3083 O O . PHE B 1 161 ? 31.512 25.260 -32.654 1.00 21.60 140 PHE B O 1
ATOM 3091 N N . GLN B 1 162 ? 33.668 24.749 -32.213 1.00 21.89 141 GLN B N 1
ATOM 3092 C CA . GLN B 1 162 ? 33.343 23.791 -31.146 1.00 21.45 141 GLN B CA 1
ATOM 3093 C C . GLN B 1 162 ? 32.617 24.448 -29.960 1.00 20.49 141 GLN B C 1
ATOM 3094 O O . GLN B 1 162 ? 31.740 23.831 -29.354 1.00 20.52 141 GLN B O 1
ATOM 3096 N N . ASP B 1 163 ? 32.975 25.701 -29.664 1.00 19.94 142 ASP B N 1
ATOM 3097 C CA . ASP B 1 163 ? 32.353 26.479 -28.578 1.00 19.39 142 ASP B CA 1
ATOM 3098 C C . ASP B 1 163 ? 30.855 26.696 -28.855 1.00 18.63 142 ASP B C 1
ATOM 3099 O O . ASP B 1 163 ? 30.012 26.416 -27.991 1.00 18.07 142 ASP B O 1
ATOM 3104 N N . ILE B 1 164 ? 30.525 27.164 -30.067 1.00 18.76 143 ILE B N 1
ATOM 3105 C CA . ILE B 1 164 ? 29.123 27.349 -30.485 1.00 18.55 143 ILE B CA 1
ATOM 3106 C C . ILE B 1 164 ? 28.364 26.005 -30.601 1.00 19.23 143 ILE B C 1
ATOM 3107 O O . ILE B 1 164 ? 27.232 25.893 -30.120 1.00 18.81 143 ILE B O 1
ATOM 3112 N N . ARG B 1 165 ? 28.980 24.995 -31.220 1.00 20.43 144 ARG B N 1
ATOM 3113 C CA . ARG B 1 165 ? 28.347 23.671 -31.346 1.00 21.75 144 ARG B CA 1
ATOM 3114 C C . ARG B 1 165 ? 27.944 23.030 -30.000 1.00 21.28 144 ARG B C 1
ATOM 3115 O O . ARG B 1 165 ? 26.855 22.449 -29.883 1.00 21.42 144 ARG B O 1
ATOM 3123 N N . ALA B 1 166 ? 28.807 23.143 -28.987 1.00 20.52 145 ALA B N 1
ATOM 3124 C CA . ALA B 1 166 ? 28.499 22.587 -27.660 1.00 20.15 145 ALA B CA 1
ATOM 3125 C C . ALA B 1 166 ? 27.266 23.222 -27.008 1.00 19.62 145 ALA B C 1
ATOM 3126 O O . ALA B 1 166 ? 26.439 22.519 -26.411 1.00 19.47 145 ALA B O 1
ATOM 3128 N N . VAL B 1 167 ? 27.131 24.547 -27.125 1.00 18.61 146 VAL B N 1
ATOM 3129 C CA . VAL B 1 167 ? 25.926 25.225 -26.628 1.00 18.36 146 VAL B CA 1
ATOM 3130 C C . VAL B 1 167 ? 24.678 24.785 -27.433 1.00 18.79 146 VAL B C 1
ATOM 3131 O O . VAL B 1 167 ? 23.618 24.518 -26.857 1.00 18.84 146 VAL B O 1
ATOM 3135 N N . ARG B 1 168 ? 24.820 24.688 -28.758 1.00 19.58 147 ARG B N 1
ATOM 3136 C CA . ARG B 1 168 ? 23.713 24.274 -29.645 1.00 19.84 147 ARG B CA 1
ATOM 3137 C C . ARG B 1 168 ? 23.125 22.907 -29.248 1.00 21.06 147 ARG B C 1
ATOM 3138 O O . ARG B 1 168 ? 21.902 22.733 -29.208 1.00 20.78 147 ARG B O 1
ATOM 3146 N N . LEU B 1 169 ? 24.005 21.950 -28.963 1.00 22.13 148 LEU B N 1
ATOM 3147 C CA . LEU B 1 169 ? 23.589 20.588 -28.602 1.00 23.65 148 LEU B CA 1
ATOM 3148 C C . LEU B 1 169 ? 23.053 20.457 -27.176 1.00 23.75 148 LEU B C 1
ATOM 3149 O O . LEU B 1 169 ? 22.257 19.549 -26.891 1.00 24.81 148 LEU B O 1
ATOM 3154 N N . ALA B 1 170 ? 23.486 21.351 -26.282 1.00 22.60 149 ALA B N 1
ATOM 3155 C CA . ALA B 1 170 ? 22.990 21.367 -24.905 1.00 22.70 149 ALA B CA 1
ATOM 3156 C C . ALA B 1 170 ? 21.570 21.934 -24.798 1.00 22.49 149 ALA B C 1
ATOM 3157 O O . ALA B 1 170 ? 20.851 21.651 -23.831 1.00 23.17 149 ALA B O 1
ATOM 3159 N N . ALA B 1 171 ? 21.167 22.729 -25.788 1.00 22.25 150 ALA B N 1
ATOM 3160 C CA . ALA B 1 171 ? 19.842 23.360 -25.788 1.00 22.42 150 ALA B CA 1
ATOM 3161 C C . ALA B 1 171 ? 19.201 23.326 -27.183 1.00 23.08 150 ALA B C 1
ATOM 3162 O O . ALA B 1 171 ? 19.040 24.361 -27.843 1.00 22.74 150 ALA B O 1
ATOM 3164 N N . LYS B 1 172 ? 18.836 22.119 -27.624 1.00 24.31 151 LYS B N 1
ATOM 3165 C CA . LYS B 1 172 ? 18.335 21.903 -28.993 1.00 25.16 151 LYS B CA 1
ATOM 3166 C C . LYS B 1 172 ? 17.002 22.597 -29.315 1.00 24.86 151 LYS B C 1
ATOM 3167 O O . LYS B 1 172 ? 16.743 22.920 -30.483 1.00 25.06 151 LYS B O 1
ATOM 3173 N N . ASP B 1 173 ? 16.177 22.823 -28.288 1.00 24.64 152 ASP B N 1
ATOM 3174 C CA A ASP B 1 173 ? 14.841 23.416 -28.447 0.50 24.53 152 ASP B CA 1
ATOM 3175 C CA B ASP B 1 173 ? 14.848 23.416 -28.471 0.50 24.55 152 ASP B CA 1
ATOM 3176 C C . ASP B 1 173 ? 14.822 24.949 -28.394 1.00 23.37 152 ASP B C 1
ATOM 3177 O O . ASP B 1 173 ? 13.790 25.572 -28.678 1.00 23.86 152 ASP B O 1
ATOM 3186 N N . ALA B 1 174 ? 15.945 25.562 -28.024 1.00 21.82 153 ALA B N 1
ATOM 3187 C CA . ALA B 1 174 ? 16.005 27.032 -27.910 1.00 20.17 153 ALA B CA 1
ATOM 3188 C C . ALA B 1 174 ? 16.147 27.741 -29.261 1.00 19.20 153 ALA B C 1
ATOM 3189 O O . ALA B 1 174 ? 16.647 27.144 -30.221 1.00 19.73 153 ALA B O 1
ATOM 3191 N N . ILE B 1 175 ? 15.704 29.001 -29.330 1.00 17.73 154 ILE B N 1
ATOM 3192 C CA A ILE B 1 175 ? 16.141 29.915 -30.393 0.70 17.05 154 ILE B CA 1
ATOM 3193 C CA B ILE B 1 175 ? 16.151 29.902 -30.396 0.30 16.84 154 ILE B CA 1
ATOM 3194 C C . ILE B 1 175 ? 17.525 30.434 -29.963 1.00 16.25 154 ILE B C 1
ATOM 3195 O O . ILE B 1 175 ? 17.642 31.118 -28.939 1.00 16.20 154 ILE B O 1
ATOM 3204 N N . LEU B 1 176 ? 18.570 30.084 -30.723 1.00 15.93 155 LEU B N 1
ATOM 3205 C CA . LEU B 1 176 ? 19.966 30.421 -30.366 1.00 15.69 155 LEU B CA 1
ATOM 3206 C C . LEU B 1 176 ? 20.518 31.580 -31.201 1.00 15.52 155 LEU B C 1
ATOM 3207 O O . LEU B 1 176 ? 20.588 31.490 -32.447 1.00 15.67 155 LEU B O 1
ATOM 3212 N N . LYS B 1 177 ? 20.936 32.653 -30.514 1.00 14.37 156 LYS B N 1
ATOM 3213 C CA . LYS B 1 177 ? 21.552 33.835 -31.167 1.00 14.44 156 LYS B CA 1
ATOM 3214 C C . LYS B 1 177 ? 23.022 33.956 -30.726 1.00 14.29 156 LYS B C 1
ATOM 3215 O O . LYS B 1 177 ? 23.322 33.780 -29.539 1.00 14.90 156 LYS B O 1
ATOM 3221 N N . VAL B 1 178 ? 23.927 34.243 -31.673 1.00 14.28 157 VAL B N 1
ATOM 3222 C CA . VAL B 1 178 ? 25.369 34.443 -31.375 1.00 14.26 157 VAL B CA 1
ATOM 3223 C C . VAL B 1 178 ? 25.811 35.910 -31.572 1.00 14.48 157 VAL B C 1
ATOM 3224 O O . VAL B 1 178 ? 25.753 36.430 -32.686 1.00 14.55 157 VAL B O 1
ATOM 3228 N N . ILE B 1 179 ? 26.272 36.560 -30.496 1.00 14.80 158 ILE B N 1
ATOM 3229 C CA . ILE B 1 179 ? 26.783 37.945 -30.552 1.00 14.90 158 ILE B CA 1
ATOM 3230 C C . ILE B 1 179 ? 28.241 37.981 -31.048 1.00 15.31 158 ILE B C 1
ATOM 3231 O O . ILE B 1 179 ? 29.132 37.385 -30.413 1.00 15.61 158 ILE B O 1
ATOM 3236 N N . LEU B 1 180 ? 28.492 38.683 -32.158 1.00 15.91 159 LEU B N 1
ATOM 3237 C CA . LEU B 1 180 ? 29.851 38.807 -32.726 1.00 16.95 159 LEU B CA 1
ATOM 3238 C C . LEU B 1 180 ? 30.754 39.849 -32.026 1.00 17.16 159 LEU B C 1
ATOM 3239 O O . LEU B 1 180 ? 31.975 39.664 -31.957 1.00 17.15 159 LEU B O 1
ATOM 3244 N N . GLU B 1 181 ? 30.136 40.914 -31.494 1.00 17.56 160 GLU B N 1
ATOM 3245 C CA . GLU B 1 181 ? 30.811 42.153 -31.030 1.00 17.91 160 GLU B CA 1
ATOM 3246 C C . GLU B 1 181 ? 31.573 42.860 -32.166 1.00 19.05 160 GLU B C 1
ATOM 3247 O O . GLU B 1 181 ? 32.817 42.928 -32.177 1.00 19.65 160 GLU B O 1
ATOM 3253 N N . THR B 1 182 ? 30.805 43.402 -33.111 1.00 19.12 161 THR B N 1
ATOM 3254 C CA . THR B 1 182 ? 31.352 43.949 -34.370 1.00 20.22 161 THR B CA 1
ATOM 3255 C C . THR B 1 182 ? 32.392 45.060 -34.167 1.00 21.21 161 THR B C 1
ATOM 3256 O O . THR B 1 182 ? 33.267 45.253 -35.026 1.00 22.61 161 THR B O 1
ATOM 3260 N N . SER B 1 183 ? 32.301 45.777 -33.043 1.00 21.94 162 SER B N 1
ATOM 3261 C CA . SER B 1 183 ? 33.243 46.864 -32.694 1.00 23.32 162 SER B CA 1
ATOM 3262 C C . SER B 1 183 ? 34.709 46.416 -32.610 1.00 24.43 162 SER B C 1
ATOM 3263 O O . SER B 1 183 ? 35.625 47.248 -32.744 1.00 25.28 162 SER B O 1
ATOM 3266 N N . GLN B 1 184 ? 34.916 45.114 -32.400 1.00 24.38 163 GLN B N 1
ATOM 3267 C CA . GLN B 1 184 ? 36.245 44.525 -32.207 1.00 25.24 163 GLN B CA 1
ATOM 3268 C C . GLN B 1 184 ? 36.793 43.768 -33.434 1.00 25.76 163 GLN B C 1
ATOM 3269 O O . GLN B 1 184 ? 37.879 43.179 -33.364 1.00 26.55 163 GLN B O 1
ATOM 3275 N N . LEU B 1 185 ? 36.065 43.809 -34.556 1.00 25.56 164 LEU B N 1
ATOM 3276 C CA . LEU B 1 185 ? 36.351 42.949 -35.709 1.00 26.00 164 LEU B CA 1
ATOM 3277 C C . LEU B 1 185 ? 36.512 43.717 -37.031 1.00 26.65 164 LEU B C 1
ATOM 3278 O O . LEU B 1 185 ? 35.879 44.755 -37.229 1.00 26.56 164 LEU B O 1
ATOM 3283 N N . THR B 1 186 ? 37.341 43.181 -37.931 1.00 27.46 165 THR B N 1
ATOM 3284 C CA . THR B 1 186 ? 37.412 43.657 -39.323 1.00 28.10 165 THR B CA 1
ATOM 3285 C C . THR B 1 186 ? 36.245 43.096 -40.149 1.00 27.55 165 THR B C 1
ATOM 3286 O O . THR B 1 186 ? 35.552 42.183 -39.704 1.00 26.67 165 THR B O 1
ATOM 3290 N N . ALA B 1 187 ? 36.038 43.629 -41.359 1.00 27.82 166 ALA B N 1
ATOM 3291 C CA . ALA B 1 187 ? 35.004 43.108 -42.262 1.00 27.30 166 ALA B CA 1
ATOM 3292 C C . ALA B 1 187 ? 35.190 41.620 -42.591 1.00 27.31 166 ALA B C 1
ATOM 3293 O O . ALA B 1 187 ? 34.224 40.854 -42.574 1.00 26.55 166 ALA B O 1
ATOM 3295 N N . ASP B 1 188 ? 36.431 41.214 -42.885 1.00 27.87 167 ASP B N 1
ATOM 3296 C CA . ASP B 1 188 ? 36.745 39.806 -43.134 1.00 28.23 167 ASP B CA 1
ATOM 3297 C C . ASP B 1 188 ? 36.415 38.909 -41.930 1.00 27.10 167 ASP B C 1
ATOM 3298 O O . ASP B 1 188 ? 35.923 37.786 -42.100 1.00 26.61 167 ASP B O 1
ATOM 3303 N N . GLU B 1 189 ? 36.686 39.414 -40.725 1.00 26.36 168 GLU B N 1
ATOM 3304 C CA . GLU B 1 189 ? 36.382 38.698 -39.481 1.00 25.88 168 GLU B CA 1
ATOM 3305 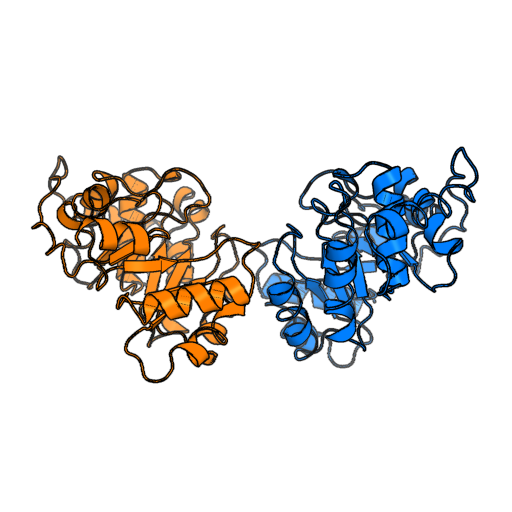C C . GLU B 1 189 ? 34.867 38.556 -39.225 1.00 24.68 168 GLU B C 1
ATOM 3306 O O . GLU B 1 189 ? 34.416 37.513 -38.737 1.00 23.84 168 GLU B O 1
ATOM 3312 N N . ILE B 1 190 ? 34.090 39.583 -39.580 1.00 24.02 169 ILE B N 1
ATOM 3313 C CA . ILE B 1 190 ? 32.617 39.512 -39.542 1.00 22.75 169 ILE B CA 1
ATOM 3314 C C . ILE B 1 190 ? 32.085 38.416 -40.489 1.00 22.53 169 ILE B C 1
ATOM 3315 O O . ILE B 1 190 ? 31.223 37.621 -40.100 1.00 21.83 169 ILE B O 1
ATOM 3320 N N . ILE B 1 191 ? 32.623 38.354 -41.713 1.00 22.79 170 ILE B N 1
ATOM 3321 C CA . ILE B 1 191 ? 32.271 37.269 -42.649 1.00 22.85 170 ILE B CA 1
ATOM 3322 C C . ILE B 1 191 ? 32.548 35.867 -42.042 1.00 22.81 170 ILE B C 1
ATOM 3323 O O . ILE B 1 191 ? 31.673 34.991 -42.057 1.00 22.22 170 ILE B O 1
ATOM 3328 N N . ALA B 1 192 ? 33.749 35.674 -41.482 1.00 22.71 171 ALA B N 1
ATOM 3329 C CA . ALA B 1 192 ? 34.116 34.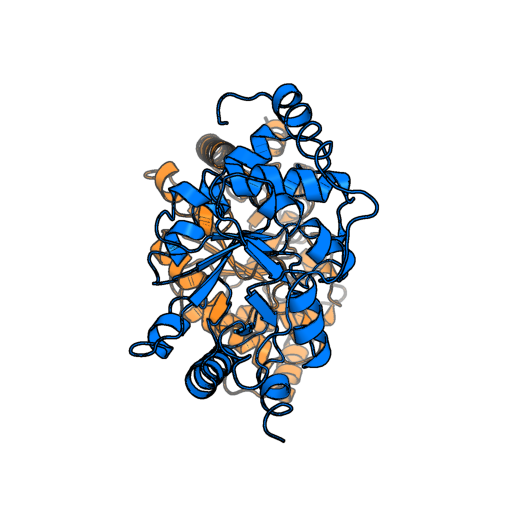410 -40.834 1.00 22.84 171 ALA B CA 1
ATOM 3330 C C . ALA B 1 192 ? 33.178 34.057 -39.675 1.00 21.87 171 ALA B C 1
ATOM 3331 O O . ALA B 1 192 ? 32.744 32.908 -39.540 1.00 22.22 171 ALA B O 1
ATOM 3333 N N . GLY B 1 193 ? 32.855 35.059 -38.858 1.00 21.46 172 GLY B N 1
ATOM 3334 C CA . GLY B 1 193 ? 31.939 34.877 -37.721 1.00 20.63 172 GLY B CA 1
ATOM 3335 C C . GLY B 1 193 ? 30.542 34.422 -38.126 1.00 20.41 172 GLY B C 1
ATOM 3336 O O . GLY B 1 193 ? 29.949 33.571 -37.459 1.00 20.37 172 GLY B O 1
ATOM 3337 N N . CYS B 1 194 ? 30.025 34.973 -39.227 1.00 20.81 173 CYS B N 1
ATOM 3338 C CA . CYS B 1 194 ? 28.710 34.578 -39.748 1.00 20.21 173 CYS B CA 1
ATOM 3339 C C . CYS B 1 194 ? 28.699 33.136 -40.293 1.00 20.60 173 CYS B C 1
ATOM 3340 O O . CYS B 1 194 ? 27.762 32.380 -40.029 1.00 19.34 173 CYS B O 1
ATOM 3343 N N . VAL B 1 195 ? 29.741 32.761 -41.046 1.00 21.34 174 VAL B N 1
ATOM 3344 C CA . VAL B 1 195 ? 29.836 31.407 -41.616 1.00 22.54 174 VAL B CA 1
ATOM 3345 C C . VAL B 1 195 ? 29.926 30.322 -40.519 1.00 22.34 174 VAL B C 1
ATOM 3346 O O . VAL B 1 195 ? 29.169 29.345 -40.534 1.00 22.91 174 VAL B O 1
ATOM 3350 N N . LEU B 1 196 ? 30.834 30.510 -39.561 1.00 22.80 175 LEU B N 1
ATOM 3351 C CA . LEU B 1 196 ? 30.988 29.575 -38.438 1.00 22.61 175 LEU B CA 1
ATOM 3352 C C . LEU B 1 196 ? 29.709 29.403 -37.594 1.00 21.91 175 LEU B C 1
ATOM 3353 O O . LEU B 1 196 ? 29.315 28.271 -37.277 1.00 22.09 175 LEU B O 1
ATOM 3358 N N . SER B 1 197 ? 29.050 30.517 -37.263 1.00 21.25 176 SER B N 1
ATOM 3359 C CA . SER B 1 197 ? 27.822 30.482 -36.458 1.00 20.97 176 SER B CA 1
ATOM 3360 C C . SER B 1 197 ? 26.690 29.718 -37.164 1.00 21.42 176 SER B C 1
ATOM 3361 O O . SER B 1 197 ? 26.033 28.861 -36.556 1.00 21.57 176 SER B O 1
ATOM 3364 N N . SER B 1 198 ? 26.481 30.025 -38.444 1.00 22.09 177 SER B N 1
ATOM 3365 C CA . SER B 1 198 ? 25.408 29.406 -39.225 1.00 22.79 177 SER B CA 1
ATOM 3366 C C . SER B 1 198 ? 25.595 27.899 -39.426 1.00 23.30 177 SER B C 1
ATOM 3367 O O . SER B 1 198 ? 24.641 27.127 -39.280 1.00 23.30 177 SER B O 1
ATOM 3370 N N . LEU B 1 199 ? 26.820 27.493 -39.759 1.00 24.21 178 LEU B N 1
ATOM 3371 C CA . LEU B 1 199 ? 27.119 26.074 -39.984 1.00 25.14 178 LEU B CA 1
ATOM 3372 C C . LEU B 1 199 ? 27.092 25.261 -38.678 1.00 24.93 178 LEU B C 1
ATOM 3373 O O . LEU B 1 199 ? 26.803 24.066 -38.705 1.00 25.93 178 LEU B O 1
ATOM 3378 N N . ALA B 1 200 ? 27.334 25.925 -37.541 1.00 23.88 179 ALA B N 1
ATOM 3379 C CA . ALA B 1 200 ? 27.200 25.300 -36.211 1.00 23.36 179 ALA B CA 1
ATOM 3380 C C . ALA B 1 200 ? 25.730 25.131 -35.762 1.00 22.97 179 ALA B C 1
ATOM 3381 O O . ALA B 1 200 ? 25.439 24.369 -34.832 1.00 23.55 179 ALA B O 1
ATOM 3383 N N . GLY B 1 201 ? 24.811 25.830 -36.431 1.00 22.36 180 GLY B N 1
ATOM 3384 C CA . GLY B 1 201 ? 23.373 25.680 -36.184 1.00 22.14 180 GLY B CA 1
ATOM 3385 C C . GLY B 1 201 ? 22.636 26.855 -35.547 1.00 21.16 180 GLY B C 1
ATOM 3386 O O . GLY B 1 201 ? 21.480 26.702 -35.133 1.00 21.05 180 GLY B O 1
ATOM 3387 N N . ALA B 1 202 ? 23.284 28.020 -35.467 1.00 20.68 181 ALA B N 1
ATOM 3388 C CA . ALA B 1 202 ? 22.644 29.231 -34.895 1.00 19.77 181 ALA B CA 1
ATOM 3389 C C . ALA B 1 202 ? 21.423 29.697 -35.697 1.00 19.36 181 ALA B C 1
ATOM 3390 O O . ALA B 1 202 ? 21.430 29.649 -36.933 1.00 19.66 181 ALA B O 1
ATOM 3392 N N . ASP B 1 203 ? 20.394 30.157 -34.978 1.00 17.95 182 ASP B N 1
ATOM 3393 C CA . ASP B 1 203 ? 19.165 30.711 -35.585 1.00 17.40 182 ASP B CA 1
ATOM 3394 C C . ASP B 1 203 ? 19.306 32.205 -35.950 1.00 16.53 182 ASP B C 1
ATOM 3395 O O . ASP B 1 203 ? 18.633 32.699 -36.878 1.00 16.83 182 ASP B O 1
ATOM 3400 N N . TYR B 1 204 ? 20.172 32.912 -35.215 1.00 15.99 183 TYR B N 1
ATOM 3401 C CA . TYR B 1 204 ? 20.479 34.340 -35.431 1.00 15.60 183 TYR B CA 1
ATOM 3402 C C . TYR B 1 204 ? 21.969 34.633 -35.198 1.00 15.65 183 TYR B C 1
ATOM 3403 O O . TYR B 1 204 ? 22.609 33.974 -34.366 1.00 15.75 183 TYR B O 1
ATOM 3412 N N . VAL B 1 205 ? 22.495 35.616 -35.938 1.00 15.59 184 VAL B N 1
ATOM 3413 C CA . VAL B 1 205 ? 23.724 36.349 -35.569 1.00 15.81 184 VAL B CA 1
ATOM 3414 C C . VAL B 1 205 ? 23.330 37.769 -35.109 1.00 15.73 184 VAL B C 1
ATOM 3415 O O . VAL B 1 205 ? 22.396 38.362 -35.659 1.00 15.64 184 VAL B O 1
ATOM 3419 N N . LYS B 1 206 ? 24.014 38.289 -34.086 1.00 15.69 185 LYS B N 1
ATOM 3420 C CA . LYS B 1 206 ? 23.668 39.564 -33.426 1.00 15.68 185 LYS B CA 1
ATOM 3421 C C . LYS B 1 206 ? 24.895 40.493 -33.403 1.00 15.72 185 LYS B C 1
ATOM 3422 O O . LYS B 1 206 ? 26.018 40.021 -33.215 1.00 15.84 185 LYS B O 1
ATOM 3428 N N . THR B 1 207 ? 24.690 41.800 -33.603 1.00 15.45 186 THR B N 1
ATOM 3429 C CA . THR B 1 207 ? 25.820 42.755 -33.685 1.00 15.65 186 THR B CA 1
ATOM 3430 C C . THR B 1 207 ? 26.674 42.942 -32.406 1.00 15.62 186 THR B C 1
ATOM 3431 O O . THR B 1 207 ? 27.897 42.786 -32.465 1.00 15.95 186 THR B O 1
ATOM 3435 N N . SER B 1 208 ? 26.041 43.259 -31.270 1.00 15.88 187 SER B N 1
ATOM 3436 C CA . SER B 1 208 ? 26.757 43.921 -30.150 1.00 16.61 187 SER B CA 1
ATOM 3437 C C . SER B 1 208 ? 26.198 43.598 -28.754 1.00 16.29 187 SER B C 1
ATOM 3438 O O . SER B 1 208 ? 25.007 43.305 -28.624 1.00 16.28 187 SER B O 1
ATOM 3441 N N . THR B 1 209 ? 27.044 43.697 -27.719 1.00 16.22 188 THR B N 1
ATOM 3442 C CA . THR B 1 209 ? 26.593 43.536 -26.307 1.00 16.22 188 THR B CA 1
ATOM 3443 C C . THR B 1 209 ? 26.062 44.832 -25.675 1.00 17.10 188 THR B C 1
ATOM 3444 O O . THR B 1 209 ? 25.250 44.791 -24.743 1.00 17.32 188 THR B O 1
ATOM 3448 N N . GLY B 1 210 ? 26.538 45.975 -26.167 1.00 18.68 189 GLY B N 1
ATOM 3449 C CA . GLY B 1 210 ? 26.283 47.271 -25.515 1.00 19.96 189 GLY B CA 1
ATOM 3450 C C . GLY B 1 210 ? 27.196 47.572 -24.326 1.00 21.02 189 GLY B C 1
ATOM 3451 O O . GLY B 1 210 ? 27.032 48.602 -23.652 1.00 21.98 189 GLY B O 1
ATOM 3452 N N . PHE B 1 211 ? 28.160 46.683 -24.075 1.00 20.94 190 PHE B N 1
ATOM 3453 C CA . PHE B 1 211 ? 29.100 46.797 -22.950 1.00 21.08 190 PHE B CA 1
ATOM 3454 C C . PHE B 1 211 ? 30.578 46.969 -23.367 1.00 21.69 190 PHE B C 1
ATOM 3455 O O . PHE B 1 211 ? 31.453 47.125 -22.499 1.00 22.33 190 PHE B O 1
ATOM 3463 N N . ASN B 1 212 ? 30.863 46.946 -24.674 1.00 21.55 191 ASN B N 1
ATOM 3464 C CA . ASN B 1 212 ? 32.245 47.046 -25.189 1.00 22.97 191 ASN B CA 1
ATOM 3465 C C . ASN B 1 212 ? 32.315 47.650 -26.600 1.00 23.40 191 ASN B C 1
ATOM 3466 O O . ASN B 1 212 ? 32.489 46.931 -27.597 1.00 23.95 191 ASN B O 1
ATOM 3471 N N . GLY B 1 213 ? 32.158 48.972 -26.679 1.00 24.12 192 GLY B N 1
ATOM 3472 C CA . GLY B 1 213 ? 32.273 49.698 -27.958 1.00 24.10 192 GLY B CA 1
ATOM 3473 C C . GLY B 1 213 ? 30.954 49.941 -28.686 1.00 23.97 192 GLY B C 1
ATOM 3474 O O . GLY B 1 213 ? 29.895 49.525 -28.197 1.00 23.70 192 GLY B O 1
ATOM 3475 N N . PRO B 1 214 ? 31.010 50.620 -29.858 1.00 23.93 193 PRO B N 1
ATOM 3476 C CA . PRO B 1 214 ? 29.848 51.019 -30.678 1.00 23.79 193 PRO B CA 1
ATOM 3477 C C . PRO B 1 214 ? 28.943 49.862 -31.095 1.00 22.91 193 PRO B C 1
ATOM 3478 O O . PRO B 1 214 ? 29.416 48.726 -31.237 1.00 22.55 193 PRO B O 1
ATOM 3482 N N . GLY B 1 215 ? 27.661 50.174 -31.305 1.00 22.65 194 GLY B N 1
ATOM 3483 C CA . GLY B 1 215 ? 26.625 49.173 -31.653 1.00 22.11 194 GLY B CA 1
ATOM 3484 C C . GLY B 1 215 ? 26.344 48.999 -33.143 1.00 21.84 194 GLY B C 1
ATOM 3485 O O . GLY B 1 215 ? 27.246 49.129 -33.975 1.00 22.52 194 GLY B O 1
ATOM 3486 N N . ALA B 1 216 ? 25.085 48.703 -33.481 1.00 20.92 195 ALA B N 1
ATOM 3487 C CA . ALA B 1 216 ? 24.691 48.372 -34.863 1.00 20.35 195 ALA B CA 1
ATOM 3488 C C . ALA B 1 216 ? 24.893 49.539 -35.828 1.00 20.69 195 ALA B C 1
ATOM 3489 O O . ALA B 1 216 ? 24.609 50.685 -35.478 1.00 21.06 195 ALA B O 1
ATOM 3491 N N . SER B 1 217 ? 25.384 49.238 -37.032 1.00 20.66 196 SER B N 1
ATOM 3492 C CA . SER B 1 217 ? 25.420 50.217 -38.140 1.00 21.20 196 SER B CA 1
ATOM 3493 C C . SER B 1 217 ? 24.767 49.642 -39.396 1.00 21.04 196 SER B C 1
ATOM 3494 O O . SER B 1 217 ? 24.747 48.426 -39.564 1.00 20.95 196 SER B O 1
ATOM 3497 N N . ILE B 1 218 ? 24.268 50.514 -40.283 1.00 21.17 197 ILE B N 1
ATOM 3498 C CA A ILE B 1 218 ? 23.694 50.096 -41.578 0.70 21.35 197 ILE B CA 1
ATOM 3499 C CA B ILE B 1 218 ? 23.674 50.042 -41.534 0.30 21.06 197 ILE B CA 1
ATOM 3500 C C . ILE B 1 218 ? 24.676 49.212 -42.354 1.00 21.33 197 ILE B C 1
ATOM 3501 O O . ILE B 1 218 ? 24.299 48.194 -42.942 1.00 21.03 197 ILE B O 1
ATOM 3510 N N . GLU B 1 219 ? 25.945 49.622 -42.356 1.00 22.08 198 GLU B N 1
ATOM 3511 C CA . GLU B 1 219 ? 27.016 48.911 -43.060 1.00 22.96 198 GLU B CA 1
ATOM 3512 C C . GLU B 1 219 ? 27.230 47.469 -42.561 1.00 22.11 198 GLU B C 1
ATOM 3513 O O . GLU B 1 219 ? 27.301 46.532 -43.367 1.00 22.41 198 GLU B O 1
ATOM 3519 N N . ASN B 1 220 ? 27.322 47.284 -41.241 1.00 21.77 199 ASN B N 1
ATOM 3520 C CA . ASN B 1 220 ? 27.537 45.943 -40.679 1.00 20.90 199 ASN B CA 1
ATOM 3521 C C . ASN B 1 220 ? 26.310 45.019 -40.784 1.00 19.78 199 ASN B C 1
ATOM 3522 O O . ASN B 1 220 ? 26.458 43.831 -41.091 1.00 19.34 199 ASN B O 1
ATOM 3527 N N . VAL B 1 221 ? 25.113 45.565 -40.550 1.00 19.02 200 VAL B N 1
ATOM 3528 C CA . VAL B 1 221 ? 23.860 44.800 -40.687 1.00 18.56 200 VAL B CA 1
ATOM 3529 C C . VAL B 1 221 ? 23.662 44.336 -42.140 1.00 18.56 200 VAL B C 1
ATOM 3530 O O . VAL B 1 221 ? 23.297 43.185 -42.378 1.00 18.61 200 VAL B O 1
ATOM 3534 N N . SER B 1 222 ? 23.925 45.219 -43.108 1.00 19.14 201 SER B N 1
ATOM 3535 C CA . SER B 1 222 ? 23.798 44.848 -44.533 1.00 19.83 201 SER B CA 1
ATOM 3536 C C . SER B 1 222 ? 24.796 43.751 -44.957 1.00 19.56 201 SER B C 1
ATOM 3537 O O . SER B 1 222 ? 24.436 42.842 -45.713 1.00 19.63 201 SER B O 1
ATOM 3540 N N . LEU B 1 223 ? 26.042 43.833 -44.472 1.00 20.36 202 LEU B N 1
ATOM 3541 C CA . LEU B 1 223 ? 27.043 42.779 -44.704 1.00 20.46 202 LEU B CA 1
ATOM 3542 C C . LEU B 1 223 ? 26.616 41.422 -44.117 1.00 20.27 202 LEU B C 1
ATOM 3543 O O . LEU B 1 223 ? 26.651 40.401 -44.818 1.00 20.68 202 LEU B O 1
ATOM 3548 N N . MET B 1 224 ? 26.223 41.422 -42.841 1.00 19.78 203 MET B N 1
ATOM 3549 C CA . MET B 1 224 ? 25.755 40.217 -42.158 1.00 19.69 203 MET B CA 1
ATOM 3550 C C . MET B 1 224 ? 24.577 39.553 -42.886 1.00 19.52 203 MET B C 1
ATOM 3551 O O . MET B 1 224 ? 24.550 38.321 -43.024 1.00 19.31 203 MET B O 1
ATOM 3556 N N . SER B 1 225 ? 23.627 40.367 -43.359 1.00 19.57 204 SER B N 1
ATOM 3557 C CA A SER B 1 225 ? 22.463 39.865 -44.097 0.70 20.22 204 SER B CA 1
ATOM 3558 C CA B SER B 1 225 ? 22.463 39.881 -44.111 0.30 19.78 204 SER B CA 1
ATOM 3559 C C . SER B 1 225 ? 22.859 39.211 -45.429 1.00 20.74 204 SER B C 1
ATOM 3560 O O . SER B 1 225 ? 22.339 38.147 -45.779 1.00 20.79 204 SER B O 1
ATOM 3565 N N . ALA B 1 226 ? 23.787 39.836 -46.155 1.00 21.40 205 ALA B N 1
ATOM 3566 C CA . ALA B 1 226 ? 24.278 39.286 -47.420 1.00 22.76 205 ALA B CA 1
ATOM 3567 C C . ALA B 1 226 ? 24.967 37.930 -47.234 1.00 23.34 205 ALA B C 1
ATOM 3568 O O . ALA B 1 226 ? 24.749 37.012 -48.032 1.00 24.44 205 ALA B O 1
ATOM 3570 N N . VAL B 1 227 ? 25.763 37.791 -46.169 1.00 23.84 206 VAL B N 1
ATOM 3571 C CA . VAL B 1 227 ? 26.451 36.516 -45.890 1.00 24.78 206 VAL B CA 1
ATOM 3572 C C . VAL B 1 227 ? 25.449 35.413 -45.543 1.00 25.42 206 VAL B C 1
ATOM 3573 O O . VAL B 1 227 ? 25.501 34.322 -46.113 1.00 26.37 206 VAL B O 1
ATOM 3577 N N . CYS B 1 228 ? 24.524 35.705 -44.631 1.00 25.95 207 CYS B N 1
ATOM 3578 C CA . CYS B 1 228 ? 23.543 34.708 -44.187 1.00 27.33 207 CYS B CA 1
ATOM 3579 C C . CYS B 1 228 ? 22.615 34.254 -45.320 1.00 28.39 207 CYS B C 1
ATOM 3580 O O . CYS B 1 228 ? 22.331 33.060 -45.444 1.00 29.25 207 CYS B O 1
ATOM 3583 N N . ASP B 1 229 ? 22.189 35.199 -46.160 1.00 29.05 208 ASP B N 1
ATOM 3584 C CA A ASP B 1 229 ? 21.284 34.870 -47.263 0.70 29.96 208 ASP B CA 1
ATOM 3585 C CA B ASP B 1 229 ? 21.310 34.936 -47.308 0.30 29.80 208 ASP B CA 1
ATOM 3586 C C . ASP B 1 229 ? 21.941 33.993 -48.340 1.00 30.74 208 ASP B C 1
ATOM 3587 O O . ASP B 1 229 ? 21.243 33.253 -49.039 1.00 31.17 208 ASP B O 1
ATOM 3596 N N . SER B 1 230 ? 23.269 34.039 -48.445 1.00 31.52 209 SER B N 1
ATOM 3597 C CA . SER B 1 230 ? 24.010 33.219 -49.418 1.00 33.31 209 SER B CA 1
ATOM 3598 C C . SER B 1 230 ? 24.194 31.746 -49.004 1.00 34.17 209 SER B C 1
ATOM 3599 O O . SER B 1 230 ? 24.503 30.892 -49.846 1.00 34.77 209 SER B O 1
ATOM 3602 N N . LEU B 1 231 ? 23.997 31.456 -47.719 1.00 34.24 210 LEU B N 1
ATOM 3603 C CA . LEU B 1 231 ? 24.167 30.103 -47.186 1.00 35.04 210 LEU B CA 1
ATOM 3604 C C . LEU B 1 231 ? 22.888 29.270 -47.274 1.00 35.70 210 LEU B C 1
ATOM 3605 O O . LEU B 1 231 ? 21.782 29.819 -47.348 1.00 35.78 210 LEU B O 1
ATOM 3610 N N . GLN B 1 232 ? 23.050 27.944 -47.261 1.00 36.89 211 GLN B N 1
ATOM 3611 C CA . GLN B 1 232 ? 21.920 27.008 -47.293 1.00 37.74 211 GLN B CA 1
ATOM 3612 C C . GLN B 1 232 ? 21.197 26.920 -45.944 1.00 37.69 211 GLN B C 1
ATOM 3613 O O . GLN B 1 232 ? 19.961 26.878 -45.899 1.00 37.98 211 GLN B O 1
ATOM 3615 N N . SER B 1 233 ? 21.970 26.896 -44.857 1.00 37.57 212 SER B N 1
ATOM 3616 C CA . SER B 1 233 ? 21.420 26.885 -43.496 1.00 36.90 212 SER B CA 1
ATOM 3617 C C . SER B 1 233 ? 20.685 28.189 -43.177 1.00 35.72 212 SER B C 1
ATOM 3618 O O . SER B 1 233 ? 21.136 29.267 -43.570 1.00 36.32 212 SER B O 1
ATOM 3621 N N . GLU B 1 234 ? 19.561 28.080 -42.468 1.00 34.26 213 GLU B N 1
ATOM 3622 C CA . GLU B 1 234 ? 18.703 29.225 -42.154 1.00 32.37 213 GLU B CA 1
ATOM 3623 C C . GLU B 1 234 ? 19.190 30.000 -40.924 1.00 30.54 213 GLU B C 1
ATOM 3624 O O . GLU B 1 234 ? 19.181 29.476 -39.799 1.00 31.12 213 GLU B O 1
ATOM 3626 N N . THR B 1 235 ? 19.613 31.245 -41.151 1.00 27.84 214 THR B N 1
ATOM 3627 C CA . THR B 1 235 ? 20.099 32.129 -40.082 1.00 24.61 214 THR B CA 1
ATOM 3628 C C . THR B 1 235 ? 19.666 33.583 -40.371 1.00 23.72 214 THR B C 1
ATOM 3629 O O . THR B 1 235 ? 19.881 34.100 -41.479 1.00 23.84 214 THR B O 1
ATOM 3633 N N . ARG B 1 236 ? 19.058 34.225 -39.370 1.00 21.50 215 ARG B N 1
ATOM 3634 C CA . ARG B 1 236 ? 18.586 35.617 -39.464 1.00 20.77 215 ARG B CA 1
ATOM 3635 C C . ARG B 1 236 ? 19.517 36.591 -38.711 1.00 19.27 215 ARG B C 1
ATOM 3636 O O . ARG B 1 236 ? 20.442 36.150 -38.016 1.00 18.69 215 ARG B O 1
ATOM 3644 N N . VAL B 1 237 ? 19.277 37.900 -38.864 1.00 17.99 216 VAL B N 1
ATOM 3645 C CA . VAL B 1 237 ? 20.088 38.972 -38.227 1.00 17.00 216 VAL B CA 1
ATOM 3646 C C . VAL B 1 237 ? 19.317 39.774 -37.148 1.00 16.52 216 VAL B C 1
ATOM 3647 O O . VAL B 1 237 ? 18.181 40.214 -37.384 1.00 16.32 216 VAL B O 1
ATOM 3651 N N . LYS B 1 238 ? 19.944 39.954 -35.977 1.00 15.85 217 LYS B N 1
ATOM 3652 C CA . LYS B 1 238 ? 19.445 40.845 -34.896 1.00 14.70 217 LYS B CA 1
ATOM 3653 C C . LYS B 1 238 ? 20.374 42.061 -34.725 1.00 15.34 217 LYS B C 1
ATOM 3654 O O . LYS B 1 238 ? 21.589 41.898 -34.501 1.00 14.94 217 LYS B O 1
ATOM 3660 N N . ALA B 1 239 ? 19.806 43.270 -34.855 1.00 15.51 218 ALA B N 1
ATOM 3661 C CA . ALA B 1 239 ? 20.544 44.535 -34.639 1.00 16.19 218 ALA B CA 1
ATOM 3662 C C . ALA B 1 239 ? 20.410 45.006 -33.198 1.00 16.68 218 ALA B C 1
ATOM 3663 O O . ALA B 1 239 ? 19.291 45.070 -32.687 1.00 16.99 218 ALA B O 1
ATOM 3665 N N . SER B 1 240 ? 21.538 45.339 -32.550 1.00 17.57 219 SER B N 1
ATOM 3666 C CA . SER B 1 240 ? 21.545 45.723 -31.117 1.00 17.88 219 SER B CA 1
ATOM 3667 C C . SER B 1 240 ? 22.612 46.770 -30.773 1.00 18.83 219 SER B C 1
ATOM 3668 O O . SER B 1 240 ? 23.648 46.842 -31.435 1.00 18.55 219 SER B O 1
ATOM 3671 N N . GLY B 1 241 ? 22.345 47.557 -29.728 1.00 19.35 220 GLY B N 1
ATOM 3672 C CA . GLY B 1 241 ? 23.279 48.577 -29.229 1.00 21.25 220 GLY B CA 1
ATOM 3673 C C . GLY B 1 241 ? 23.009 49.926 -29.877 1.00 22.00 220 GLY B C 1
ATOM 3674 O O . GLY B 1 241 ? 23.185 50.079 -31.092 1.00 22.61 220 GLY B O 1
ATOM 3675 N N . GLY B 1 242 ? 22.549 50.890 -29.076 1.00 22.68 221 GLY B N 1
ATOM 3676 C CA . GLY B 1 242 ? 22.276 52.254 -29.553 1.00 23.52 221 GLY B CA 1
ATOM 3677 C C . GLY B 1 242 ? 20.989 52.496 -30.334 1.00 24.03 221 GLY B C 1
ATOM 3678 O O . GLY B 1 242 ? 20.860 53.527 -31.007 1.00 24.75 221 GLY B O 1
ATOM 3679 N N . ILE B 1 243 ? 20.036 51.563 -30.246 1.00 23.62 222 ILE B N 1
ATOM 3680 C CA . ILE B 1 243 ? 18.734 51.706 -30.923 1.00 24.01 222 ILE B CA 1
ATOM 3681 C C . ILE B 1 243 ? 17.747 52.408 -29.986 1.00 24.46 222 ILE B C 1
ATOM 3682 O O . ILE B 1 243 ? 17.272 51.817 -29.008 1.00 24.47 222 ILE B O 1
ATOM 3687 N N . ARG B 1 244 ? 17.439 53.668 -30.286 1.00 25.11 223 ARG B N 1
ATOM 3688 C CA . ARG B 1 244 ? 16.705 54.520 -29.339 1.00 26.13 223 ARG B CA 1
ATOM 3689 C C . ARG B 1 244 ? 15.457 55.233 -29.880 1.00 25.98 223 ARG B C 1
ATOM 3690 O O . ARG B 1 244 ? 14.661 55.755 -29.090 1.00 26.60 223 ARG B O 1
ATOM 3698 N N . THR B 1 245 ? 15.288 55.257 -31.205 1.00 25.42 224 THR B N 1
ATOM 3699 C CA . THR B 1 245 ? 14.155 55.946 -31.853 1.00 25.23 224 THR B CA 1
ATOM 3700 C C . THR B 1 245 ? 13.476 55.066 -32.908 1.00 24.76 224 THR B C 1
ATOM 3701 O O . THR B 1 245 ? 14.053 54.066 -33.341 1.00 24.00 224 THR B O 1
ATOM 3705 N N . ILE B 1 246 ? 12.263 55.440 -33.327 1.00 24.73 225 ILE B N 1
ATOM 3706 C CA . ILE B 1 246 ? 11.589 54.735 -34.434 1.00 24.73 225 ILE B CA 1
ATOM 3707 C C . ILE B 1 246 ? 12.380 54.830 -35.751 1.00 24.75 225 ILE B C 1
ATOM 3708 O O . ILE B 1 246 ? 12.387 53.877 -36.542 1.00 24.16 225 ILE B O 1
ATOM 3713 N N . GLU B 1 247 ? 13.061 55.962 -35.963 1.00 25.29 226 GLU B N 1
ATOM 3714 C CA . GLU B 1 247 ? 13.935 56.146 -37.128 1.00 25.47 226 GLU B CA 1
ATOM 3715 C C . GLU B 1 247 ? 15.077 55.122 -37.149 1.00 24.12 226 GLU B C 1
ATOM 3716 O O . GLU B 1 247 ? 15.383 54.568 -38.210 1.00 23.37 226 GLU B O 1
ATOM 3722 N N . ASP B 1 248 ? 15.691 54.883 -35.985 1.00 23.01 227 ASP B N 1
ATOM 3723 C CA . ASP B 1 248 ? 16.748 53.876 -35.833 1.00 22.17 227 ASP B CA 1
ATOM 3724 C C . ASP B 1 248 ? 16.211 52.488 -36.202 1.00 20.82 227 ASP B C 1
ATOM 3725 O O . ASP B 1 248 ? 16.885 51.720 -36.901 1.00 19.85 227 ASP B O 1
ATOM 3730 N N . CYS B 1 249 ? 15.001 52.175 -35.725 1.00 20.09 228 CYS B N 1
ATOM 3731 C CA . CYS B 1 249 ? 14.340 50.883 -36.007 1.00 19.23 228 CYS B CA 1
ATOM 3732 C C . CYS B 1 249 ? 14.086 50.658 -37.508 1.00 19.05 228 CYS B C 1
ATOM 3733 O O . CYS B 1 249 ? 14.379 49.575 -38.055 1.00 18.37 228 CYS B O 1
ATOM 3736 N N . VAL B 1 250 ? 13.539 51.680 -38.173 1.00 19.29 229 VAL B N 1
ATOM 3737 C CA . VAL B 1 250 ? 13.272 51.609 -39.620 1.00 19.34 229 VAL B CA 1
ATOM 3738 C C . VAL B 1 250 ? 14.540 51.350 -40.458 1.00 18.94 229 VAL B C 1
ATOM 3739 O O . VAL B 1 250 ? 14.558 50.449 -41.315 1.00 17.99 229 VAL B O 1
ATOM 3743 N N . LYS B 1 251 ? 15.606 52.100 -40.180 1.00 18.92 230 LYS B N 1
ATOM 3744 C CA A LYS B 1 251 ? 16.884 51.966 -40.892 0.50 19.33 230 LYS B CA 1
ATOM 3745 C CA B LYS B 1 251 ? 16.832 51.934 -40.958 0.50 19.32 230 LYS B CA 1
ATOM 3746 C C . LYS B 1 251 ? 17.500 50.570 -40.734 1.00 18.57 230 LYS B C 1
ATOM 3747 O O . LYS B 1 251 ? 18.039 49.996 -41.685 1.00 18.50 230 LYS B O 1
ATOM 3758 N N . MET B 1 252 ? 17.438 50.032 -39.512 1.00 18.29 231 MET B N 1
ATOM 3759 C CA . MET B 1 252 ? 18.014 48.695 -39.257 1.00 17.81 231 MET B CA 1
ATOM 3760 C C . MET B 1 252 ? 17.236 47.561 -39.940 1.00 17.53 231 MET B C 1
ATOM 3761 O O . MET B 1 252 ? 17.847 46.606 -40.437 1.00 16.53 231 MET B O 1
ATOM 3766 N N . VAL B 1 253 ? 15.900 47.675 -39.985 1.00 17.59 232 VAL B N 1
ATOM 3767 C CA . VAL B 1 253 ? 15.057 46.710 -40.726 1.00 17.46 232 VAL B CA 1
ATOM 3768 C C . VAL B 1 253 ? 15.319 46.797 -42.250 1.00 17.79 232 VAL B C 1
ATOM 3769 O O . VAL B 1 253 ? 15.461 45.758 -42.918 1.00 17.82 232 VAL B O 1
ATOM 3773 N N . ARG B 1 254 ? 15.391 48.019 -42.793 1.00 18.11 233 ARG B N 1
ATOM 3774 C CA . ARG B 1 254 ? 15.738 48.210 -44.219 1.00 18.63 233 ARG B CA 1
ATOM 3775 C C . ARG B 1 254 ? 17.090 47.552 -44.565 1.00 18.57 233 ARG B C 1
ATOM 3776 O O . ARG B 1 254 ? 17.260 46.991 -45.655 1.00 18.68 233 ARG B O 1
ATOM 3784 N N . ALA B 1 255 ? 18.040 47.601 -43.624 1.00 18.60 234 ALA B N 1
ATOM 3785 C CA . ALA B 1 255 ? 19.370 47.003 -43.800 1.00 18.97 234 ALA B CA 1
ATOM 3786 C C . ALA B 1 255 ? 19.377 45.461 -43.730 1.00 18.94 234 ALA B C 1
ATOM 3787 O O . ALA B 1 255 ? 20.326 44.820 -44.201 1.00 19.73 234 ALA B O 1
ATOM 3789 N N . GLY B 1 256 ? 18.333 44.879 -43.140 1.00 18.44 235 GLY B N 1
ATOM 3790 C CA . GLY B 1 256 ? 18.135 43.418 -43.161 1.00 18.57 235 GLY B CA 1
ATOM 3791 C C . GLY B 1 256 ? 17.807 42.737 -41.835 1.00 18.08 235 GLY B C 1
ATOM 3792 O O . GLY B 1 256 ? 17.606 41.517 -41.803 1.00 19.09 235 GLY B O 1
ATOM 3793 N N . ALA B 1 257 ? 17.739 43.507 -40.750 1.00 18.05 236 ALA B N 1
ATOM 3794 C CA . ALA B 1 257 ? 17.397 42.949 -39.420 1.00 17.86 236 ALA B CA 1
ATOM 3795 C C . ALA B 1 257 ? 15.949 42.454 -39.333 1.00 18.01 236 ALA B C 1
ATOM 3796 O O . ALA B 1 257 ? 15.025 43.075 -39.880 1.00 18.57 236 ALA B O 1
ATOM 3798 N N . GLU B 1 258 ? 15.764 41.328 -38.649 1.00 17.58 237 GLU B N 1
ATOM 3799 C CA . GLU B 1 258 ? 14.433 40.739 -38.408 1.00 18.05 237 GLU B CA 1
ATOM 3800 C C . GLU B 1 258 ? 14.029 40.725 -36.919 1.00 17.39 237 GLU B C 1
ATOM 3801 O O . GLU B 1 258 ? 12.865 40.441 -36.590 1.00 18.16 237 GLU B O 1
ATOM 3807 N N . ARG B 1 259 ? 14.977 41.052 -36.034 1.00 16.63 238 ARG B N 1
ATOM 3808 C CA . ARG B 1 259 ? 14.716 41.282 -34.589 1.00 16.21 238 ARG B CA 1
ATOM 3809 C C . ARG B 1 259 ? 15.592 42.463 -34.156 1.00 15.97 238 ARG B C 1
ATOM 3810 O O . ARG B 1 259 ? 16.662 42.682 -34.746 1.00 15.91 238 ARG B O 1
ATOM 3818 N N . LEU B 1 260 ? 15.130 43.212 -33.145 1.00 15.55 239 LEU B N 1
ATOM 3819 C CA . LEU B 1 260 ? 15.844 44.382 -32.594 1.00 15.49 239 LEU B CA 1
ATOM 3820 C C . LEU B 1 260 ? 16.049 44.254 -31.076 1.00 15.94 239 LEU B C 1
ATOM 3821 O O . LEU B 1 260 ? 15.135 43.848 -30.362 1.00 16.15 239 LEU B O 1
ATOM 3826 N N . GLY B 1 261 ? 17.245 44.581 -30.586 1.00 15.64 240 GLY B N 1
ATOM 3827 C CA . GLY B 1 261 ? 17.498 44.630 -29.135 1.00 16.02 240 GLY B CA 1
ATOM 3828 C C . GLY B 1 261 ? 17.583 46.065 -28.639 1.00 16.62 240 GLY B C 1
ATOM 3829 O O . GLY B 1 261 ? 18.331 46.878 -29.203 1.00 17.45 240 GLY B O 1
ATOM 3830 N N . ALA B 1 262 ? 16.814 46.379 -27.594 1.00 16.91 241 ALA B N 1
ATOM 3831 C CA . ALA B 1 262 ? 16.709 47.756 -27.068 1.00 17.51 241 ALA B CA 1
ATOM 3832 C C . ALA B 1 262 ? 16.180 47.810 -25.633 1.00 18.26 241 ALA B C 1
ATOM 3833 O O . ALA B 1 262 ? 15.542 46.859 -25.169 1.00 17.23 241 ALA B O 1
ATOM 3835 N N . SER B 1 263 ? 16.441 48.926 -24.943 1.00 19.26 242 SER B N 1
ATOM 3836 C CA A SER B 1 263 ? 15.876 49.184 -23.611 0.80 20.37 242 SER B CA 1
ATOM 3837 C CA B SER B 1 263 ? 15.860 49.176 -23.622 0.20 20.07 242 SER B CA 1
ATOM 3838 C C . SER B 1 263 ? 14.790 50.274 -23.656 1.00 20.86 242 SER B C 1
ATOM 3839 O O . SER B 1 263 ? 14.009 50.420 -22.703 1.00 21.67 242 SER B O 1
ATOM 3844 N N . ALA B 1 264 ? 14.747 51.024 -24.764 1.00 21.50 243 ALA B N 1
ATOM 3845 C CA . ALA B 1 264 ? 13.850 52.182 -24.956 1.00 22.38 243 ALA B CA 1
ATOM 3846 C C . ALA B 1 264 ? 12.511 51.908 -25.666 1.00 22.47 243 ALA B C 1
ATOM 3847 O O . ALA B 1 264 ? 11.862 52.842 -26.153 1.00 23.03 243 ALA B O 1
ATOM 3849 N N . GLY B 1 265 ? 12.088 50.647 -25.713 1.00 22.46 244 GLY B N 1
ATOM 3850 C CA . GLY B 1 265 ? 10.860 50.255 -26.414 1.00 22.70 244 GLY B CA 1
ATOM 3851 C C . GLY B 1 265 ? 9.578 51.012 -26.089 1.00 23.92 244 GLY B C 1
ATOM 3852 O O . GLY B 1 265 ? 8.764 51.250 -26.989 1.00 23.73 244 GLY B O 1
ATOM 3853 N N . VAL B 1 266 ? 9.382 51.379 -24.819 1.00 24.44 245 VAL B N 1
ATOM 3854 C CA . VAL B 1 266 ? 8.170 52.113 -24.401 1.00 25.55 245 VAL B CA 1
ATOM 3855 C C . VAL B 1 266 ? 8.099 53.502 -25.061 1.00 26.39 245 VAL B C 1
ATOM 3856 O O . VAL B 1 266 ? 7.045 53.911 -25.571 1.00 27.14 245 VAL B O 1
ATOM 3860 N N . LYS B 1 267 ? 9.229 54.205 -25.064 1.00 26.91 246 LYS B N 1
ATOM 3861 C CA . LYS B 1 267 ? 9.332 55.511 -25.723 1.00 27.85 246 LYS B CA 1
ATOM 3862 C C . LYS B 1 267 ? 9.164 55.406 -27.245 1.00 28.16 246 LYS B C 1
ATOM 3863 O O . LYS B 1 267 ? 8.512 56.261 -27.859 1.00 28.42 246 LYS B O 1
ATOM 3865 N N . ILE B 1 268 ? 9.750 54.362 -27.840 1.00 27.88 247 ILE B N 1
ATOM 3866 C CA . ILE B 1 268 ? 9.676 54.112 -29.293 1.00 28.13 247 ILE B CA 1
ATOM 3867 C C . ILE B 1 268 ? 8.231 53.907 -29.774 1.00 28.81 247 ILE B C 1
ATOM 3868 O O . ILE B 1 268 ? 7.802 54.530 -30.757 1.00 29.09 247 ILE B O 1
ATOM 3873 N N . VAL B 1 269 ? 7.487 53.045 -29.083 1.00 29.40 248 VAL B N 1
ATOM 3874 C CA . VAL B 1 269 ? 6.090 52.761 -29.432 1.00 30.62 248 VAL B CA 1
ATOM 3875 C C . VAL B 1 269 ? 5.226 54.014 -29.274 1.00 32.43 248 VAL B C 1
ATOM 3876 O O . VAL B 1 269 ? 4.366 54.285 -30.116 1.00 32.51 248 VAL B O 1
ATOM 3880 N N . ASN B 1 270 ? 5.472 54.778 -28.209 1.00 34.00 249 ASN B N 1
ATOM 3881 C CA . ASN B 1 270 ? 4.749 56.034 -27.964 1.00 36.42 249 ASN B CA 1
ATOM 3882 C C . ASN B 1 270 ? 4.934 57.100 -29.063 1.00 37.72 249 ASN B C 1
ATOM 3883 O O . ASN B 1 270 ? 4.039 57.921 -29.281 1.00 38.85 249 ASN B O 1
ATOM 3888 N N . GLU B 1 271 ? 6.079 57.079 -29.752 1.00 38.63 250 GLU B N 1
ATOM 3889 C CA . GLU B 1 271 ? 6.324 57.960 -30.908 1.00 40.10 250 GLU B CA 1
ATOM 3890 C C . GLU B 1 271 ? 5.312 57.712 -32.028 1.00 40.71 250 GLU B C 1
ATOM 3891 O O . GLU B 1 271 ? 4.806 58.657 -32.637 1.00 41.68 250 GLU B O 1
ATOM 3897 N N . THR B 1 272 ? 5.033 56.437 -32.292 1.00 40.92 251 THR B N 1
ATOM 3898 C CA . THR B 1 272 ? 4.122 56.018 -33.361 1.00 41.49 251 THR B CA 1
ATOM 3899 C C . THR B 1 272 ? 2.648 56.288 -33.029 1.00 42.48 251 THR B C 1
ATOM 3900 O O . THR B 1 272 ? 1.800 56.324 -33.928 1.00 42.67 251 THR B O 1
ATOM 3904 N N . ARG B 1 273 ? 2.358 56.468 -31.740 1.00 43.29 252 ARG B N 1
ATOM 3905 C CA . ARG B 1 273 ? 0.996 56.670 -31.244 1.00 44.30 252 ARG B CA 1
ATOM 3906 C C . ARG B 1 273 ? 0.813 58.088 -30.713 1.00 45.34 252 ARG B C 1
ATOM 3907 O O . ARG B 1 273 ? -0.314 58.575 -30.582 1.00 46.40 252 ARG B O 1
#

Radius of gyration: 25.61 Å; Cα contacts (8 Å, |Δi|>4): 1050; chains: 2; bounding box: 64×48×75 Å

CATH classification: 3.20.20.70

Secondary structure (DSSP, 8-state):
-TT--HHHHHHHHHHHHTTS-SSPP-S-SPPP-GGGGGGGEEEE---TT--HHHHHHHHHHHHHHT-SEEEE-GGGHHHHHHHTTTSS-EEEEEESTTTS-S-HHHHHHHHHHHHHTT-SEEEEEP-HHHHHTT-HHHHHHHHHHHHHHTTTSEEEEE--GGG--HHHHHHHHHHHHHTT-SEEE---SSSS----HHHHHHHHHHHHHSSS--EEEEESS--SHHHHHHHHHTT-SEEEES-HHHHHHHHT-/-TT--HHHHHHHHHHHHTTS-SSPP-S-SPPP-GGGGGGGEEEE---TT--HHHHHHHHHHHHHHT-SEEEE-GGGHHHHHHHTTTSS-EEEEEESTTTS-S-HHHHHHHHHHHHHTT-SEEEEEP-HHHHHTT-HHHHHHHHHHHHHH-TTSEEEEE--GGG--HHHHHHHHHHHHHHT-SEEE---SSSS----HHHHHHHHHHHHHSSS--EEEEESS--SHHHHHHHHHHT-SEEEES-HHHHHHHH-

Organism: Coccidioides immitis (NCBI:txid5501)

Solvent-accessible surface area: 21494 Å² total; per-residue (Å²): 65,106,103,43,83,59,132,77,2,49,125,55,15,65,40,74,81,89,101,26,124,108,123,32,66,81,78,89,79,110,49,28,123,60,108,35,2,9,126,46,0,0,4,28,50,15,54,33,72,2,59,0,79,89,0,42,86,12,1,41,48,0,120,127,50,35,4,28,3,0,0,0,30,32,34,10,0,62,93,0,31,140,91,8,128,87,36,181,19,19,6,0,0,2,0,2,17,46,47,0,42,42,7,40,63,10,0,29,39,42,0,102,57,2,50,151,45,41,7,50,15,0,0,0,0,1,6,24,52,56,2,54,110,110,101,11,39,50,1,10,112,2,0,80,32,0,28,86,32,6,148,138,6,65,2,0,0,0,0,1,6,41,84,24,80,57,80,40,3,2,2,0,0,0,0,0,5,71,0,32,6,47,17,0,11,0,2,13,54,92,55,45,109,24,18,36,43,98,36,0,6,10,0,6,33,1,4,98,62,20,118,42,86,9,111,4,1,0,6,19,59,8,181,51,26,117,28,0,32,90,9,18,101,1,8,3,91,28,0,8,11,90,26,0,38,159,0,12,71,77,22,190,194,72,101,108,52,83,62,71,79,2,76,135,51,16,60,46,74,80,92,92,22,126,113,122,31,68,88,77,87,84,109,46,29,70,60,129,44,4,9,127,47,0,0,3,27,46,16,56,34,72,3,58,1,81,87,0,48,86,12,0,42,54,0,108,143,70,38,4,26,4,0,1,0,32,25,40,9,0,59,88,0,44,130,85,8,134,92,43,183,19,20,6,0,0,2,0,3,17,47,46,0,42,43,8,40,65,10,1,30,43,34,0,121,53,4,53,156,44,38,6,50,16,0,0,0,0,0,6,21,50,60,5,62,108,51,93,34,51,53,1,10,56,2,1,93,32,1,25,91,31,6,151,142,5,66,2,0,0,0,0,0,7,44,86,22,82,62,79,40,4,2,5,0,0,0,0,0,2,65,0,28,2,44,17,0,12,0,1,13,54,89,54,46,107,24,18,37,39,108,38,0,6,12,0,6,31,2,5,96,53,19,117,40,87,12,123,4,1,0,6,20,63,8,179,54,31,117,31,0,32,75,16,18,101,2,9,4,89,30,0,8,11,88,31,0,40,61,0,24,83,101,42,117

InterPro domains:
  IPR002915 DeoC/FbaB/LacD aldolase [PF01791] (51-258)
  IPR002915 DeoC/FbaB/LacD aldolase [SM01133] (49-263)
  IPR011343 Deoxyribose-phosphate aldolase [PTHR10889] (44-265)
  IPR011343 Deoxyribose-phosphate aldolase [TIGR00126] (50-261)
  IPR011343 Deoxyribose-phosphate aldolase [cd00959] (50-255)
  IPR013785 Aldolase-type TIM barrel [G3DSA:3.20.20.70] (14-280)
  IPR028581 Deoxyribose-phosphate aldolase type I [MF_00114] (48-265)

B-factor: mean 21.1, std 8.32, range [9.07, 53.66]

Foldseek 3Di:
DLPDDLVRLVVVLVVLVVPADPPQDFLADDFDDQLLLQAQEAAEDEDPPDDLVNLLVSLVVCQVNVHQEYEYELVCLLVSCVSQPPGNYFYEYEFCPDQQQPDLVRRLVSLLSNVVSPHQAYEYEFNQVCLVVSVLSRRLVSLLSSCVSHVRHQYEYENQCQVDDLSSLSSNLVSNQVSPHQEYEYRRLPDGAFDDSSSLLSSQSSNVSDPGNYAYEGEYPQAELVSSRSSVSSGHRHYYDNNVVVHSVVVVD/DLPDDLVVLVVVLVVLVVPFDPPQDFLADDFDDQLLLQLQEAAEDEDPPDDLVNLLVSLVVCQVNVHQEYEYELVCLLVNCVSQPPHNYFYEYEFCPDQQQPDLVRRLVSLLSSVVSPHAAYEYEFNQVCLVVSVLSRRLVSLLSSCVSCVRHQYEYENQQQPDDLSSLSSNLVSNQVSPHQEYEYRRQPDDAFDDSSSLLSSQSSQVSDPGHYAYEGEYPQAELVSVRSSVSSGHRHYYDNNVVVHSVVVD

Nearest PDB structures (foldseek):
  3oa3-assembly1_A  TM=1.004E+00  e=8.790E-51  Coccidioides immitis
  3r12-assembly1_B  TM=9.496E-01  e=2.318E-28  Thermotoga maritima
  3ngj-assembly1_B  TM=9.719E-01  e=7.279E-26  Entamoeba histolytica
  5dbu-assembly3_F  TM=9.742E-01  e=2.932E-24  Streptococcus suis GZ1
  1ub3-assembly1_A  TM=9.706E-01  e=5.196E-23  Thermus thermophilus

Sequence (505 aa):
MSSLNNEEWDLLLISSGKKATTLQYPIIPLLCYPAPEVVSSIAQQIIDHTQLSSSLSATGSQIDVLCAEAKEYGFATVCCVRPDYVSSRAVQYLQGTQVGVTCVIGFHEGTYSTDQKVSSEAKRAMQQNGASSELDMVMNYPWLSSEKRYTDVFQDIRRAVRLAAKDDAIILKVILETSQLTADEIIAGCVLSSLAGADYVKTSTGFNGPGASIENVSLMSSAVCDSLQSETRVKASGGIRTIEDCVKMVRAGAERLGASSAGVKIVNEETRLMSSLNNEEWDLLISGKKATTLQYPIPLLCYPAPEVVSSIAQQIIDHTQLSSLSATGSQIDVLCAEAKEEYGFATVCVRPDYVSSRRAVQYLQGTQVGVTCVIGFHEGTYSTDQKVSSEAKRAMQNGASELDMVMMNYPWLSEKRYTDVFQDIRAVRLAAKDDAIILKVILETSQLTADEIIAGCVLSSLAGADYVKTSTGFNGPGASIIENVSLMSSAVCDDSLQSETRVKASGGIRTIEDCVKKMVRAGAERLGASSAGVKIVNETR

=== Feature glossary ===
Legend for the data blocks above and below:

— What the protein is —

The amino-acid sequence is the protein's primary structure: the linear order of residues from the N-terminus to the C-terminus, written in one-letter code. Everything else here — the 3D coordinates, the secondary structure, the domain annotations — is ultimately a consequence of this string.

Functional annotations link the protein to curated databases. InterPro entries identify conserved domains and families by matching the sequence against member-database signatures (Pfam, PROSITE, CDD, …). Gene Ontology (GO) terms describe molecular function, biological process, and cellular component in a controlled vocabulary. CATH places the structure in a hierarchical fold classification (Class/Architecture/Topology/Homologous-superfamily). The organism is the source species.

— Where its atoms are —

Atomic coordinates in PDBx/mmCIF format — the same representation the Protein Data Bank distributes. Each line of the _atom_site loop places one backbone atom in Cartesian space (units: ångströms, origin: arbitrary).

The six renders are orthographic views along the three Cartesian axes in both directions. Representation (cartoon, sticks, or surface) and color scheme (sequence-rainbow or by-chain) vary across proteins so the training set covers all the common visualization conventions.

— Local backbone conformation —

Eight-state secondary structure (DSSP): H is the canonical α-helix, G the tighter 3₁₀-helix, I the wider π-helix; E/B are β-structure, T and S are turns and bends, and '-' is everything else. DSSP derives these from the pattern of main-chain N–H···O=C hydrogen bonds, not from the sequence.

Three-state secondary structure (P-SEA) collapses the eight DSSP classes into helix (a), strand (b), and coil (c). P-SEA assigns these from Cα geometry alone — distances and angles — without requiring backbone oxygens, so it works on any Cα trace.

φ (phi) and ψ (psi) are the two rotatable backbone dihedrals per residue: φ is the C(i-1)–N–Cα–C torsion, ψ is the N–Cα–C–N(i+1) torsion, both in degrees on (−180°, 180°]. α-helical residues cluster near (−60°, −45°); β-strand residues near (−120°, +130°). A Ramachandran plot is simply a scatter of (φ, ψ) for every residue.

— Global shape and packing —

The geometric summary reports three shape descriptors. Rg (radius of gyration) measures how spread out the Cα atoms are about their centre of mass; compact globular proteins have small Rg, elongated or unfolded ones large. Cα contacts (<8 Å, |i−j|>4) count long-range residue pairs in spatial proximity — high for tightly packed folds, near zero for rods or random coil. The bounding-box extents give the protein's footprint along x, y, z in Å.

SASA measures how much of the protein is reachable by solvent. It is computed by rolling a water-sized probe over the atomic surface and summing the exposed area (Å²). Per-residue SASA distinguishes core (buried, low SASA) from surface (exposed, high SASA) residues; total SASA is a whole-molecule size measure.

Plot images: a contact map (which residues are close in 3D, as an N×N binary image), a Ramachandran scatter (backbone torsion angles, revealing secondary-structure composition at a glance), and — for AlphaFold structures — a PAE heatmap (pairwise prediction confidence).

— Structural neighborhood —

A 3Di character summarizes, for each residue, the relative orientation of the Cα frame of its nearest spatial neighbor. Because it encodes fold topology rather than chemistry, 3Di alignments detect remote structural similarity that sequence alignment misses.

The Foldseek neighbor list gives the closest experimentally determined structures in the PDB, ranked by structural alignment. TM-score near 1 means near-identical fold; near 0.3 means only rough topology match. This is how one finds what a novel AlphaFold prediction most resembles in the solved-structure universe.

— Confidence and disorder —

For AlphaFold models, the B-factor field carries pLDDT — the model's own estimate of local accuracy on a 0–100 scale. Regions with pLDDT<50 should be treated as essentially unmodeled; they often correspond to intrinsically disordered segments.

Crystallographic B-factors measure how much each atom's electron density is smeared out, in Å². They rise in mobile loops and surface residues and fall in the buried interior. In AlphaFold models this column is repurposed to hold pLDDT instead.

Predicted Aligned Error (PAE) is an AlphaFold confidence matrix: entry (i, j) is the expected error in the position of residue j, in ångströms, when the prediction is superimposed on the true structure at residue i. Low PAE within a block of residues means that block is internally rigid and well-predicted; high PAE between two blocks means their relative placement is uncertain even if each block individually is confident.